Protein AF-0000000077100788 (afdb_homodimer)

Sequence (692 aa):
MKAAVLYGANDLRYETVDTPMCPEKGILLKVIACGICGSDLRTYGGGSSRAQYPSVSGHEIAGEIVESQNLNFPVGAKLSVAPVIACGHCWYCKNGIQNQCDNMKMIGTAEGIPGGFAEYVSFTEDMLENGCFNIIPEGIDPVDTVIAETASSVLNAQINTNIVMEDLVVIIGAGTIGCLHSEIASIRGTKETVIAEMNTEKAELARKQGFQNVYNMGSGDPELKEFIMEKTNGRGADTVICACPAGQAQADAVGLVRKRGKIIFFGGISADSAAVIDTNAIHYKEITVHGASAYSPEVNRKALDLVLSGQLDASKFITHRYELKDLAQGYEDMSHGKMIKGVVVFMKAAVLYGANDLRYETVDTPMCPEKGILLKVIACGICGSDLRTYGGGSSRAQYPSVSGHEIAGEIVESQNLNFPVGAKLSVAPVIACGHCWYCKNGIQNQCDNMKMIGTAEGIPGGFAEYVSFTEDMLENGCFNIIPEGIDPVDTVIAETASSVLNAQINTNIVMEDLVVIIGAGTIGCLHSEIASIRGTKETVIAEMNTEKAELARKQGFQNVYNMGSGDPELKEFIMEKTNGRGADTVICACPAGQAQADAVGLVRKRGKIIFFGGISADSAAVIDTNAIHYKEITVHGASAYSPEVNRKALDLVLSGQLDASKFITHRYELKDLAQGYEDMSHGKMIKGVVVF

Secondary structure (DSSP, 8-state):
-EEEEE-STT-EEEEE-PPPPPPTT-EEEEEEEEEE-HHHHHHHTT--TT--SSB----EEEEEEEEE--TTS-TT-EEEEESEE--SSSHHHHTT-GGG-TT-EETTSSSSS--SSBSEEEE-HHHHHHSEEEEPPTT--GGGGTHHHHHHHHHHHHHHHT--TT-EEEEE--SHHHHHHHHHHHHTT-SEEEEE-S-HHHHHHHHHTT--SEE---TT-HHHHHHHHHHTTTS-EEEEEE-SS-HHHHHHHHHHEEEEEEEEE-S---GGG-----HHHHHHTT-EEEE-----HHHHHHHHHHHHHTSS-GGGTEEEEE-GGGHHHHHHHHHTT--SEEEEE-/-EEEEE-STT-EEEEE-PPPPPPTT-EEEEEEEEEE-HHHHHHHTT--TT--SSB----EEEEEEEEE--TTS-TT-EEEEESEE--SSSHHHHTT-GGG-TT-EETTSSSSS--SSBSEEEE-HHHHHHSEEEEPPTT--GGGGGHHHHHHHHHHHHHHHT--TT-EEEEE--SHHHHHHHHHHHHTT-SEEEEE-S-HHHHHHHHHTT--SEE---TT-HHHHHHHHHHTTTS-EEEEEE-SS-HHHHHHHHHHEEEEEEEEE-S---GGG-----HHHHHHTT-EEEE-----HHHHHHHHHHHHHTSS-GGGTEEEEE-GGGHHHHHHHHHTT--SEEEEE-

Nearest PDB structures (foldseek):
  4ejm-assembly1_A  TM=9.011E-01  e=3.395E-29  Sinorhizobium meliloti 1021
  3qe3-assembly1_A  TM=9.108E-01  e=2.226E-28  Ovis aries
  1pl6-assembly1_A  TM=9.036E-01  e=1.976E-27  Homo sapiens
  3m6i-assembly1_A  TM=8.891E-01  e=1.459E-27  Neurospora crassa
  1e3i-assembly1_B  TM=8.289E-01  e=3.062E-21  Mus musculus

Structure (mmCIF, N/CA/C/O backbone):
data_AF-0000000077100788-model_v1
#
loop_
_entity.id
_entity.type
_entity.pdbx_description
1 polymer 'GroES-like protein'
#
loop_
_atom_site.group_PDB
_atom_site.id
_atom_site.type_symbol
_atom_site.label_atom_id
_atom_site.label_alt_id
_atom_site.label_comp_id
_atom_site.label_asym_id
_atom_site.label_entity_id
_atom_site.label_seq_id
_atom_site.pdbx_PDB_ins_code
_atom_site.Cartn_x
_atom_site.Cartn_y
_atom_site.Cartn_z
_atom_site.occupancy
_atom_site.B_iso_or_equiv
_atom_site.auth_seq_id
_atom_site.auth_comp_id
_atom_site.auth_asym_id
_atom_site.auth_atom_id
_atom_site.pdbx_PDB_model_num
ATOM 1 N N . MET A 1 1 ? 8.945 -38.062 -27.156 1 97.81 1 MET A N 1
ATOM 2 C CA . MET A 1 1 ? 7.855 -37.875 -26.203 1 97.81 1 MET A CA 1
ATOM 3 C C . MET A 1 1 ? 6.789 -36.938 -26.75 1 97.81 1 MET A C 1
ATOM 5 O O . MET A 1 1 ? 7.043 -36.188 -27.703 1 97.81 1 MET A O 1
ATOM 9 N N . LYS A 1 2 ? 5.645 -37.062 -26.203 1 98.5 2 LYS A N 1
ATOM 10 C CA . LYS A 1 2 ? 4.602 -36.125 -26.562 1 98.5 2 LYS A CA 1
ATOM 11 C C . LYS A 1 2 ? 4.734 -34.812 -25.75 1 98.5 2 LYS A C 1
ATOM 13 O O . LYS A 1 2 ? 5.055 -34.875 -24.562 1 98.5 2 LYS A O 1
ATOM 18 N N . ALA A 1 3 ? 4.504 -33.719 -26.391 1 98.69 3 ALA A N 1
ATOM 19 C CA . ALA A 1 3 ? 4.539 -32.375 -25.766 1 98.69 3 ALA A CA 1
ATOM 20 C C . ALA A 1 3 ? 3.578 -31.422 -26.438 1 98.69 3 ALA A C 1
ATOM 22 O O . ALA A 1 3 ? 3.186 -31.641 -27.594 1 98.69 3 ALA A O 1
ATOM 23 N N . ALA A 1 4 ? 3.08 -30.516 -25.719 1 98.56 4 ALA A N 1
ATOM 24 C CA . ALA A 1 4 ? 2.402 -29.359 -26.297 1 98.56 4 ALA A CA 1
ATOM 25 C C . ALA A 1 4 ? 3.383 -28.219 -26.531 1 98.56 4 ALA A C 1
ATOM 27 O O . ALA A 1 4 ? 3.842 -27.578 -25.578 1 98.56 4 ALA A O 1
ATOM 28 N N . VAL A 1 5 ? 3.652 -27.953 -27.75 1 98.25 5 VAL A N 1
ATOM 29 C CA . VAL A 1 5 ? 4.688 -26.984 -28.109 1 98.25 5 VAL A CA 1
ATOM 30 C C . VAL A 1 5 ? 4.043 -25.719 -28.672 1 98.25 5 VAL A C 1
ATOM 32 O O . VAL A 1 5 ? 3.215 -25.781 -29.578 1 98.25 5 VAL A O 1
ATOM 35 N N . LEU A 1 6 ? 4.387 -24.609 -28.047 1 97.5 6 LEU A N 1
ATOM 36 C CA . LEU A 1 6 ? 3.91 -23.312 -28.5 1 97.5 6 LEU A CA 1
ATOM 37 C C . LEU A 1 6 ? 4.879 -22.688 -29.5 1 97.5 6 LEU A C 1
ATOM 39 O O . LEU A 1 6 ? 6.055 -22.484 -29.172 1 97.5 6 LEU A O 1
ATOM 43 N N . TYR A 1 7 ? 4.422 -22.375 -30.688 1 97.25 7 TYR A N 1
ATOM 44 C CA . TYR A 1 7 ? 5.27 -21.828 -31.75 1 97.25 7 TYR A CA 1
ATOM 45 C C . TYR A 1 7 ? 5.027 -20.344 -31.938 1 97.25 7 TYR A C 1
ATOM 47 O O . TYR A 1 7 ? 5.77 -19.672 -32.656 1 97.25 7 TYR A O 1
ATOM 55 N N . GLY A 1 8 ? 4.07 -19.812 -31.281 1 95.31 8 GLY A N 1
ATOM 56 C CA . GLY A 1 8 ? 3.629 -18.422 -31.328 1 95.31 8 GLY A CA 1
ATOM 57 C C . GLY A 1 8 ? 2.252 -18.219 -30.719 1 95.31 8 GLY A C 1
ATOM 58 O O . GLY A 1 8 ? 1.646 -19.156 -30.203 1 95.31 8 GLY A O 1
ATOM 59 N N . ALA A 1 9 ? 1.797 -17.031 -30.844 1 94.56 9 ALA A N 1
ATOM 60 C CA . ALA A 1 9 ? 0.484 -16.734 -30.281 1 94.56 9 ALA A CA 1
ATOM 61 C C . ALA A 1 9 ? -0.589 -17.641 -30.875 1 94.56 9 ALA A C 1
ATOM 63 O O . ALA A 1 9 ? -0.769 -17.688 -32.094 1 94.56 9 ALA A O 1
ATOM 64 N N . ASN A 1 10 ? -1.205 -18.375 -30.031 1 95.62 10 ASN A N 1
ATOM 65 C CA . ASN A 1 10 ? -2.332 -19.234 -30.375 1 95.62 10 ASN A CA 1
ATOM 66 C C . ASN A 1 10 ? -1.909 -20.375 -31.297 1 95.62 10 ASN A C 1
ATOM 68 O O . ASN A 1 10 ? -2.74 -20.953 -32 1 95.62 10 ASN A O 1
ATOM 72 N N . ASP A 1 11 ? -0.64 -20.609 -31.375 1 96.94 11 ASP A N 1
ATOM 73 C CA . ASP A 1 11 ? -0.124 -21.703 -32.188 1 96.94 11 ASP A CA 1
ATOM 74 C C . ASP A 1 11 ? 0.469 -22.812 -31.328 1 96.94 11 ASP A C 1
ATOM 76 O O . ASP A 1 11 ? 1.689 -22.969 -31.266 1 96.94 11 ASP A O 1
ATOM 80 N N . LEU A 1 12 ? -0.41 -23.547 -30.719 1 97.88 12 LEU A N 1
ATOM 81 C CA . LEU A 1 12 ? -0.072 -24.672 -29.859 1 97.88 12 LEU A CA 1
ATOM 82 C C . LEU A 1 12 ? -0.22 -26 -30.625 1 97.88 12 LEU A C 1
ATOM 84 O O . LEU A 1 12 ? -1.282 -26.281 -31.172 1 97.88 12 LEU A O 1
ATOM 88 N N . ARG A 1 13 ? 0.825 -26.797 -30.594 1 98.25 13 ARG A N 1
ATOM 89 C CA . ARG A 1 13 ? 0.796 -28.047 -31.344 1 98.25 13 ARG A CA 1
ATOM 90 C C . ARG A 1 13 ? 1.138 -29.219 -30.422 1 98.25 13 ARG A C 1
ATOM 92 O O . ARG A 1 13 ? 2.102 -29.172 -29.656 1 98.25 13 ARG A O 1
ATOM 99 N N . TYR A 1 14 ? 0.308 -30.203 -30.469 1 98.25 14 TYR A N 1
ATOM 100 C CA . TYR A 1 14 ? 0.592 -31.5 -29.844 1 98.25 14 TYR A CA 1
ATOM 101 C C . TYR A 1 14 ? 1.459 -32.344 -30.75 1 98.25 14 TYR A C 1
ATOM 103 O O . TYR A 1 14 ? 0.997 -32.844 -31.797 1 98.25 14 TYR A O 1
ATOM 111 N N . GLU A 1 15 ? 2.695 -32.531 -30.344 1 98.06 15 GLU A N 1
ATOM 112 C CA . GLU A 1 15 ? 3.598 -33.219 -31.266 1 98.06 15 GLU A CA 1
ATOM 113 C C . GLU A 1 15 ? 4.621 -34.062 -30.516 1 98.06 15 GLU A C 1
ATOM 115 O O . GLU A 1 15 ? 4.68 -34.031 -29.281 1 98.06 15 GLU A O 1
ATOM 120 N N . THR A 1 16 ? 5.277 -34.906 -31.328 1 98.38 16 THR A N 1
ATOM 121 C CA . THR A 1 16 ? 6.367 -35.719 -30.797 1 98.38 16 THR A CA 1
ATOM 122 C C . THR A 1 16 ? 7.691 -34.969 -30.875 1 98.38 16 THR A C 1
ATOM 124 O O . THR A 1 16 ? 8.07 -34.469 -31.938 1 98.38 16 THR A O 1
ATOM 127 N N . VAL A 1 17 ? 8.289 -34.812 -29.766 1 97.88 17 VAL A N 1
ATOM 128 C CA . VAL A 1 17 ? 9.594 -34.156 -29.703 1 97.88 17 VAL A CA 1
ATOM 129 C C . VAL A 1 17 ? 10.602 -35.094 -29.031 1 97.88 17 VAL A C 1
ATOM 131 O O . VAL A 1 17 ? 10.234 -36.156 -28.562 1 97.88 17 VAL A O 1
ATOM 134 N N . ASP A 1 18 ? 11.828 -34.656 -29.031 1 97.31 18 ASP A N 1
ATOM 135 C CA . ASP A 1 18 ? 12.859 -35.469 -28.375 1 97.31 18 ASP A CA 1
ATOM 136 C C . ASP A 1 18 ? 12.664 -35.5 -26.859 1 97.31 18 ASP A C 1
ATOM 138 O O . ASP A 1 18 ? 12.312 -34.469 -26.266 1 97.31 18 ASP A O 1
ATOM 142 N N . THR A 1 19 ? 12.82 -36.656 -26.312 1 97.62 19 THR A N 1
ATOM 143 C CA . THR A 1 19 ? 12.836 -36.75 -24.844 1 97.62 19 THR A CA 1
ATOM 144 C C . THR A 1 19 ? 14.117 -36.156 -24.281 1 97.62 19 THR A C 1
ATOM 146 O O . THR A 1 19 ? 15.211 -36.469 -24.75 1 97.62 19 THR A O 1
ATOM 149 N N . PRO A 1 20 ? 13.984 -35.281 -23.344 1 97.31 20 PRO A N 1
ATOM 150 C CA . PRO A 1 20 ? 15.211 -34.75 -22.75 1 97.31 20 PRO A CA 1
ATOM 151 C C . PRO A 1 20 ? 16.031 -35.844 -22.031 1 97.31 20 PRO A C 1
ATOM 153 O O . PRO A 1 20 ? 15.469 -36.75 -21.453 1 97.31 20 PRO A O 1
ATOM 156 N N . MET A 1 21 ? 17.281 -35.656 -22.094 1 97.44 21 MET A N 1
ATOM 157 C CA . MET A 1 21 ? 18.188 -36.531 -21.359 1 97.44 21 MET A CA 1
ATOM 158 C C . MET A 1 21 ? 18.344 -36.062 -19.922 1 97.44 21 MET A C 1
ATOM 160 O O . MET A 1 21 ? 18.266 -34.875 -19.625 1 97.44 21 MET A O 1
ATOM 164 N N . CYS A 1 22 ? 18.547 -37.031 -19.094 1 98.12 22 CYS A N 1
ATOM 165 C CA . CYS A 1 22 ? 18.859 -36.688 -17.703 1 98.12 22 CYS A CA 1
ATOM 166 C C . CYS A 1 22 ? 20.188 -35.938 -17.609 1 98.12 22 CYS A C 1
ATOM 168 O O . CYS A 1 22 ? 21.234 -36.469 -18.031 1 98.12 22 CYS A O 1
ATOM 170 N N . PRO A 1 23 ? 20.234 -34.75 -17.109 1 97.56 23 PRO A N 1
ATOM 171 C CA . PRO A 1 23 ? 21.5 -34.031 -17 1 97.56 23 PRO A CA 1
ATOM 172 C C . PRO A 1 23 ? 22.422 -34.594 -15.938 1 97.56 23 PRO A C 1
ATOM 174 O O . PRO A 1 23 ? 21.984 -35.344 -15.07 1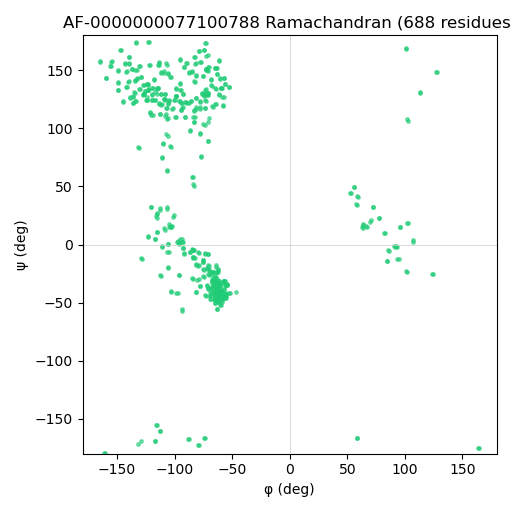 97.56 23 PRO A O 1
ATOM 177 N N . GLU A 1 24 ? 23.703 -34.188 -16.078 1 96.94 24 GLU A N 1
ATOM 178 C CA . GLU A 1 24 ? 24.625 -34.531 -15.016 1 96.94 24 GLU A CA 1
ATOM 179 C C . GLU A 1 24 ? 24.172 -33.969 -13.672 1 96.94 24 GLU A C 1
ATOM 181 O O . GLU A 1 24 ? 23.844 -32.781 -13.578 1 96.94 24 GLU A O 1
ATOM 186 N N . LYS A 1 25 ? 24.094 -34.875 -12.695 1 97.69 25 LYS A N 1
ATOM 187 C CA . LYS A 1 25 ? 23.703 -34.5 -11.336 1 97.69 25 LYS A CA 1
ATOM 188 C C . LYS A 1 25 ? 22.266 -33.969 -11.297 1 97.69 25 LYS A C 1
ATOM 190 O O . LYS A 1 25 ? 21.875 -33.281 -10.352 1 97.69 25 LYS A O 1
ATOM 195 N N . GLY A 1 26 ? 21.562 -34.25 -12.32 1 98.38 26 GLY A N 1
ATOM 196 C CA . GLY A 1 26 ? 20.172 -33.812 -12.414 1 98.38 26 GLY A CA 1
ATOM 197 C C . GLY A 1 26 ? 19.188 -34.969 -12.375 1 98.38 26 GLY A C 1
ATOM 198 O O . GLY A 1 26 ? 19.469 -36.031 -11.797 1 98.38 26 GLY A O 1
ATOM 199 N N . ILE A 1 27 ? 17.938 -34.688 -12.875 1 98.69 27 ILE A N 1
ATOM 200 C CA . ILE A 1 27 ? 16.906 -35.719 -12.867 1 98.69 27 ILE A CA 1
ATOM 201 C C . ILE A 1 27 ? 16.062 -35.594 -14.148 1 98.69 27 ILE A C 1
ATOM 203 O O . ILE A 1 27 ? 16.094 -34.562 -14.82 1 98.69 27 ILE A O 1
ATOM 207 N N . LEU A 1 28 ? 15.477 -36.656 -14.5 1 98.81 28 LEU A N 1
ATOM 208 C CA . LEU A 1 28 ? 14.414 -36.719 -15.492 1 98.81 28 LEU A CA 1
ATOM 209 C C . LEU A 1 28 ? 13.078 -37.094 -14.844 1 98.81 28 LEU A C 1
ATOM 211 O O . LEU A 1 28 ? 12.977 -38.094 -14.141 1 98.81 28 LEU A O 1
ATOM 215 N N . LEU A 1 29 ? 12.172 -36.219 -14.992 1 98.75 29 LEU A N 1
ATOM 216 C CA . LEU A 1 29 ? 10.867 -36.375 -14.359 1 98.75 29 LEU A CA 1
ATOM 217 C C . LEU A 1 29 ? 9.812 -36.781 -15.383 1 98.75 29 LEU A C 1
ATOM 219 O O . LEU A 1 29 ? 9.688 -36.156 -16.438 1 98.75 29 LEU A O 1
ATOM 223 N N . LYS A 1 30 ? 9.156 -37.844 -15.148 1 98.88 30 LYS A N 1
ATOM 224 C CA . LYS A 1 30 ? 7.938 -38.188 -15.891 1 98.88 30 LYS A CA 1
ATOM 225 C C . LYS A 1 30 ? 6.734 -37.438 -15.32 1 98.88 30 LYS A C 1
ATOM 227 O O . LYS A 1 30 ? 6.355 -37.656 -14.172 1 98.88 30 LYS A O 1
ATOM 232 N N . VAL A 1 31 ? 6.152 -36.594 -16.094 1 98.88 31 VAL A N 1
ATOM 233 C CA . VAL A 1 31 ? 5.082 -35.719 -15.617 1 98.88 31 VAL A CA 1
ATOM 234 C C . VAL A 1 31 ? 3.814 -36.562 -15.391 1 98.88 31 VAL A C 1
ATOM 236 O O . VAL A 1 31 ? 3.428 -37.344 -16.25 1 98.88 31 VAL A O 1
ATOM 239 N N . ILE A 1 32 ? 3.258 -36.375 -14.242 1 98.81 32 ILE A N 1
ATOM 240 C CA . ILE A 1 32 ? 1.99 -37.031 -13.898 1 98.81 32 ILE A CA 1
ATOM 241 C C . ILE A 1 32 ? 0.842 -36.031 -14.125 1 98.81 32 ILE A C 1
ATOM 243 O O . ILE A 1 32 ? -0.213 -36.438 -14.641 1 98.81 32 ILE A O 1
ATOM 247 N N . ALA A 1 33 ? 1.062 -34.812 -13.742 1 98.81 33 ALA A N 1
ATOM 248 C CA . ALA A 1 33 ? 0.054 -33.781 -13.906 1 98.81 33 ALA A CA 1
ATOM 249 C C . ALA A 1 33 ? 0.699 -32.406 -13.969 1 98.81 33 ALA A C 1
ATOM 251 O O . ALA A 1 33 ? 1.808 -32.188 -13.461 1 98.81 33 ALA A O 1
ATOM 252 N N . CYS A 1 34 ? 0.065 -31.5 -14.602 1 98.81 34 CYS A N 1
ATOM 253 C CA . CYS A 1 34 ? 0.476 -30.109 -14.68 1 98.81 34 CYS A CA 1
ATOM 254 C C . CYS A 1 34 ? -0.736 -29.188 -14.703 1 98.81 34 CYS A C 1
ATOM 256 O O . CYS A 1 34 ? -1.608 -29.312 -15.562 1 98.81 34 CYS A O 1
ATOM 258 N N . GLY A 1 35 ? -0.756 -28.281 -13.75 1 98.31 35 GLY A N 1
ATOM 259 C CA . GLY A 1 35 ? -1.867 -27.344 -13.695 1 98.31 35 GLY A CA 1
ATOM 260 C C . GLY A 1 35 ? -1.831 -26.312 -14.805 1 98.31 35 GLY A C 1
ATOM 261 O O . GLY A 1 35 ? -0.761 -25.984 -15.328 1 98.31 35 GLY A O 1
ATOM 262 N N . ILE A 1 36 ? -3.004 -25.875 -15.18 1 97.69 36 ILE A N 1
ATOM 263 C CA . ILE A 1 36 ? -3.141 -24.781 -16.125 1 97.69 36 ILE A CA 1
ATOM 264 C C . ILE A 1 36 ? -3.338 -23.469 -15.375 1 97.69 36 ILE A C 1
ATOM 266 O O . ILE A 1 36 ? -4.234 -23.359 -14.539 1 97.69 36 ILE A O 1
ATOM 270 N N . CYS A 1 37 ? -2.531 -22.531 -15.609 1 94.69 37 CYS A N 1
ATOM 271 C CA . CYS A 1 37 ? -2.574 -21.25 -14.906 1 94.69 37 CYS A CA 1
ATOM 272 C C . CYS A 1 37 ? -2.943 -20.109 -15.844 1 94.69 37 CYS A C 1
ATOM 274 O O . CYS A 1 37 ? -2.816 -20.25 -17.062 1 94.69 37 CYS A O 1
ATOM 276 N N . GLY A 1 38 ? -3.48 -19.031 -15.25 1 91.31 38 GLY A N 1
ATOM 277 C CA . GLY A 1 38 ? -3.762 -17.844 -16.047 1 91.31 38 GLY A CA 1
ATOM 278 C C . GLY A 1 38 ? -2.555 -17.344 -16.812 1 91.31 38 GLY A C 1
ATOM 279 O O . GLY A 1 38 ? -2.689 -16.828 -17.922 1 91.31 38 GLY A O 1
ATOM 280 N N . SER A 1 39 ? -1.39 -17.453 -16.266 1 90.12 39 SER A N 1
ATOM 281 C CA . SER A 1 39 ? -0.17 -17.016 -16.938 1 90.12 39 SER A CA 1
ATOM 282 C C . SER A 1 39 ? 0.109 -17.875 -18.172 1 90.12 39 SER A C 1
ATOM 284 O O . SER A 1 39 ? 0.683 -17.391 -19.156 1 90.12 39 SER A O 1
ATOM 286 N N . ASP A 1 40 ? -0.281 -19.109 -18.156 1 94.19 40 ASP A N 1
ATOM 287 C CA . ASP A 1 40 ? -0.177 -19.953 -19.344 1 94.19 40 ASP A CA 1
ATOM 288 C C . ASP A 1 40 ? -1.065 -19.422 -20.469 1 94.19 40 ASP A C 1
ATOM 290 O O . ASP A 1 40 ? -0.643 -19.359 -21.625 1 94.19 40 ASP A O 1
ATOM 294 N N . LEU A 1 41 ? -2.279 -19.109 -20.031 1 93.06 41 LEU A N 1
ATOM 295 C CA . LEU A 1 41 ? -3.234 -18.578 -20.984 1 93.06 41 LEU A CA 1
ATOM 296 C C . LEU A 1 41 ? -2.713 -17.281 -21.609 1 93.06 41 LEU A C 1
ATOM 298 O O . LEU A 1 41 ? -2.826 -17.094 -22.828 1 93.06 41 LEU A O 1
ATOM 302 N N . ARG A 1 42 ? -2.199 -16.438 -20.75 1 89.94 42 ARG A N 1
ATOM 303 C CA . ARG A 1 42 ? -1.623 -15.195 -21.25 1 89.94 42 ARG A CA 1
ATOM 304 C C . ARG A 1 42 ? -0.5 -15.469 -22.25 1 89.94 42 ARG A C 1
ATOM 306 O O . ARG A 1 42 ? -0.43 -14.828 -23.297 1 89.94 42 ARG A O 1
ATOM 313 N N . THR A 1 43 ? 0.367 -16.359 -21.938 1 92.5 43 THR A N 1
ATOM 314 C CA . THR A 1 43 ? 1.474 -16.734 -22.812 1 92.5 43 THR A CA 1
ATOM 315 C C . THR A 1 43 ? 0.954 -17.344 -24.109 1 92.5 43 THR A C 1
ATOM 317 O O . THR A 1 43 ? 1.431 -17 -25.188 1 92.5 43 THR A O 1
ATOM 320 N N . TYR A 1 44 ? -0.046 -18.156 -24 1 94.19 44 TYR A N 1
ATOM 321 C CA . TYR A 1 44 ? -0.668 -18.797 -25.156 1 94.19 44 TYR A CA 1
ATOM 322 C C . TYR A 1 44 ? -1.203 -17.766 -26.125 1 94.19 44 TYR A C 1
ATOM 324 O O . TYR A 1 44 ? -1.018 -17.891 -27.344 1 94.19 44 TYR A O 1
ATOM 332 N N . GLY A 1 45 ? -1.755 -16.766 -25.594 1 92.81 45 GLY A N 1
ATOM 333 C CA . GLY A 1 45 ? -2.371 -15.734 -26.406 1 92.81 45 GLY A CA 1
ATOM 334 C C . GLY A 1 45 ? -1.382 -14.703 -26.922 1 92.81 45 GLY A C 1
ATOM 335 O O . GLY A 1 45 ? -1.75 -13.805 -27.672 1 92.81 45 GLY A O 1
ATOM 336 N N . GLY A 1 46 ? -0.147 -14.812 -26.5 1 89 46 GLY A N 1
ATOM 337 C CA . GLY A 1 46 ? 0.872 -13.883 -26.969 1 89 46 GLY A CA 1
ATOM 338 C C . GLY A 1 46 ? 1.089 -12.719 -26.016 1 89 46 GLY A C 1
ATOM 339 O O . GLY A 1 46 ? 1.678 -11.703 -26.391 1 89 46 GLY A O 1
ATOM 340 N N . GLY A 1 47 ? 0.626 -12.812 -24.859 1 80.31 47 GLY A N 1
ATOM 341 C CA . GLY A 1 47 ? 0.675 -11.688 -23.938 1 80.31 47 GLY A CA 1
ATOM 342 C C . GLY A 1 47 ? 1.975 -11.609 -23.156 1 80.31 47 GLY A C 1
ATOM 343 O O . GLY A 1 47 ? 2.213 -10.648 -22.422 1 80.31 47 GLY A O 1
ATOM 344 N N . SER A 1 48 ? 2.818 -12.562 -23.266 1 82.06 48 SER A N 1
ATOM 345 C CA . SER A 1 48 ? 4.113 -12.547 -22.594 1 82.06 48 SER A CA 1
ATOM 346 C C . SER A 1 48 ? 5.203 -11.992 -23.5 1 82.06 48 SER A C 1
ATOM 348 O O . SER A 1 48 ? 5.562 -12.609 -24.5 1 82.06 48 SER A O 1
ATOM 350 N N . SER A 1 49 ? 5.766 -10.852 -23.109 1 79.19 49 SER A N 1
ATOM 351 C CA . SER A 1 49 ? 6.762 -10.188 -23.938 1 79.19 49 SER A CA 1
ATOM 352 C C . SER A 1 49 ? 8.094 -10.938 -23.906 1 79.19 49 SER A C 1
ATOM 354 O O . SER A 1 49 ? 8.922 -10.773 -24.812 1 79.19 49 SER A O 1
ATOM 356 N N . ARG A 1 50 ? 8.367 -11.922 -23.156 1 81.5 50 ARG A N 1
ATOM 357 C CA . ARG A 1 50 ? 9.656 -12.594 -23 1 81.5 50 ARG A CA 1
ATOM 358 C C . ARG A 1 50 ? 9.609 -14 -23.578 1 81.5 50 ARG A C 1
ATOM 360 O O . ARG A 1 50 ? 10.578 -14.75 -23.484 1 81.5 50 ARG A O 1
ATOM 367 N N . ALA A 1 51 ? 8.453 -14.344 -24.047 1 89.19 51 ALA A N 1
ATOM 368 C CA . ALA A 1 51 ? 8.281 -15.703 -24.547 1 89.19 51 ALA A CA 1
ATOM 369 C C . ALA A 1 51 ? 9.258 -16 -25.688 1 89.19 51 ALA A C 1
ATOM 371 O O . ALA A 1 51 ? 9.492 -15.148 -26.547 1 89.19 51 ALA A O 1
ATOM 372 N N . GLN A 1 52 ? 9.852 -17.156 -25.578 1 93.31 52 GLN A N 1
ATOM 373 C CA . GLN A 1 52 ? 10.727 -17.672 -26.625 1 93.31 52 GLN A CA 1
ATOM 374 C C . GLN A 1 52 ? 10.109 -18.891 -27.312 1 93.31 52 GLN A C 1
ATOM 376 O O . GLN A 1 52 ? 9.641 -19.812 -26.641 1 93.31 52 GLN A O 1
ATOM 381 N N . TYR A 1 53 ? 10.125 -18.766 -28.609 1 93.56 53 TYR A N 1
ATOM 382 C CA . TYR A 1 53 ? 9.492 -19.859 -29.344 1 93.56 53 TYR A CA 1
ATOM 383 C C . TYR A 1 53 ? 10.531 -20.656 -30.125 1 93.56 53 TYR A C 1
ATOM 385 O O . TYR A 1 53 ? 11.531 -20.109 -30.578 1 93.56 53 TYR A O 1
ATOM 393 N N . PRO A 1 54 ? 10.352 -22 -30.344 1 95.88 54 PRO A N 1
ATOM 394 C CA . PRO A 1 54 ? 9.281 -22.781 -29.734 1 95.88 54 PRO A CA 1
ATOM 395 C C . PRO A 1 54 ? 9.477 -22.984 -28.234 1 95.88 54 PRO A C 1
ATOM 397 O O . PRO A 1 54 ? 10.609 -22.922 -27.75 1 95.88 54 PRO A O 1
ATOM 400 N N . SER A 1 55 ? 8.352 -23.172 -27.5 1 95.88 55 SER A N 1
ATOM 401 C CA . SER A 1 55 ? 8.453 -23.344 -26.047 1 95.88 55 SER A CA 1
ATOM 402 C C . SER A 1 55 ? 7.445 -24.375 -25.547 1 95.88 55 SER A C 1
ATOM 404 O O . SER A 1 55 ? 6.406 -24.594 -26.188 1 95.88 55 SER A O 1
ATOM 406 N N . VAL A 1 56 ? 7.785 -25.078 -24.516 1 97.38 56 VAL A N 1
ATOM 407 C CA . VAL A 1 56 ? 6.879 -25.922 -23.75 1 97.38 56 VAL A CA 1
ATOM 408 C C . VAL A 1 56 ? 6.594 -25.281 -22.391 1 97.38 56 VAL A C 1
ATOM 410 O O . VAL A 1 56 ? 7.465 -25.25 -21.516 1 97.38 56 VAL A O 1
ATOM 413 N N . SER A 1 57 ? 5.336 -24.828 -22.172 1 97.12 57 SER A N 1
ATOM 414 C CA . SER A 1 57 ? 4.949 -24.156 -20.938 1 97.12 57 SER A CA 1
ATOM 415 C C . SER A 1 57 ? 4.492 -25.156 -19.875 1 97.12 57 SER A C 1
ATOM 417 O O . SER A 1 57 ? 4.848 -26.328 -19.938 1 97.12 57 SER A O 1
ATOM 419 N N . GLY A 1 58 ? 3.881 -24.625 -18.844 1 97.94 58 GLY A N 1
ATOM 420 C CA . GLY A 1 58 ? 3.43 -25.453 -17.734 1 97.94 58 GLY A CA 1
ATOM 421 C C . GLY A 1 58 ? 4.344 -25.359 -16.516 1 97.94 58 GLY A C 1
ATOM 422 O O . GLY A 1 58 ? 5.434 -25.922 -16.516 1 97.94 58 GLY A O 1
ATOM 423 N N . HIS A 1 59 ? 3.871 -24.672 -15.5 1 97.44 59 HIS A N 1
ATOM 424 C CA . HIS A 1 59 ? 4.797 -24.422 -14.398 1 97.44 59 HIS A CA 1
ATOM 425 C C . HIS A 1 59 ? 4.25 -24.953 -13.086 1 97.44 59 HIS A C 1
ATOM 427 O O . HIS A 1 59 ? 4.84 -24.734 -12.023 1 97.44 59 HIS A O 1
ATOM 433 N N . GLU A 1 60 ? 3.16 -25.656 -13.109 1 98.19 60 GLU A N 1
ATOM 434 C CA . GLU A 1 60 ? 2.582 -26.344 -11.953 1 98.19 60 GLU A CA 1
ATOM 435 C C . GLU A 1 60 ? 2.701 -27.859 -12.094 1 98.19 60 GLU A C 1
ATOM 437 O O . GLU A 1 60 ? 1.741 -28.531 -12.484 1 98.19 60 GLU A O 1
ATOM 442 N N . ILE A 1 61 ? 3.82 -28.422 -11.664 1 98.69 61 ILE A N 1
ATOM 443 C CA . ILE A 1 61 ? 4.18 -29.766 -12.141 1 98.69 61 ILE A CA 1
ATOM 444 C C . ILE A 1 61 ? 4.148 -30.75 -10.977 1 98.69 61 ILE A C 1
ATOM 446 O O . ILE A 1 61 ? 4.617 -30.438 -9.875 1 98.69 61 ILE A O 1
ATOM 450 N N . ALA A 1 62 ? 3.58 -31.859 -11.164 1 98.75 62 ALA A N 1
ATOM 451 C CA . ALA A 1 62 ? 3.752 -33.062 -10.344 1 98.75 62 ALA A CA 1
ATOM 452 C C . ALA A 1 62 ? 4.219 -34.25 -11.195 1 98.75 62 ALA A C 1
ATOM 454 O O . ALA A 1 62 ? 3.697 -34.469 -12.289 1 98.75 62 ALA A O 1
ATOM 455 N N . GLY A 1 63 ? 5.191 -34.938 -10.734 1 98.69 63 GLY A N 1
ATOM 456 C CA . GLY A 1 63 ? 5.715 -36.031 -11.547 1 98.69 63 GLY A CA 1
ATOM 457 C C . GLY A 1 63 ? 6.512 -37.062 -10.734 1 98.69 63 GLY A C 1
ATOM 458 O O . GLY A 1 63 ? 6.621 -36.938 -9.516 1 98.69 63 GLY A O 1
ATOM 459 N N . GLU A 1 64 ? 6.98 -38 -11.461 1 98.75 64 GLU A N 1
ATOM 460 C CA . GLU A 1 64 ? 7.801 -39.062 -10.883 1 98.75 64 GLU A CA 1
ATOM 461 C C . GLU A 1 64 ? 9.195 -39.094 -11.5 1 98.75 64 GLU A C 1
ATOM 463 O O . GLU A 1 64 ? 9.344 -39 -12.719 1 98.75 64 GLU A O 1
ATOM 468 N N . ILE A 1 65 ? 10.195 -39.219 -10.602 1 98.81 65 ILE A N 1
ATOM 469 C CA . ILE A 1 65 ? 11.57 -39.281 -11.086 1 98.81 65 ILE A CA 1
ATOM 470 C C . ILE A 1 65 ? 11.82 -40.656 -11.734 1 98.81 65 ILE A C 1
ATOM 472 O O . ILE A 1 65 ? 11.688 -41.688 -11.086 1 98.81 65 ILE A O 1
ATOM 476 N N . VAL A 1 66 ? 12.25 -40.625 -12.984 1 98.75 66 VAL A N 1
ATOM 477 C CA . VAL A 1 66 ? 12.445 -41.906 -13.688 1 98.75 66 VAL A CA 1
ATOM 478 C C . VAL A 1 66 ? 13.93 -42.125 -13.938 1 98.75 66 VAL A C 1
ATOM 480 O O . VAL A 1 66 ? 14.367 -43.25 -14.164 1 98.75 66 VAL A O 1
ATOM 483 N N . GLU A 1 67 ? 14.688 -41.094 -14.047 1 98.75 67 GLU A N 1
ATOM 484 C CA . GLU A 1 67 ? 16.141 -41.156 -14.039 1 98.75 67 GLU A CA 1
ATOM 485 C C . GLU A 1 67 ? 16.719 -40.094 -13.086 1 98.75 67 GLU A C 1
ATOM 487 O O . GLU A 1 67 ? 16.188 -39 -12.953 1 98.75 67 GLU A O 1
ATOM 492 N N . SER A 1 68 ? 17.844 -40.5 -12.383 1 98.5 68 SER A N 1
ATOM 493 C CA . SER A 1 68 ? 18.453 -39.562 -11.445 1 98.5 68 SER A CA 1
ATOM 494 C C . SER A 1 68 ? 19.969 -39.781 -11.352 1 98.5 68 SER A C 1
ATOM 496 O O . SER A 1 68 ? 20.453 -40.906 -11.359 1 98.5 68 SER A O 1
ATOM 498 N N . GLN A 1 69 ? 20.609 -38.688 -11.43 1 98.19 69 GLN A N 1
ATOM 499 C CA . GLN A 1 69 ? 22.031 -38.625 -11.086 1 98.19 69 GLN A CA 1
ATOM 500 C C . GLN A 1 69 ? 22.266 -37.75 -9.867 1 98.19 69 GLN A C 1
ATOM 502 O O . GLN A 1 69 ? 23.297 -37.094 -9.758 1 98.19 69 GLN A O 1
ATOM 507 N N . ASN A 1 70 ? 21.266 -37.594 -9.086 1 96.81 70 ASN A N 1
ATOM 508 C CA . ASN A 1 70 ? 21.281 -36.781 -7.863 1 96.81 70 ASN A CA 1
ATOM 509 C C . ASN A 1 70 ? 20.859 -37.625 -6.648 1 96.81 70 ASN A C 1
ATOM 511 O O . ASN A 1 70 ? 19.75 -38.156 -6.617 1 96.81 70 ASN A O 1
ATOM 515 N N . LEU A 1 71 ? 21.625 -37.656 -5.594 1 94.81 71 LEU A N 1
ATOM 516 C CA . LEU A 1 71 ? 21.406 -38.531 -4.441 1 94.81 71 LEU A CA 1
ATOM 517 C C . LEU A 1 71 ? 20.203 -38.094 -3.629 1 94.81 71 LEU A C 1
ATOM 519 O O . LEU A 1 71 ? 19.547 -38.906 -2.975 1 94.81 71 LEU A O 1
ATOM 523 N N . ASN A 1 72 ? 19.859 -36.875 -3.686 1 95.5 72 ASN A N 1
ATOM 524 C CA . ASN A 1 72 ? 18.766 -36.312 -2.891 1 95.5 72 ASN A CA 1
ATOM 525 C C . ASN A 1 72 ? 17.422 -36.531 -3.559 1 95.5 72 ASN A C 1
ATOM 527 O O . ASN A 1 72 ? 16.375 -36.375 -2.93 1 95.5 72 ASN A O 1
ATOM 531 N N . PHE A 1 73 ? 17.406 -36.969 -4.805 1 97.75 73 PHE A N 1
ATOM 532 C CA . PHE A 1 73 ? 16.203 -37.188 -5.586 1 97.75 73 PHE A CA 1
ATOM 533 C C . PHE A 1 73 ? 16.25 -38.562 -6.258 1 97.75 73 PHE A C 1
ATOM 535 O O . PHE A 1 73 ? 16.5 -38.656 -7.457 1 97.75 73 PHE A O 1
ATOM 542 N N . PRO A 1 74 ? 15.883 -39.531 -5.551 1 97.38 74 PRO A N 1
ATOM 543 C CA . PRO A 1 74 ? 16.031 -40.906 -6.074 1 97.38 74 PRO A CA 1
ATOM 544 C C . PRO A 1 74 ? 14.961 -41.25 -7.098 1 97.38 74 PRO A C 1
ATOM 546 O O . PRO A 1 74 ? 13.844 -40.75 -7.027 1 97.38 74 PRO A O 1
ATOM 549 N N . VAL A 1 75 ? 15.297 -42.219 -7.906 1 98.5 75 VAL A N 1
ATOM 550 C CA . VAL A 1 75 ? 14.352 -42.781 -8.875 1 98.5 75 VAL A CA 1
ATOM 551 C C . VAL A 1 75 ? 13.141 -43.344 -8.141 1 98.5 75 VAL A C 1
ATOM 553 O O . VAL A 1 75 ? 13.273 -43.969 -7.09 1 98.5 75 VAL A O 1
ATOM 556 N N . GLY A 1 76 ? 11.984 -43.031 -8.648 1 98.25 76 GLY A N 1
ATOM 557 C CA . GLY A 1 76 ? 10.75 -43.531 -8.055 1 98.25 76 GLY A CA 1
ATOM 558 C C . GLY A 1 76 ? 10.055 -42.5 -7.184 1 98.25 76 GLY A C 1
ATOM 559 O O . GLY A 1 76 ? 8.852 -42.594 -6.941 1 98.25 76 GLY A O 1
ATOM 560 N N . ALA A 1 77 ? 10.781 -41.531 -6.703 1 97.88 77 ALA A N 1
ATOM 561 C CA . ALA A 1 77 ? 10.18 -40.5 -5.883 1 97.88 77 ALA A CA 1
ATOM 562 C C . ALA A 1 77 ? 9.242 -39.625 -6.707 1 97.88 77 ALA A C 1
ATOM 564 O O . ALA A 1 77 ? 9.516 -39.344 -7.875 1 97.88 77 ALA A O 1
ATOM 565 N N . LYS A 1 78 ? 8.117 -39.219 -6.094 1 98.5 78 LYS A N 1
ATOM 566 C CA . LYS A 1 78 ? 7.207 -38.25 -6.699 1 98.5 78 LYS A CA 1
ATOM 567 C C . LYS A 1 78 ? 7.504 -36.844 -6.211 1 98.5 78 LYS A C 1
ATOM 569 O O . LYS A 1 78 ? 7.809 -36.625 -5.035 1 98.5 78 LYS A O 1
ATOM 574 N N . LEU A 1 79 ? 7.438 -35.906 -7.16 1 98.44 79 LEU A N 1
ATOM 575 C CA . LEU A 1 79 ? 7.828 -34.531 -6.848 1 98.44 79 LEU A CA 1
ATOM 576 C C . LEU A 1 79 ? 6.691 -33.562 -7.156 1 98.44 79 LEU A C 1
ATOM 578 O O . LEU A 1 79 ? 5.977 -33.719 -8.148 1 98.44 79 LEU A O 1
ATOM 582 N N . SER A 1 80 ? 6.488 -32.625 -6.293 1 98.56 80 SER A N 1
ATOM 583 C CA . SER A 1 80 ? 5.809 -31.359 -6.602 1 98.56 80 SER A CA 1
ATOM 584 C C . SER A 1 80 ? 6.809 -30.266 -6.961 1 98.56 80 SER A C 1
ATOM 586 O O . SER A 1 80 ? 7.715 -29.969 -6.184 1 98.56 80 SER A O 1
ATOM 588 N N . VAL A 1 81 ? 6.688 -29.703 -8.148 1 97.81 81 VAL A N 1
ATOM 589 C CA . VAL A 1 81 ? 7.664 -28.734 -8.656 1 97.81 81 VAL A CA 1
ATOM 590 C C . VAL A 1 81 ? 6.98 -27.391 -8.922 1 97.81 81 VAL A C 1
ATOM 592 O O . VAL A 1 81 ? 5.949 -27.344 -9.594 1 97.81 81 VAL A O 1
ATOM 595 N N . ALA A 1 82 ? 7.48 -26.328 -8.32 1 96.38 82 ALA A N 1
ATOM 596 C CA . ALA A 1 82 ? 7.074 -24.953 -8.625 1 96.38 82 ALA A CA 1
ATOM 597 C C . ALA A 1 82 ? 8.164 -24.219 -9.391 1 96.38 82 ALA A C 1
ATOM 599 O O . ALA A 1 82 ? 9.344 -24.578 -9.312 1 96.38 82 ALA A O 1
ATOM 600 N N . PRO A 1 83 ? 7.863 -23.234 -10.117 1 95.38 83 PRO A N 1
ATOM 601 C CA . PRO A 1 83 ? 8.711 -22.75 -11.219 1 95.38 83 PRO A CA 1
ATOM 602 C C . PRO A 1 83 ? 9.875 -21.891 -10.727 1 95.38 83 PRO A C 1
ATOM 604 O O . PRO A 1 83 ? 10.852 -21.688 -11.461 1 95.38 83 PRO A O 1
ATOM 607 N N . VAL A 1 84 ? 9.844 -21.375 -9.555 1 93 84 VAL A N 1
ATOM 608 C CA . VAL A 1 84 ? 10.75 -20.297 -9.164 1 93 84 VAL A CA 1
ATOM 609 C C . VAL A 1 84 ? 12.133 -20.859 -8.852 1 93 84 VAL A C 1
ATOM 611 O O . VAL A 1 84 ? 12.258 -21.781 -8.039 1 93 84 VAL A O 1
ATOM 614 N N . ILE A 1 85 ? 13.148 -20.359 -9.547 1 93.75 85 ILE A N 1
ATOM 615 C CA . ILE A 1 85 ? 14.547 -20.656 -9.266 1 93.75 85 ILE A CA 1
ATOM 616 C C . ILE A 1 85 ? 15.289 -19.359 -8.914 1 93.75 85 ILE A C 1
ATOM 618 O O . ILE A 1 85 ? 15.484 -18.5 -9.781 1 93.75 85 ILE A O 1
ATOM 622 N N . ALA A 1 86 ? 15.703 -19.219 -7.68 1 92.25 86 ALA A N 1
ATOM 623 C CA . ALA A 1 86 ? 16.438 -18.031 -7.246 1 92.25 86 ALA A CA 1
ATOM 624 C C . ALA A 1 86 ? 17.938 -18.219 -7.434 1 92.25 86 ALA A C 1
ATOM 626 O O . ALA A 1 86 ? 18.438 -19.344 -7.422 1 92.25 86 ALA A O 1
ATOM 627 N N . CYS A 1 87 ? 18.703 -17.125 -7.555 1 91.56 87 CYS A N 1
ATOM 628 C CA . CYS A 1 87 ? 20.125 -17.25 -7.844 1 91.56 87 CYS A CA 1
ATOM 629 C C . CYS A 1 87 ? 20.922 -17.469 -6.57 1 91.56 87 CYS A C 1
ATOM 631 O O . CYS A 1 87 ? 22.047 -18 -6.617 1 91.56 87 CYS A O 1
ATOM 633 N N . GLY A 1 88 ? 20.422 -16.969 -5.516 1 88.94 88 GLY A N 1
ATOM 634 C CA . GLY A 1 88 ? 21.062 -17.172 -4.227 1 88.94 88 GLY A CA 1
ATOM 635 C C . GLY A 1 88 ? 22.156 -16.172 -3.934 1 88.94 88 GLY A C 1
ATOM 636 O O . GLY A 1 88 ? 22.703 -16.141 -2.83 1 88.94 88 GLY A O 1
ATOM 637 N N . HIS A 1 89 ? 22.469 -15.273 -4.969 1 89.94 89 HIS A N 1
ATOM 638 C CA . HIS A 1 89 ? 23.641 -14.445 -4.73 1 89.94 89 HIS A CA 1
ATOM 639 C C . HIS A 1 89 ? 23.328 -12.977 -4.969 1 89.94 89 HIS A C 1
ATOM 641 O O . HIS A 1 89 ? 24.125 -12.102 -4.602 1 89.94 89 HIS A O 1
ATOM 647 N N . CYS A 1 90 ? 22.219 -12.656 -5.547 1 92.56 90 CYS A N 1
ATOM 648 C CA . CYS A 1 90 ? 21.906 -11.25 -5.73 1 92.56 90 CYS A CA 1
ATOM 649 C C . CYS A 1 90 ? 21.5 -10.609 -4.406 1 92.56 90 CYS A C 1
ATOM 651 O O . CYS A 1 90 ? 21.406 -11.289 -3.385 1 92.56 90 CYS A O 1
ATOM 653 N N . TRP A 1 91 ? 21.312 -9.305 -4.41 1 91.62 91 TRP A N 1
ATOM 654 C CA . TRP A 1 91 ? 21 -8.57 -3.189 1 91.62 91 TRP A CA 1
ATOM 655 C C . TRP A 1 91 ? 19.719 -9.086 -2.549 1 91.62 91 TRP A C 1
ATOM 657 O O . TRP A 1 91 ? 19.656 -9.305 -1.336 1 91.62 91 TRP A O 1
ATOM 667 N N . TYR A 1 92 ? 18.734 -9.391 -3.295 1 92.62 92 TYR A N 1
ATOM 668 C CA . TYR A 1 92 ? 17.438 -9.836 -2.791 1 92.62 92 TYR A CA 1
ATOM 669 C C . TYR A 1 92 ? 17.547 -11.227 -2.178 1 92.62 92 TYR A C 1
ATOM 671 O O . TYR A 1 92 ? 16.984 -11.484 -1.112 1 92.62 92 TYR A O 1
ATOM 679 N N . CYS A 1 93 ? 18.234 -12.102 -2.85 1 90.38 93 CYS A N 1
ATOM 680 C CA . CYS A 1 93 ? 18.422 -13.453 -2.322 1 90.38 93 CYS A CA 1
ATOM 681 C C . CYS A 1 93 ? 19.188 -13.422 -1.006 1 90.38 93 CYS A C 1
ATOM 683 O O . CYS A 1 93 ? 18.812 -14.102 -0.048 1 90.38 93 CYS A O 1
ATOM 685 N N . LYS A 1 94 ? 20.172 -12.555 -0.992 1 89.69 94 LYS A N 1
ATOM 686 C CA . LYS A 1 94 ? 21 -12.477 0.205 1 89.69 94 LYS A CA 1
ATOM 687 C C . LYS A 1 94 ? 20.25 -11.844 1.366 1 89.69 94 LYS A C 1
ATOM 689 O O . LYS A 1 94 ? 20.625 -12.008 2.527 1 89.69 94 LYS A O 1
ATOM 694 N N . ASN A 1 95 ? 19.234 -11.133 1.018 1 86.06 95 ASN A N 1
ATOM 695 C CA . ASN A 1 95 ? 18.453 -10.484 2.061 1 86.06 95 ASN A CA 1
ATOM 696 C C . ASN A 1 95 ? 17.141 -11.242 2.322 1 86.06 95 ASN A C 1
ATOM 698 O O . ASN A 1 95 ? 16.203 -10.68 2.893 1 86.06 95 ASN A O 1
ATOM 702 N N . GLY A 1 96 ? 17 -12.469 1.86 1 85 96 GLY A N 1
ATOM 703 C CA . GLY A 1 96 ? 15.906 -13.352 2.207 1 85 96 GLY A CA 1
ATOM 704 C C . GLY A 1 96 ? 14.656 -13.102 1.383 1 85 96 GLY A C 1
ATOM 705 O O . GLY A 1 96 ? 13.57 -13.562 1.734 1 85 96 GLY A O 1
ATOM 706 N N . ILE A 1 97 ? 14.773 -12.281 0.354 1 89.44 97 ILE A N 1
ATOM 707 C CA . ILE A 1 97 ? 13.633 -11.984 -0.505 1 89.44 97 ILE A CA 1
ATOM 708 C C . ILE A 1 97 ? 13.789 -12.695 -1.845 1 89.44 97 ILE A C 1
ATOM 710 O O . ILE A 1 97 ? 13.727 -12.07 -2.904 1 89.44 97 ILE A O 1
ATOM 714 N N . GLN A 1 98 ? 13.805 -13.992 -1.811 1 88.38 98 GLN A N 1
ATOM 715 C CA . GLN A 1 98 ? 14.156 -14.82 -2.959 1 88.38 98 GLN A CA 1
ATOM 716 C C . GLN A 1 98 ? 13.117 -14.688 -4.07 1 88.38 98 GLN A C 1
ATOM 718 O O . GLN A 1 98 ? 13.445 -14.805 -5.25 1 88.38 98 GLN A O 1
ATOM 723 N N . ASN A 1 99 ? 11.922 -14.438 -3.648 1 90.31 99 ASN A N 1
ATOM 724 C CA . ASN A 1 99 ? 10.867 -14.359 -4.652 1 90.31 99 ASN A CA 1
ATOM 725 C C . ASN A 1 99 ? 11 -13.109 -5.512 1 90.31 99 ASN A C 1
ATOM 727 O O . ASN A 1 99 ? 10.305 -12.961 -6.52 1 90.31 99 ASN A O 1
ATOM 731 N N . GLN A 1 100 ? 11.93 -12.211 -5.121 1 92.88 100 GLN A N 1
ATOM 732 C CA . GLN A 1 100 ? 12.195 -11.023 -5.918 1 92.88 100 GLN A CA 1
ATOM 733 C C . GLN A 1 100 ? 13.617 -11.039 -6.477 1 92.88 100 GLN A C 1
ATOM 735 O O . GLN A 1 100 ? 14.195 -9.984 -6.746 1 92.88 100 GLN A O 1
ATOM 740 N N . CYS A 1 101 ? 14.18 -12.18 -6.664 1 93.69 101 CYS A N 1
ATOM 741 C CA . CYS A 1 101 ? 15.523 -12.398 -7.184 1 93.69 101 CYS A CA 1
ATOM 742 C C . CYS A 1 101 ? 15.727 -11.656 -8.5 1 93.69 101 CYS A C 1
ATOM 744 O O . CYS A 1 101 ? 14.883 -11.727 -9.391 1 93.69 101 CYS A O 1
ATOM 746 N N . ASP A 1 102 ? 16.906 -10.977 -8.656 1 94.31 102 ASP A N 1
ATOM 747 C CA . ASP A 1 102 ? 17.234 -10.234 -9.867 1 94.31 102 ASP A CA 1
ATOM 748 C C . ASP A 1 102 ? 17.5 -11.172 -11.039 1 94.31 102 ASP A C 1
ATOM 750 O O . ASP A 1 102 ? 17.375 -10.773 -12.203 1 94.31 102 ASP A O 1
ATOM 754 N N . ASN A 1 103 ? 17.828 -12.375 -10.75 1 93.19 103 ASN A N 1
ATOM 755 C CA . ASN A 1 103 ? 18.203 -13.359 -11.766 1 93.19 103 ASN A CA 1
ATOM 756 C C . ASN A 1 103 ? 17.266 -14.57 -11.742 1 93.19 103 ASN A C 1
ATOM 758 O O . ASN A 1 103 ? 17.703 -15.703 -11.938 1 93.19 103 ASN A O 1
ATOM 762 N N . MET A 1 104 ? 16.078 -14.289 -11.398 1 92.88 104 MET A N 1
ATOM 763 C CA . MET A 1 104 ? 15.094 -15.359 -11.25 1 92.88 104 MET A CA 1
ATOM 764 C C . MET A 1 104 ? 14.875 -16.094 -12.57 1 92.88 104 MET A C 1
ATOM 766 O O . MET A 1 104 ? 14.773 -15.469 -13.625 1 92.88 104 MET A O 1
ATOM 770 N N . LYS A 1 105 ? 14.977 -17.359 -12.508 1 92.06 105 LYS A N 1
ATOM 771 C CA . LYS A 1 105 ? 14.539 -18.203 -13.617 1 92.06 105 LYS A CA 1
ATOM 772 C C . LYS A 1 105 ? 13.227 -18.906 -13.289 1 92.06 105 LYS A C 1
ATOM 774 O O . LYS A 1 105 ? 12.922 -19.156 -12.125 1 92.06 105 LYS A O 1
ATOM 779 N N . MET A 1 106 ? 12.438 -19.109 -14.336 1 93.44 106 MET A N 1
ATOM 780 C CA . MET A 1 106 ? 11.125 -19.719 -14.133 1 93.44 106 MET A CA 1
ATOM 781 C C . MET A 1 106 ? 10.938 -20.922 -15.055 1 93.44 106 MET A C 1
ATOM 783 O O . MET A 1 106 ? 11.133 -20.828 -16.266 1 93.44 106 MET A O 1
ATOM 787 N N . ILE A 1 107 ? 10.57 -21.938 -14.484 1 95.19 107 ILE A N 1
ATOM 788 C CA . ILE A 1 107 ? 10.25 -23.141 -15.234 1 95.19 107 ILE A CA 1
ATOM 789 C C . ILE A 1 107 ? 8.891 -23 -15.906 1 95.19 107 ILE A C 1
ATOM 791 O O . ILE A 1 107 ? 7.93 -22.531 -15.273 1 95.19 107 ILE A O 1
ATOM 795 N N . GLY A 1 108 ? 8.844 -23.297 -17.172 1 95.75 108 GLY A N 1
ATOM 796 C CA . GLY A 1 108 ? 7.559 -23.5 -17.812 1 95.75 108 GLY A CA 1
ATOM 797 C C . GLY A 1 108 ? 6.824 -22.219 -18.125 1 95.75 108 GLY A C 1
ATOM 798 O O . GLY A 1 108 ? 5.594 -22.188 -18.188 1 95.75 108 GLY A O 1
ATOM 799 N N . THR A 1 109 ? 7.504 -21.062 -18.25 1 90.5 109 THR A N 1
ATOM 800 C CA . THR A 1 109 ? 6.863 -19.781 -18.562 1 90.5 109 THR A CA 1
ATOM 801 C C . THR A 1 109 ? 7.191 -19.344 -19.984 1 90.5 109 THR A C 1
ATOM 803 O O . THR A 1 109 ? 7.059 -18.156 -20.312 1 90.5 109 THR A O 1
ATOM 806 N N . ALA A 1 110 ? 7.754 -20.234 -20.828 1 85.5 110 ALA A N 1
ATOM 807 C CA . ALA A 1 110 ? 8.117 -20 -22.219 1 85.5 110 ALA A CA 1
ATOM 808 C C . ALA A 1 110 ? 9.32 -19.062 -22.312 1 85.5 110 ALA A C 1
ATOM 810 O O . ALA A 1 110 ? 9.492 -18.375 -23.328 1 85.5 110 ALA A O 1
ATOM 811 N N . GLU A 1 111 ? 10.109 -18.922 -21.281 1 86.75 111 GLU A N 1
ATOM 812 C CA . GLU A 1 111 ? 11.273 -18.047 -21.266 1 86.75 111 GLU A CA 1
ATOM 813 C C . GLU A 1 111 ? 12.57 -18.828 -21.375 1 86.75 111 GLU A C 1
ATOM 815 O O . GLU A 1 111 ? 13.641 -18.344 -21 1 86.75 111 GLU A O 1
ATOM 820 N N . GLY A 1 112 ? 12.438 -20.047 -21.812 1 86.44 112 GLY 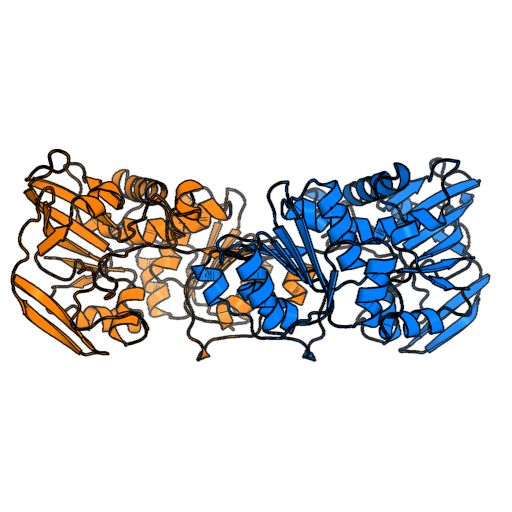A N 1
ATOM 821 C CA . GLY A 1 112 ? 13.664 -20.766 -22.109 1 86.44 112 GLY A CA 1
ATOM 822 C C . GLY A 1 112 ? 13.789 -22.078 -21.359 1 86.44 112 GLY A C 1
ATOM 823 O O . GLY A 1 112 ? 14.555 -22.953 -21.766 1 86.44 112 GLY A O 1
ATOM 824 N N . ILE A 1 113 ? 13.141 -22.203 -20.219 1 92.94 113 ILE A N 1
ATOM 825 C CA . ILE A 1 113 ? 13.164 -23.453 -19.469 1 92.94 113 ILE A CA 1
ATOM 826 C C . ILE A 1 113 ? 11.852 -24.203 -19.688 1 92.94 113 ILE A C 1
ATOM 828 O O . ILE A 1 113 ? 10.789 -23.734 -19.281 1 92.94 113 ILE A O 1
ATOM 832 N N . PRO A 1 114 ? 11.938 -25.344 -20.266 1 95.75 114 PRO A N 1
ATOM 833 C CA . PRO A 1 114 ? 10.711 -26.094 -20.562 1 95.75 114 PRO A CA 1
ATOM 834 C C . PRO A 1 114 ? 9.938 -26.5 -19.312 1 95.75 114 PRO A C 1
ATOM 836 O O . PRO A 1 114 ? 10.547 -26.75 -18.266 1 95.75 114 PRO A O 1
ATOM 839 N N . GLY A 1 115 ? 8.602 -26.625 -19.531 1 97.69 115 GLY A N 1
ATOM 840 C CA . GLY A 1 115 ? 7.742 -26.922 -18.406 1 97.69 115 GLY A CA 1
ATOM 841 C C . GLY A 1 115 ? 7.047 -28.266 -18.516 1 97.69 115 GLY A C 1
ATOM 842 O O . GLY A 1 115 ? 7.586 -29.188 -19.109 1 97.69 115 GLY A O 1
ATOM 843 N N . GLY A 1 116 ? 5.926 -28.344 -17.828 1 98.38 116 GLY A N 1
ATOM 844 C CA . GLY A 1 116 ? 5.289 -29.625 -17.547 1 98.38 116 GLY A CA 1
ATOM 845 C C . GLY A 1 116 ? 4.242 -30 -18.578 1 98.38 116 GLY A C 1
ATOM 846 O O . GLY A 1 116 ? 3.615 -31.062 -18.484 1 98.38 116 GLY A O 1
ATOM 847 N N . PHE A 1 117 ? 4.027 -29.203 -19.625 1 98.69 117 PHE A N 1
ATOM 848 C CA . PHE A 1 117 ? 3.117 -29.609 -20.688 1 98.69 117 PHE A CA 1
ATOM 849 C C . PHE A 1 117 ? 3.834 -30.516 -21.688 1 98.69 117 PHE A C 1
ATOM 851 O O . PHE A 1 117 ? 3.814 -30.25 -22.891 1 98.69 117 PHE A O 1
ATOM 858 N N . ALA A 1 118 ? 4.473 -31.5 -21.203 1 98.69 118 ALA A N 1
ATOM 859 C CA . ALA A 1 118 ? 5.215 -32.562 -21.875 1 98.69 118 ALA A CA 1
ATOM 860 C C . ALA A 1 118 ? 5.277 -33.812 -21.031 1 98.69 118 ALA A C 1
ATOM 862 O O . ALA A 1 118 ? 5.117 -33.75 -19.797 1 98.69 118 ALA A O 1
ATOM 863 N N . GLU A 1 119 ? 5.504 -34.969 -21.656 1 98.81 119 GLU A N 1
ATOM 864 C CA . GLU A 1 119 ? 5.527 -36.219 -20.922 1 98.81 119 GLU A CA 1
ATOM 865 C C . GLU A 1 119 ? 6.691 -36.281 -19.938 1 98.81 119 GLU A C 1
ATOM 867 O O . GLU A 1 119 ? 6.59 -36.906 -18.875 1 98.81 119 GLU A O 1
ATOM 872 N N . TYR A 1 120 ? 7.812 -35.656 -20.344 1 98.75 120 TYR A N 1
ATOM 873 C CA . TYR A 1 120 ? 9.008 -35.656 -19.5 1 98.75 120 TYR A CA 1
ATOM 874 C C . TYR A 1 120 ? 9.609 -34.25 -19.438 1 98.75 120 TYR A C 1
ATOM 876 O O . TYR A 1 120 ? 9.516 -33.469 -20.391 1 98.75 120 TYR A O 1
ATOM 884 N N . VAL A 1 121 ? 10.227 -33.938 -18.375 1 98.19 121 VAL A N 1
ATOM 885 C CA . VAL A 1 121 ? 11.008 -32.719 -18.188 1 98.19 121 VAL A CA 1
ATOM 886 C C . VAL A 1 121 ? 12.281 -33.031 -17.406 1 98.19 121 VAL A C 1
ATOM 888 O O . VAL A 1 121 ? 12.266 -33.844 -16.484 1 98.19 121 VAL A O 1
ATOM 891 N N . SER A 1 122 ? 13.352 -32.438 -17.766 1 98 122 SER A N 1
ATOM 892 C CA . SER A 1 122 ? 14.602 -32.625 -17.031 1 98 122 SER A CA 1
ATOM 893 C C . SER A 1 122 ? 14.992 -31.375 -16.25 1 98 122 SER A C 1
ATOM 895 O O . SER A 1 122 ? 14.641 -30.266 -16.641 1 98 122 SER A O 1
ATOM 897 N N . PHE A 1 123 ? 15.633 -31.531 -15.125 1 97.88 123 PHE A N 1
ATOM 898 C CA . PHE A 1 123 ? 16.094 -30.438 -14.273 1 97.88 123 PHE A CA 1
ATOM 899 C C . PHE A 1 123 ? 17.562 -30.625 -13.898 1 97.88 123 PHE A C 1
ATOM 901 O O . PHE A 1 123 ? 17.969 -31.719 -13.531 1 97.88 123 PHE A O 1
ATOM 908 N N . THR A 1 124 ? 18.312 -29.547 -14.023 1 97 124 THR A N 1
ATOM 909 C CA . THR A 1 124 ? 19.734 -29.562 -13.711 1 97 124 THR A CA 1
ATOM 910 C C . THR A 1 124 ? 19.953 -29.484 -12.203 1 97 124 THR A C 1
ATOM 912 O O . THR A 1 124 ? 19.031 -29.219 -11.445 1 97 124 THR A O 1
ATOM 915 N N . GLU A 1 125 ? 21.172 -29.766 -11.836 1 96.06 125 GLU A N 1
ATOM 916 C CA . GLU A 1 125 ? 21.547 -29.703 -10.43 1 96.06 125 GLU A CA 1
ATOM 917 C C . GLU A 1 125 ? 21.281 -28.328 -9.844 1 96.06 125 GLU A C 1
ATOM 919 O O . GLU A 1 125 ? 20.766 -28.203 -8.734 1 96.06 125 GLU A O 1
ATOM 924 N N . ASP A 1 126 ? 21.609 -27.328 -10.578 1 92.44 126 ASP A N 1
ATOM 925 C CA . ASP A 1 126 ? 21.438 -25.953 -10.117 1 92.44 126 ASP A CA 1
ATOM 926 C C . ASP A 1 126 ? 19.969 -25.641 -9.852 1 92.44 126 ASP A C 1
ATOM 928 O O . ASP A 1 126 ? 19.625 -24.953 -8.883 1 92.44 126 ASP A O 1
ATOM 932 N N . MET A 1 127 ? 19.078 -26.141 -10.672 1 94.62 127 MET A N 1
ATOM 933 C CA . MET A 1 127 ? 17.656 -25.953 -10.484 1 94.62 127 MET A CA 1
ATOM 934 C C . MET A 1 127 ? 17.172 -26.641 -9.211 1 94.62 127 MET A C 1
ATOM 936 O O . MET A 1 127 ? 16.438 -26.062 -8.422 1 94.62 127 MET A O 1
ATOM 940 N N . LEU A 1 128 ? 17.656 -27.859 -9.07 1 94.94 128 LEU A N 1
ATOM 941 C CA . LEU A 1 128 ? 17.25 -28.656 -7.914 1 94.94 128 LEU A CA 1
ATOM 942 C C . LEU A 1 128 ? 17.719 -27.984 -6.617 1 94.94 128 LEU A C 1
ATOM 944 O O . LEU A 1 128 ? 16.984 -28 -5.621 1 94.94 128 LEU A O 1
ATOM 948 N N . GLU A 1 129 ? 18.844 -27.359 -6.641 1 90.12 129 GLU A N 1
ATOM 949 C CA . GLU A 1 129 ? 19.438 -26.766 -5.449 1 90.12 129 GLU A CA 1
ATOM 950 C C . GLU A 1 129 ? 18.797 -25.438 -5.102 1 90.12 129 GLU A C 1
ATOM 952 O O . GLU A 1 129 ? 18.672 -25.078 -3.926 1 90.12 129 GLU A O 1
ATOM 957 N N . ASN A 1 130 ? 18.328 -24.734 -6.055 1 90.19 130 ASN A N 1
ATOM 958 C CA . ASN A 1 130 ? 17.922 -23.344 -5.844 1 90.19 130 ASN A CA 1
ATOM 959 C C . ASN A 1 130 ? 16.422 -23.156 -6.09 1 90.19 130 ASN A C 1
ATOM 961 O O . ASN A 1 130 ? 15.914 -22.031 -6.055 1 90.19 130 ASN A O 1
ATOM 965 N N . GLY A 1 131 ? 15.75 -24.297 -6.348 1 93.38 131 GLY A N 1
ATOM 966 C CA . GLY A 1 131 ? 14.352 -24.188 -6.734 1 93.38 131 GLY A CA 1
ATOM 967 C C . GLY A 1 131 ? 13.406 -24.844 -5.75 1 93.38 131 GLY A C 1
ATOM 968 O O . GLY A 1 131 ? 13.75 -25.047 -4.586 1 93.38 131 GLY A O 1
ATOM 969 N N . CYS A 1 132 ? 12.172 -24.969 -6.18 1 95.31 132 CYS A N 1
ATOM 970 C CA . CYS A 1 132 ? 11.094 -25.531 -5.383 1 95.31 132 CYS A CA 1
ATOM 971 C C . CYS A 1 132 ? 10.773 -26.953 -5.832 1 95.31 132 CYS A C 1
ATOM 973 O O . CYS A 1 132 ? 9.859 -27.172 -6.629 1 95.31 132 CYS A O 1
ATOM 975 N N . PHE A 1 133 ? 11.508 -27.891 -5.305 1 97.19 133 PHE A N 1
ATOM 976 C CA . PHE A 1 133 ? 11.32 -29.312 -5.574 1 97.19 133 PHE A CA 1
ATOM 977 C C . PHE A 1 133 ? 11.055 -30.078 -4.281 1 97.19 133 PHE A C 1
ATOM 979 O O . PHE A 1 133 ? 11.938 -30.203 -3.43 1 97.19 133 PHE A O 1
ATOM 986 N N . ASN A 1 134 ? 9.859 -30.594 -4.188 1 97.5 134 ASN A N 1
ATOM 987 C CA . ASN A 1 134 ? 9.461 -31.234 -2.934 1 97.5 134 ASN A CA 1
ATOM 988 C C . ASN A 1 134 ? 8.969 -32.656 -3.16 1 97.5 134 ASN A C 1
ATOM 990 O O . ASN A 1 134 ? 8.125 -32.906 -4.027 1 97.5 134 ASN A O 1
ATOM 994 N N . ILE A 1 135 ? 9.453 -33.531 -2.389 1 97 135 ILE A N 1
ATOM 995 C CA . ILE A 1 135 ? 9.023 -34.938 -2.471 1 97 135 ILE A CA 1
ATOM 996 C C . ILE A 1 135 ? 7.598 -35.062 -1.939 1 97 135 ILE A C 1
ATOM 998 O O . ILE A 1 135 ? 7.27 -34.531 -0.883 1 97 135 ILE A O 1
ATOM 1002 N N . ILE A 1 136 ? 6.766 -35.688 -2.676 1 97.69 136 ILE A N 1
ATOM 1003 C CA . ILE A 1 136 ? 5.398 -36 -2.271 1 97.69 136 ILE A CA 1
ATOM 1004 C C . ILE A 1 136 ? 5.379 -37.312 -1.468 1 97.69 136 ILE A C 1
ATOM 1006 O O . ILE A 1 136 ? 5.852 -38.344 -1.939 1 97.69 136 ILE A O 1
ATOM 1010 N N . PRO A 1 137 ? 4.871 -37.25 -0.285 1 96.25 137 PRO A N 1
ATOM 1011 C CA . PRO A 1 137 ? 4.809 -38.469 0.515 1 96.25 137 PRO A CA 1
ATOM 1012 C C . PRO A 1 137 ? 3.953 -39.562 -0.138 1 96.25 137 PRO A C 1
ATOM 1014 O O . PRO A 1 137 ? 3.061 -39.25 -0.933 1 96.25 137 PRO A O 1
ATOM 1017 N N . GLU A 1 138 ? 4.234 -40.781 0.3 1 95.56 138 GLU A N 1
ATOM 1018 C CA . GLU A 1 138 ? 3.449 -41.906 -0.186 1 95.56 138 GLU A CA 1
ATOM 1019 C C . GLU A 1 138 ? 1.974 -41.75 0.175 1 95.56 138 GLU A C 1
ATOM 1021 O O . GLU A 1 138 ? 1.642 -41.188 1.229 1 95.56 138 GLU A O 1
ATOM 1026 N N . GLY A 1 139 ? 1.157 -42.125 -0.644 1 95 139 GLY A N 1
ATOM 1027 C CA . GLY A 1 139 ? -0.271 -42.125 -0.366 1 95 139 GLY A CA 1
ATOM 1028 C C . GLY A 1 139 ? -0.964 -40.875 -0.848 1 95 139 GLY A C 1
ATOM 1029 O O . GLY A 1 139 ? -2.193 -40.812 -0.889 1 95 139 GLY A O 1
ATOM 1030 N N . ILE A 1 140 ? -0.212 -39.938 -1.184 1 96.38 140 ILE A N 1
ATOM 1031 C CA . ILE A 1 140 ? -0.785 -38.688 -1.69 1 96.38 140 ILE A CA 1
ATOM 1032 C C . ILE A 1 140 ? -0.877 -38.75 -3.213 1 96.38 140 ILE A C 1
ATOM 1034 O O . ILE A 1 140 ? 0.076 -39.156 -3.885 1 96.38 140 ILE A O 1
ATOM 1038 N N . ASP A 1 141 ? -2.057 -38.438 -3.752 1 97.38 141 ASP A N 1
ATOM 1039 C CA . ASP A 1 141 ? -2.201 -38.281 -5.199 1 97.38 141 ASP A CA 1
ATOM 1040 C C . ASP A 1 141 ? -1.435 -37.094 -5.711 1 97.38 141 ASP A C 1
ATOM 1042 O O . ASP A 1 141 ? -1.739 -35.938 -5.34 1 97.38 141 ASP A O 1
ATOM 1046 N N . PRO A 1 142 ? -0.47 -37.281 -6.566 1 98.12 142 PRO A N 1
ATOM 1047 C CA . PRO A 1 142 ? 0.325 -36.156 -7.059 1 98.12 142 PRO A CA 1
ATOM 1048 C C . PRO A 1 142 ? -0.529 -35.094 -7.707 1 98.12 142 PRO A C 1
ATOM 1050 O O . PRO A 1 142 ? -0.173 -33.906 -7.664 1 98.12 142 PRO A O 1
ATOM 1053 N N . VAL A 1 143 ? -1.623 -35.438 -8.32 1 98.31 143 VAL A N 1
ATOM 1054 C CA . VAL A 1 143 ? -2.5 -34.469 -8.984 1 98.31 143 VAL A CA 1
ATOM 1055 C C . VAL A 1 143 ? -2.961 -33.406 -7.984 1 98.31 143 VAL A C 1
ATOM 1057 O O . VAL A 1 143 ? -3.102 -32.25 -8.336 1 98.31 143 VAL A O 1
ATOM 1060 N N . ASP A 1 144 ? -3.092 -33.781 -6.727 1 97.75 144 ASP A N 1
ATOM 1061 C CA . ASP A 1 144 ? -3.576 -32.875 -5.691 1 97.75 144 ASP A CA 1
ATOM 1062 C C . ASP A 1 144 ? -2.541 -31.812 -5.371 1 97.75 144 ASP A C 1
ATOM 1064 O O . ASP A 1 144 ? -2.877 -30.766 -4.812 1 97.75 144 ASP A O 1
ATOM 1068 N N . THR A 1 145 ? -1.295 -32.031 -5.754 1 98.12 145 THR A N 1
ATOM 1069 C CA . THR A 1 145 ? -0.228 -31.141 -5.316 1 98.12 145 THR A CA 1
ATOM 1070 C C . THR A 1 145 ? -0.015 -30.016 -6.324 1 98.12 145 THR A C 1
ATOM 1072 O O . THR A 1 145 ? 0.66 -29.031 -6.027 1 98.12 145 THR A O 1
ATOM 1075 N N . VAL A 1 146 ? -0.674 -30.078 -7.492 1 97.5 146 VAL A N 1
ATOM 1076 C CA . VAL A 1 146 ? -0.434 -29.109 -8.547 1 97.5 146 VAL A CA 1
ATOM 1077 C C . VAL A 1 146 ? -0.898 -27.734 -8.086 1 97.5 146 VAL A C 1
ATOM 1079 O O . VAL A 1 146 ? -0.334 -26.703 -8.5 1 97.5 146 VAL A O 1
ATOM 1082 N N . ILE A 1 147 ? -1.869 -27.703 -7.195 1 97.56 147 ILE A N 1
ATOM 1083 C CA . ILE A 1 147 ? -2.479 -26.438 -6.77 1 97.56 147 ILE A CA 1
ATOM 1084 C C . ILE A 1 147 ? -1.536 -25.703 -5.82 1 97.56 147 ILE A C 1
ATOM 1086 O O . ILE A 1 147 ? -1.729 -24.516 -5.539 1 97.56 147 ILE A O 1
ATOM 1090 N N . ALA A 1 148 ? -0.509 -26.453 -5.301 1 97.56 148 ALA A N 1
ATOM 1091 C CA . ALA A 1 148 ? 0.392 -25.891 -4.297 1 97.56 148 ALA A CA 1
ATOM 1092 C C . ALA A 1 148 ? 1.153 -24.688 -4.852 1 97.56 148 ALA A C 1
ATOM 1094 O O . ALA A 1 148 ? 1.446 -23.75 -4.121 1 97.56 148 ALA A O 1
ATOM 1095 N N . GLU A 1 149 ? 1.476 -24.781 -6.113 1 96.75 149 GLU A N 1
ATOM 1096 C CA . GLU A 1 149 ? 2.182 -23.656 -6.727 1 96.75 149 GLU A CA 1
ATOM 1097 C C . GLU A 1 149 ? 1.353 -22.375 -6.66 1 96.75 149 GLU A C 1
ATOM 1099 O O . GLU A 1 149 ? 1.839 -21.344 -6.203 1 96.75 149 GLU A O 1
ATOM 1104 N N . THR A 1 150 ? 0.129 -22.375 -7.094 1 96.12 150 THR A N 1
ATOM 1105 C CA . THR A 1 150 ? -0.75 -21.203 -7.062 1 96.12 150 THR A CA 1
ATOM 1106 C C . THR A 1 150 ? -1.053 -20.797 -5.625 1 96.12 150 THR A C 1
ATOM 1108 O O . THR A 1 150 ? -1.104 -19.609 -5.312 1 96.12 150 THR A O 1
ATOM 1111 N N . ALA A 1 151 ? -1.22 -21.797 -4.789 1 97.44 151 ALA A N 1
ATOM 1112 C CA . ALA A 1 151 ? -1.473 -21.531 -3.371 1 97.44 151 ALA A CA 1
ATOM 1113 C C . ALA A 1 151 ? -0.302 -20.797 -2.732 1 97.44 151 ALA A C 1
ATOM 1115 O O . ALA A 1 151 ? -0.493 -20 -1.807 1 97.44 151 ALA A O 1
ATOM 1116 N N . SER A 1 152 ? 0.875 -21.078 -3.266 1 96.75 152 SER A N 1
ATOM 1117 C CA . SER A 1 152 ? 2.07 -20.438 -2.738 1 96.75 152 SER A CA 1
ATOM 1118 C C . SER A 1 152 ? 2.002 -18.922 -2.924 1 96.75 152 SER A C 1
ATOM 1120 O O . SER A 1 152 ? 2.316 -18.156 -2.004 1 96.75 152 SER A O 1
ATOM 1122 N N . SER A 1 153 ? 1.63 -18.484 -4.098 1 95 153 SER A N 1
ATOM 1123 C CA . SER A 1 153 ? 1.519 -17.062 -4.371 1 95 153 SER A CA 1
ATOM 1124 C C . SER A 1 153 ? 0.475 -16.406 -3.473 1 95 153 SER A C 1
ATOM 1126 O O . SER A 1 153 ? 0.696 -15.305 -2.951 1 95 153 SER A O 1
ATOM 1128 N N . VAL A 1 154 ? -0.627 -17.078 -3.299 1 96.19 154 VAL A N 1
ATOM 1129 C CA . VAL A 1 154 ? -1.726 -16.578 -2.477 1 96.19 154 VAL A CA 1
ATOM 1130 C C . VAL A 1 154 ? -1.279 -16.484 -1.019 1 96.19 154 VAL A C 1
ATOM 1132 O O . VAL A 1 154 ? -1.484 -15.461 -0.366 1 96.19 154 VAL A O 1
ATOM 1135 N N . LEU A 1 155 ? -0.663 -17.562 -0.556 1 95.44 155 LEU A N 1
ATOM 1136 C CA . LEU A 1 155 ? -0.188 -17.594 0.823 1 95.44 155 LEU A CA 1
ATOM 1137 C C . LEU A 1 155 ? 0.851 -16.5 1.068 1 95.44 155 LEU A C 1
ATOM 1139 O O . LEU A 1 155 ? 0.828 -15.844 2.107 1 95.44 155 LEU A O 1
ATOM 1143 N N . ASN A 1 156 ? 1.704 -16.375 0.116 1 93.88 156 ASN A N 1
ATOM 1144 C CA . ASN A 1 156 ? 2.723 -15.336 0.224 1 93.88 156 ASN A CA 1
ATOM 1145 C C . ASN A 1 156 ? 2.1 -13.953 0.409 1 93.88 156 ASN A C 1
ATOM 1147 O O . ASN A 1 156 ? 2.543 -13.172 1.258 1 93.88 156 ASN A O 1
ATOM 1151 N N . ALA A 1 157 ? 1.116 -13.648 -0.369 1 94 157 ALA A N 1
ATOM 1152 C CA . ALA A 1 157 ? 0.42 -12.367 -0.285 1 94 157 ALA A CA 1
ATOM 1153 C C . ALA A 1 157 ? -0.174 -12.156 1.104 1 94 157 ALA A C 1
ATOM 1155 O O . ALA A 1 157 ? -0.035 -11.078 1.688 1 94 157 ALA A O 1
ATOM 1156 N N . GLN A 1 158 ? -0.806 -13.148 1.623 1 93.19 158 GLN A N 1
ATOM 1157 C CA . GLN A 1 158 ? -1.508 -13.031 2.896 1 93.19 158 GLN A CA 1
ATOM 1158 C C . GLN A 1 158 ? -0.525 -12.945 4.059 1 93.19 158 GLN A C 1
ATOM 1160 O O . GLN A 1 158 ? -0.783 -12.258 5.047 1 93.19 158 GLN A O 1
ATOM 1165 N N . ILE A 1 159 ? 0.591 -13.664 3.941 1 89.75 159 ILE A N 1
ATOM 1166 C CA . ILE A 1 159 ? 1.632 -13.555 4.961 1 89.75 159 ILE A CA 1
ATOM 1167 C C . ILE A 1 159 ? 2.201 -12.141 4.973 1 89.75 159 ILE A C 1
ATOM 1169 O O . ILE A 1 159 ? 2.293 -11.508 6.031 1 89.75 159 ILE A O 1
ATOM 1173 N N . ASN A 1 160 ? 2.49 -11.641 3.811 1 89.06 160 ASN A N 1
ATOM 1174 C CA . ASN A 1 160 ? 3.143 -10.344 3.689 1 89.06 160 ASN A CA 1
ATOM 1175 C C . ASN A 1 160 ? 2.219 -9.211 4.117 1 89.06 160 ASN A C 1
ATOM 1177 O O . ASN A 1 160 ? 2.684 -8.133 4.504 1 89.06 160 ASN A O 1
ATOM 1181 N N . THR A 1 161 ? 0.912 -9.367 4.059 1 89.25 161 THR A N 1
ATOM 1182 C CA . THR A 1 161 ? -0.028 -8.297 4.379 1 89.25 161 THR A CA 1
ATOM 1183 C C . THR A 1 161 ? -0.675 -8.539 5.738 1 89.25 161 THR A C 1
ATOM 1185 O O . THR A 1 161 ? -1.504 -7.742 6.188 1 89.25 161 THR A O 1
ATOM 1188 N N . ASN A 1 162 ? -0.345 -9.555 6.383 1 84.31 162 ASN A N 1
ATOM 1189 C CA . ASN A 1 162 ? -0.805 -9.891 7.727 1 84.31 162 ASN A CA 1
ATOM 1190 C C . ASN A 1 162 ? -2.328 -9.938 7.805 1 84.31 162 ASN A C 1
ATOM 1192 O O . ASN A 1 162 ? -2.93 -9.289 8.664 1 84.31 162 ASN A O 1
ATOM 1196 N N . ILE A 1 163 ? -2.93 -10.625 6.914 1 81.94 163 ILE A N 1
ATOM 1197 C CA . ILE A 1 163 ? -4.363 -10.883 6.992 1 81.94 163 ILE A CA 1
ATOM 1198 C C . ILE A 1 163 ? -4.656 -11.844 8.148 1 81.94 163 ILE A C 1
ATOM 1200 O O . ILE A 1 163 ? -4.152 -12.969 8.172 1 81.94 163 ILE A O 1
ATOM 1204 N N . VAL A 1 164 ? -5.297 -11.344 9.312 1 73.56 164 VAL A N 1
ATOM 1205 C CA . VAL A 1 164 ? -5.508 -12.219 10.461 1 73.56 164 VAL A CA 1
ATOM 1206 C C . VAL A 1 164 ? -6.973 -12.148 10.898 1 73.56 164 VAL A C 1
ATOM 1208 O O . VAL A 1 164 ? -7.801 -11.539 10.219 1 73.56 164 VAL A O 1
ATOM 1211 N N . MET A 1 165 ? -7.344 -12.719 12.102 1 71.38 165 MET A N 1
ATOM 1212 C CA . MET A 1 165 ? -8.555 -13.305 12.672 1 71.38 165 MET A CA 1
ATOM 1213 C C . MET A 1 165 ? -9.727 -12.336 12.586 1 71.38 165 MET A C 1
ATOM 1215 O O . MET A 1 165 ? -10.836 -12.727 12.219 1 71.38 165 MET A O 1
ATOM 1219 N N . GLU A 1 166 ? -9.555 -11.055 12.719 1 78.94 166 GLU A N 1
ATOM 1220 C CA . GLU A 1 166 ? -10.75 -10.227 12.828 1 78.94 166 GLU A CA 1
ATOM 1221 C C . GLU A 1 166 ? -11.062 -9.531 11.5 1 78.94 166 GLU A C 1
ATOM 1223 O O . GLU A 1 166 ? -12.055 -8.805 11.391 1 78.94 166 GLU A O 1
ATOM 1228 N N . ASP A 1 167 ? -10.594 -10.102 10.414 1 85.31 167 ASP A N 1
ATOM 1229 C CA . ASP A 1 167 ? -10.734 -9.344 9.172 1 85.31 167 ASP A CA 1
ATOM 1230 C C . ASP A 1 167 ? -11.945 -9.82 8.375 1 85.31 167 ASP A C 1
ATOM 1232 O O . ASP A 1 167 ? -12.195 -11.023 8.273 1 85.31 167 ASP A O 1
ATOM 1236 N N . LEU A 1 168 ? -12.711 -8.891 7.902 1 93.69 168 LEU A N 1
ATOM 1237 C CA . LEU A 1 168 ? -13.547 -9.141 6.738 1 93.69 168 LEU A CA 1
ATOM 1238 C C . LEU A 1 168 ? -12.75 -8.969 5.449 1 93.69 168 LEU A C 1
ATOM 1240 O O . LEU A 1 168 ? -12.281 -7.867 5.145 1 93.69 168 LEU A O 1
ATOM 1244 N N . VAL A 1 169 ? -12.594 -10.07 4.727 1 96.31 169 VAL A N 1
ATOM 1245 C CA . VAL A 1 169 ? -11.82 -10.062 3.492 1 96.31 169 VAL A CA 1
ATOM 1246 C C . VAL A 1 169 ? -12.758 -10.156 2.289 1 96.31 169 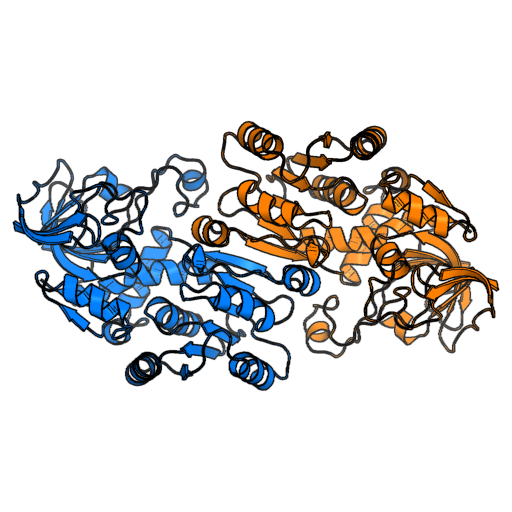VAL A C 1
ATOM 1248 O O . VAL A 1 169 ? -13.5 -11.133 2.15 1 96.31 169 VAL A O 1
ATOM 1251 N N . VAL A 1 170 ? -12.727 -9.117 1.49 1 96.94 170 VAL A N 1
ATOM 1252 C CA . VAL A 1 170 ? -13.5 -9.117 0.254 1 96.94 170 VAL A CA 1
ATOM 1253 C C . VAL A 1 170 ? -12.602 -9.484 -0.922 1 96.94 170 VAL A C 1
ATOM 1255 O O . VAL A 1 170 ? -11.539 -8.883 -1.11 1 96.94 170 VAL A O 1
ATOM 1258 N N . ILE A 1 171 ? -13.008 -10.43 -1.66 1 97.38 171 ILE A N 1
ATOM 1259 C CA . ILE A 1 171 ? -12.25 -10.922 -2.807 1 97.38 171 ILE A CA 1
ATOM 1260 C C . ILE A 1 171 ? -13.047 -10.68 -4.09 1 97.38 171 ILE A C 1
ATOM 1262 O O . ILE A 1 171 ? -14.195 -11.102 -4.207 1 97.38 171 ILE A O 1
ATOM 1266 N N . ILE A 1 172 ? -12.406 -9.984 -5.016 1 97 172 ILE A N 1
ATOM 1267 C CA . ILE A 1 172 ? -13.062 -9.734 -6.293 1 97 172 ILE A CA 1
ATOM 1268 C C . ILE A 1 172 ? -12.555 -10.727 -7.336 1 97 172 ILE A C 1
ATOM 1270 O O . ILE A 1 172 ? -11.422 -10.633 -7.801 1 97 172 ILE A O 1
ATOM 1274 N N . GLY A 1 173 ? -13.43 -11.656 -7.73 1 95.75 173 GLY A N 1
ATOM 1275 C CA . GLY A 1 173 ? -13.094 -12.734 -8.641 1 95.75 173 GLY A CA 1
ATOM 1276 C C . GLY A 1 173 ? -13.133 -14.102 -7.98 1 95.75 173 GLY A C 1
ATOM 1277 O O . GLY A 1 173 ? -12.555 -14.297 -6.914 1 95.75 173 GLY A O 1
ATOM 1278 N N . ALA A 1 174 ? -13.812 -15.016 -8.641 1 95.94 174 ALA A N 1
ATOM 1279 C CA . ALA A 1 174 ? -13.945 -16.359 -8.086 1 95.94 174 ALA A CA 1
ATOM 1280 C C . ALA A 1 174 ? -13.203 -17.375 -8.945 1 95.94 174 ALA A C 1
ATOM 1282 O O . ALA A 1 174 ? -13.672 -18.516 -9.117 1 95.94 174 ALA A O 1
ATOM 1283 N N . GLY A 1 175 ? -12.133 -16.906 -9.586 1 94.75 175 GLY A N 1
ATOM 1284 C CA . GLY A 1 175 ? -11.234 -17.859 -10.219 1 94.75 175 GLY A CA 1
ATOM 1285 C C . GLY A 1 175 ? -10.375 -18.641 -9.227 1 94.75 175 GLY A C 1
ATOM 1286 O O . GLY A 1 175 ? -10.672 -18.656 -8.031 1 94.75 175 GLY A O 1
ATOM 1287 N N . THR A 1 176 ? -9.383 -19.297 -9.758 1 95.94 176 THR A N 1
ATOM 1288 C CA . THR A 1 176 ? -8.5 -20.094 -8.898 1 95.94 176 THR A CA 1
ATOM 1289 C C . THR A 1 176 ? -7.906 -19.234 -7.789 1 95.94 176 THR A C 1
ATOM 1291 O O . THR A 1 176 ? -7.926 -19.625 -6.621 1 95.94 176 THR A O 1
ATOM 1294 N N . ILE A 1 177 ? -7.484 -18.078 -8.156 1 95.94 177 ILE A N 1
ATOM 1295 C CA . ILE A 1 177 ? -6.812 -17.172 -7.234 1 95.94 177 ILE A CA 1
ATOM 1296 C C . ILE A 1 177 ? -7.785 -16.734 -6.145 1 95.94 177 ILE A C 1
ATOM 1298 O O . ILE A 1 177 ? -7.469 -16.812 -4.953 1 95.94 177 ILE A O 1
ATOM 1302 N N . GLY A 1 178 ? -8.93 -16.281 -6.574 1 96.88 178 GLY A N 1
ATOM 1303 C CA . GLY A 1 178 ? -9.898 -15.812 -5.602 1 96.88 178 GLY A CA 1
ATOM 1304 C C . GLY A 1 178 ? -10.359 -16.891 -4.645 1 96.88 178 GLY A C 1
ATOM 1305 O O . GLY A 1 178 ? -10.445 -16.672 -3.438 1 96.88 178 GLY A O 1
ATOM 1306 N N . CYS A 1 179 ? -10.625 -18.047 -5.156 1 97.56 179 CYS A N 1
ATOM 1307 C CA . CYS A 1 179 ? -11.055 -19.172 -4.34 1 97.56 179 CYS A CA 1
ATOM 1308 C C . CYS A 1 179 ? -9.953 -19.578 -3.367 1 97.56 179 CYS A C 1
ATOM 1310 O O . CYS A 1 179 ? -10.227 -19.875 -2.201 1 97.56 179 CYS A O 1
ATOM 1312 N N . LEU A 1 180 ? -8.758 -19.578 -3.863 1 97.31 180 LEU A N 1
ATOM 1313 C CA . LEU A 1 180 ? -7.633 -19.906 -2.992 1 97.31 180 LEU A CA 1
ATOM 1314 C C . LEU A 1 180 ? -7.477 -18.875 -1.887 1 97.31 180 LEU A C 1
ATOM 1316 O O . LEU A 1 180 ? -7.227 -19.219 -0.731 1 97.31 180 LEU A O 1
ATOM 1320 N N . HIS A 1 181 ? -7.582 -17.609 -2.23 1 96.69 181 HIS A N 1
ATOM 1321 C CA . HIS A 1 181 ? -7.508 -16.578 -1.209 1 96.69 181 HIS A CA 1
ATOM 1322 C C . HIS A 1 181 ? -8.57 -16.781 -0.134 1 96.69 181 HIS A C 1
ATOM 1324 O O . HIS A 1 181 ? -8.289 -16.641 1.058 1 96.69 181 HIS A O 1
ATOM 1330 N N . SER A 1 182 ? -9.766 -17.078 -0.562 1 96.25 182 SER A N 1
ATOM 1331 C CA . SER A 1 182 ? -10.852 -17.297 0.381 1 96.25 182 SER A CA 1
ATOM 1332 C C . SER A 1 182 ? -10.539 -18.453 1.327 1 96.25 182 SER A C 1
ATOM 1334 O O . SER A 1 182 ? -10.641 -18.312 2.547 1 96.25 182 SER A O 1
ATOM 1336 N N . GLU A 1 183 ? -10.094 -19.516 0.776 1 95.62 183 GLU A N 1
ATOM 1337 C CA . GLU A 1 183 ? -9.836 -20.719 1.568 1 95.62 183 GLU A CA 1
ATOM 1338 C C . GLU A 1 183 ? -8.648 -20.516 2.506 1 95.62 183 GLU A C 1
ATOM 1340 O O . GLU A 1 183 ? -8.727 -20.844 3.691 1 95.62 183 GLU A O 1
ATOM 1345 N N . ILE A 1 184 ? -7.598 -19.984 1.989 1 95.06 184 ILE A N 1
ATOM 1346 C CA . ILE A 1 184 ? -6.395 -19.812 2.793 1 95.06 184 ILE A CA 1
ATOM 1347 C C . ILE A 1 184 ? -6.641 -18.75 3.875 1 95.06 184 ILE A C 1
ATOM 1349 O O . ILE A 1 184 ? -6.16 -18.891 5.004 1 95.06 184 ILE A O 1
ATOM 1353 N N . ALA A 1 185 ? -7.379 -17.703 3.541 1 94.44 185 ALA A N 1
ATOM 1354 C CA . ALA A 1 185 ? -7.754 -16.734 4.57 1 94.44 185 ALA A CA 1
ATOM 1355 C C . ALA A 1 185 ? -8.531 -17.406 5.699 1 94.44 185 ALA A C 1
ATOM 1357 O O . ALA A 1 185 ? -8.289 -17.141 6.875 1 94.44 185 ALA A O 1
ATOM 1358 N N . SER A 1 186 ? -9.445 -18.281 5.328 1 92.25 186 SER A N 1
ATOM 1359 C CA . SER A 1 186 ? -10.219 -19.031 6.32 1 92.25 186 SER A CA 1
ATOM 1360 C C . SER A 1 186 ? -9.32 -19.922 7.164 1 92.25 186 SER A C 1
ATOM 1362 O O . SER A 1 186 ? -9.453 -19.969 8.391 1 92.25 186 SER A O 1
ATOM 1364 N N . ILE A 1 187 ? -8.406 -20.578 6.516 1 91.44 187 ILE A N 1
ATOM 1365 C CA . ILE A 1 187 ? -7.461 -21.453 7.207 1 91.44 187 ILE A CA 1
ATOM 1366 C C . ILE A 1 187 ? -6.633 -20.625 8.195 1 91.44 187 ILE A C 1
ATOM 1368 O O . ILE A 1 187 ? -6.309 -21.109 9.281 1 91.44 187 ILE A O 1
ATOM 1372 N N . ARG A 1 188 ? -6.371 -19.422 7.809 1 89.88 188 ARG A N 1
ATOM 1373 C CA . ARG A 1 188 ? -5.535 -18.547 8.633 1 89.88 188 ARG A CA 1
ATOM 1374 C C . ARG A 1 188 ? -6.359 -17.859 9.719 1 89.88 188 ARG A C 1
ATOM 1376 O O . ARG A 1 188 ? -5.824 -17.109 10.531 1 89.88 188 ARG A O 1
ATOM 1383 N N . GLY A 1 189 ? -7.68 -18.047 9.727 1 86.94 189 GLY A N 1
ATOM 1384 C CA . GLY A 1 189 ? -8.492 -17.641 10.867 1 86.94 189 GLY A CA 1
ATOM 1385 C C . GLY A 1 189 ? -9.234 -16.344 10.648 1 86.94 189 GLY A C 1
ATOM 1386 O O . GLY A 1 189 ? -9.641 -15.688 11.609 1 86.94 189 GLY A O 1
ATOM 1387 N N . THR A 1 190 ? -9.406 -15.914 9.438 1 89.25 190 THR A N 1
ATOM 1388 C CA . THR A 1 190 ? -10.148 -14.688 9.195 1 89.25 190 THR A CA 1
ATOM 1389 C C . THR A 1 190 ? -11.609 -14.852 9.609 1 89.25 190 THR A C 1
ATOM 1391 O O . THR A 1 190 ? -12.148 -15.961 9.57 1 89.25 190 THR A O 1
ATOM 1394 N N . LYS A 1 191 ? -12.195 -13.734 9.984 1 87.38 191 LYS A N 1
ATOM 1395 C CA . LYS A 1 191 ? -13.578 -13.719 10.453 1 87.38 191 LYS A CA 1
ATOM 1396 C C . LYS A 1 191 ? -14.531 -14.125 9.336 1 87.38 191 LYS A C 1
ATOM 1398 O O . LYS A 1 191 ? -15.406 -14.969 9.539 1 87.38 191 LYS A O 1
ATOM 1403 N N . GLU A 1 192 ? -14.328 -13.531 8.242 1 93.88 192 GLU A N 1
ATOM 1404 C CA . GLU A 1 192 ? -15.25 -13.766 7.129 1 93.88 192 GLU A CA 1
ATOM 1405 C C . GLU A 1 192 ? -14.609 -13.391 5.797 1 93.88 192 GLU A C 1
ATOM 1407 O O . GLU A 1 192 ? -13.836 -12.438 5.719 1 93.88 192 GLU A O 1
ATOM 1412 N N . THR A 1 193 ? -14.938 -14.188 4.816 1 95.62 193 THR A N 1
ATOM 1413 C CA . THR A 1 193 ? -14.578 -13.859 3.443 1 95.62 193 THR A CA 1
ATOM 1414 C C . THR A 1 193 ? -15.82 -13.672 2.582 1 95.62 193 THR A C 1
ATOM 1416 O O . THR A 1 193 ? -16.828 -14.352 2.789 1 95.62 193 THR A O 1
ATOM 1419 N N . VAL A 1 194 ? -15.766 -12.727 1.704 1 96.75 194 VAL A N 1
ATOM 1420 C CA . VAL A 1 194 ? -16.797 -12.477 0.698 1 96.75 194 VAL A CA 1
ATOM 1421 C C . VAL A 1 194 ? -16.172 -12.508 -0.696 1 96.75 194 VAL A C 1
ATOM 1423 O O . VAL A 1 194 ? -15.203 -11.789 -0.968 1 96.75 194 VAL A O 1
ATOM 1426 N N . ILE A 1 195 ? -16.719 -13.359 -1.537 1 97.56 195 ILE A N 1
ATOM 1427 C CA . ILE A 1 195 ? -16.25 -13.414 -2.918 1 97.56 195 ILE A CA 1
ATOM 1428 C C . ILE A 1 195 ? -17.281 -12.75 -3.836 1 97.56 195 ILE A C 1
ATOM 1430 O O . ILE A 1 195 ? -18.453 -13.117 -3.824 1 97.56 195 ILE A O 1
ATOM 1434 N N . ALA A 1 196 ? -16.828 -11.766 -4.523 1 97.31 196 ALA A N 1
ATOM 1435 C CA . ALA A 1 196 ? -17.656 -11.148 -5.566 1 97.31 196 ALA A CA 1
ATOM 1436 C C . ALA A 1 196 ? -17.25 -11.664 -6.945 1 97.31 196 ALA A C 1
ATOM 1438 O O . ALA A 1 196 ? -16.094 -11.578 -7.332 1 97.31 196 ALA A O 1
ATOM 1439 N N . GLU A 1 197 ? -18.203 -12.219 -7.691 1 96.62 197 GLU A N 1
ATOM 1440 C CA . GLU A 1 197 ? -17.984 -12.773 -9.023 1 96.62 197 GLU A CA 1
ATOM 1441 C C . GLU A 1 197 ? -19.078 -12.359 -9.992 1 96.62 197 GLU A C 1
ATOM 1443 O O . GLU A 1 197 ? -20.266 -12.648 -9.766 1 96.62 197 GLU A O 1
ATOM 1448 N N . MET A 1 198 ? -18.641 -11.711 -11.055 1 93.19 198 MET A N 1
ATOM 1449 C CA . MET A 1 198 ? -19.609 -11.133 -11.977 1 93.19 198 MET A CA 1
ATOM 1450 C C . MET A 1 198 ? -20.203 -12.203 -12.883 1 93.19 198 MET A C 1
ATOM 1452 O O . MET A 1 198 ? -21.359 -12.102 -13.297 1 93.19 198 MET A O 1
ATOM 1456 N N . ASN A 1 199 ? -19.422 -13.195 -13.281 1 93.94 199 ASN A N 1
ATOM 1457 C CA . ASN A 1 199 ? -19.906 -14.289 -14.125 1 93.94 199 ASN A CA 1
ATOM 1458 C C . ASN A 1 199 ? -20.781 -15.25 -13.344 1 93.94 199 ASN A C 1
ATOM 1460 O O . ASN A 1 199 ? -20.312 -15.945 -12.438 1 93.94 199 ASN A O 1
ATOM 1464 N N . THR A 1 200 ? -22 -15.352 -13.734 1 94.94 200 THR A N 1
ATOM 1465 C CA . THR A 1 200 ? -22.984 -16.156 -13 1 94.94 200 THR A CA 1
ATOM 1466 C C . THR A 1 200 ? -22.578 -17.625 -12.984 1 94.94 200 THR A C 1
ATOM 1468 O O . THR A 1 200 ? -22.641 -18.281 -11.945 1 94.94 200 THR A O 1
ATOM 1471 N N . GLU A 1 201 ? -22.156 -18.094 -14.086 1 94.88 201 GLU A N 1
ATOM 1472 C CA . GLU A 1 201 ? -21.781 -19.5 -14.18 1 94.88 201 GLU A CA 1
ATOM 1473 C C . GLU A 1 201 ? -20.578 -19.812 -13.289 1 94.88 201 GLU A C 1
ATOM 1475 O O . GLU A 1 201 ? -20.547 -20.844 -12.617 1 94.88 201 GLU A O 1
ATOM 1480 N N . LYS A 1 202 ? -19.672 -18.938 -13.242 1 94.62 202 LYS A N 1
ATOM 1481 C CA . LYS A 1 202 ? -18.5 -19.109 -12.398 1 94.62 202 LYS A CA 1
ATOM 1482 C C . LYS A 1 202 ? -18.859 -19.031 -10.922 1 94.62 202 LYS A C 1
ATOM 1484 O O . LYS A 1 202 ? -18.328 -19.797 -10.109 1 94.62 202 LYS A O 1
ATOM 1489 N N . ALA A 1 203 ? -19.703 -18.094 -10.617 1 96.19 203 ALA A N 1
ATOM 1490 C CA . ALA A 1 203 ? -20.156 -17.969 -9.234 1 96.19 203 ALA A CA 1
ATOM 1491 C C . ALA A 1 203 ? -20.859 -19.25 -8.773 1 96.19 203 ALA A C 1
ATOM 1493 O O . ALA A 1 203 ? -20.609 -19.734 -7.668 1 96.19 203 ALA A O 1
ATOM 1494 N N . GLU A 1 204 ? -21.656 -19.766 -9.641 1 96.56 204 GLU A N 1
ATOM 1495 C CA . GLU A 1 204 ? -22.375 -21 -9.312 1 96.56 204 GLU A CA 1
ATOM 1496 C C . GLU A 1 204 ? -21.422 -22.172 -9.172 1 96.56 204 GLU A C 1
ATOM 1498 O O . GLU A 1 204 ? -21.578 -23 -8.266 1 96.56 204 GLU A O 1
ATOM 1503 N N . LEU A 1 205 ? -20.5 -22.172 -10.055 1 96.31 205 LEU A N 1
ATOM 1504 C CA . LEU A 1 205 ? -19.5 -23.234 -9.969 1 96.31 205 LEU A CA 1
ATOM 1505 C C . LEU A 1 205 ? -18.75 -23.172 -8.641 1 96.31 205 LEU A C 1
ATOM 1507 O O . LEU A 1 205 ? -18.562 -24.188 -7.984 1 96.31 205 LEU A O 1
ATOM 1511 N N . ALA A 1 206 ? -18.375 -22.016 -8.211 1 97 206 ALA A N 1
ATOM 1512 C CA . ALA A 1 206 ? -17.688 -21.844 -6.934 1 97 206 ALA A CA 1
ATOM 1513 C C . ALA A 1 206 ? -18.547 -22.312 -5.77 1 97 206 ALA A C 1
ATOM 1515 O O . ALA A 1 206 ? -18.078 -23.031 -4.883 1 97 206 ALA A O 1
ATOM 1516 N N . ARG A 1 207 ? -19.781 -21.969 -5.809 1 97.12 207 ARG A N 1
ATOM 1517 C CA . ARG A 1 207 ? -20.688 -22.406 -4.762 1 97.12 207 ARG A CA 1
ATOM 1518 C C . ARG A 1 207 ? -20.828 -23.938 -4.746 1 97.12 207 ARG A C 1
ATOM 1520 O O . ARG A 1 207 ? -20.812 -24.547 -3.68 1 97.12 207 ARG A O 1
ATOM 1527 N N . LYS A 1 208 ? -20.938 -24.469 -5.902 1 96.5 208 LYS A N 1
ATOM 1528 C CA . LYS A 1 208 ? -21.078 -25.922 -6.023 1 96.5 208 LYS A CA 1
ATOM 1529 C C . LYS A 1 208 ? -19.844 -26.625 -5.445 1 96.5 208 LYS A C 1
ATOM 1531 O O . LYS A 1 208 ? -19.969 -27.719 -4.875 1 96.5 208 LYS A O 1
ATOM 1536 N N . GLN A 1 209 ? -18.734 -25.984 -5.59 1 96.25 209 GLN A N 1
ATOM 1537 C CA . GLN A 1 209 ? -17.5 -26.562 -5.094 1 96.25 209 GLN A CA 1
ATOM 1538 C C . GLN A 1 209 ? -17.359 -26.375 -3.586 1 96.25 209 GLN A C 1
ATOM 1540 O O . GLN A 1 209 ? -16.406 -26.859 -2.977 1 96.25 209 GLN A O 1
ATOM 1545 N N . GLY A 1 210 ? -18.281 -25.609 -2.998 1 95.5 210 GLY A N 1
ATOM 1546 C CA . GLY A 1 210 ? -18.312 -25.516 -1.548 1 95.5 210 GLY A CA 1
ATOM 1547 C C . GLY A 1 210 ? -17.812 -24.188 -1.017 1 95.5 210 GLY A C 1
ATOM 1548 O O . GLY A 1 210 ? -17.703 -24 0.197 1 95.5 210 GLY A O 1
ATOM 1549 N N . PHE A 1 211 ? -17.469 -23.281 -1.866 1 95.06 211 PHE A N 1
ATOM 1550 C CA . PHE A 1 211 ? -17.062 -21.969 -1.393 1 95.06 211 PHE A CA 1
ATOM 1551 C C . PHE A 1 211 ? -18.266 -21.172 -0.885 1 95.06 211 PHE A C 1
ATOM 1553 O O . PHE A 1 211 ? -19.312 -21.141 -1.531 1 95.06 211 PHE A O 1
ATOM 1560 N N . GLN A 1 212 ? -18.047 -20.594 0.252 1 91.38 212 GLN A N 1
ATOM 1561 C CA . GLN A 1 212 ? -19.125 -19.875 0.906 1 91.38 212 GLN A CA 1
ATOM 1562 C C . GLN A 1 212 ? -19.062 -18.375 0.578 1 91.38 212 GLN A C 1
ATOM 1564 O O . GLN A 1 212 ? -18.031 -17.875 0.147 1 91.38 212 GLN A O 1
ATOM 1569 N N . ASN A 1 213 ? -20.172 -17.703 0.737 1 95.5 213 ASN A N 1
ATOM 1570 C CA . ASN A 1 213 ? -20.266 -16.25 0.632 1 95.5 213 ASN A CA 1
ATOM 1571 C C . ASN A 1 213 ? -19.812 -15.758 -0.737 1 95.5 213 ASN A C 1
ATOM 1573 O O . ASN A 1 213 ? -19 -14.844 -0.829 1 95.5 213 ASN A O 1
ATOM 1577 N N . VAL A 1 214 ? -20.25 -16.531 -1.771 1 97.44 214 VAL A N 1
ATOM 1578 C CA . VAL A 1 214 ? -20.031 -16.125 -3.15 1 97.44 214 VAL A CA 1
ATOM 1579 C C . VAL A 1 214 ? -21.234 -15.344 -3.664 1 97.44 214 VAL A C 1
ATOM 1581 O O . VAL A 1 214 ? -22.344 -15.875 -3.711 1 97.44 214 VAL A O 1
ATOM 1584 N N . TYR A 1 215 ? -21 -14.109 -4.016 1 96.69 215 TYR A N 1
ATOM 1585 C CA . TYR A 1 215 ? -22.078 -13.25 -4.473 1 96.69 215 TYR A CA 1
ATOM 1586 C C . TYR A 1 215 ? -21.891 -12.852 -5.93 1 96.69 215 TYR A C 1
ATOM 1588 O O . TYR A 1 215 ? -20.766 -12.531 -6.348 1 96.69 215 TYR A O 1
ATOM 1596 N N . ASN A 1 216 ? -22.969 -12.961 -6.707 1 95.5 216 ASN A N 1
ATOM 1597 C CA . ASN A 1 216 ? -22.938 -12.602 -8.117 1 95.5 216 ASN A CA 1
ATOM 1598 C C . ASN A 1 216 ? -22.984 -11.086 -8.312 1 95.5 216 ASN A C 1
ATOM 1600 O O . ASN A 1 216 ? -24.016 -10.539 -8.703 1 95.5 216 ASN A O 1
ATOM 1604 N N . MET A 1 217 ? -21.875 -10.516 -8.047 1 92.88 217 MET A N 1
ATOM 1605 C CA . MET A 1 217 ? -21.625 -9.086 -8.227 1 92.88 217 MET A CA 1
ATOM 1606 C C . MET A 1 217 ? -20.25 -8.844 -8.844 1 92.88 217 MET A C 1
ATOM 1608 O O . MET A 1 217 ? -19.359 -9.688 -8.75 1 92.88 217 MET A O 1
ATOM 1612 N N . GLY A 1 218 ? -20.141 -7.797 -9.547 1 87 218 GLY A N 1
ATOM 1613 C CA . GLY A 1 218 ? -18.859 -7.559 -10.188 1 87 218 GLY A CA 1
ATOM 1614 C C . GLY A 1 218 ? -18.359 -6.137 -10.016 1 87 218 GLY A C 1
ATOM 1615 O O . GLY A 1 218 ? -19.016 -5.316 -9.375 1 87 218 GLY A O 1
ATOM 1616 N N . SER A 1 219 ? -17.156 -5.953 -10.484 1 83.25 219 SER A N 1
ATOM 1617 C CA . SER A 1 219 ? -16.578 -4.613 -10.492 1 83.25 219 SER A CA 1
ATOM 1618 C C . SER A 1 219 ? -17.453 -3.635 -11.258 1 83.25 219 SER A C 1
ATOM 1620 O O . SER A 1 219 ? -18.031 -3.988 -12.289 1 83.25 219 SER A O 1
ATOM 1622 N N . GLY A 1 220 ? -17.5 -2.434 -10.75 1 85.12 220 GLY A N 1
ATOM 1623 C CA . GLY A 1 220 ? -18.328 -1.405 -11.367 1 85.12 220 GLY A CA 1
ATOM 1624 C C . GLY A 1 220 ? -19.766 -1.447 -10.922 1 85.12 220 GLY A C 1
ATOM 1625 O O . GLY A 1 220 ? -20.531 -0.52 -11.188 1 85.12 220 GLY A O 1
ATOM 1626 N N . ASP A 1 221 ? -20.125 -2.574 -10.289 1 88.56 221 ASP A N 1
ATOM 1627 C CA . ASP A 1 221 ? -21.484 -2.715 -9.781 1 88.56 221 ASP A CA 1
ATOM 1628 C C . ASP A 1 221 ? -21.672 -1.946 -8.477 1 88.56 221 ASP A C 1
ATOM 1630 O O . ASP A 1 221 ? -21.062 -2.289 -7.457 1 88.56 221 ASP A O 1
ATOM 1634 N N . PRO A 1 222 ? -22.547 -0.954 -8.492 1 90.56 222 PRO A N 1
ATOM 1635 C CA . PRO A 1 222 ? -22.766 -0.195 -7.258 1 90.56 222 PRO A CA 1
ATOM 1636 C C . PRO A 1 222 ? -23.312 -1.061 -6.121 1 90.56 222 PRO A C 1
ATOM 1638 O O . PRO A 1 222 ? -23.125 -0.733 -4.945 1 90.56 222 PRO A O 1
ATOM 1641 N N . GLU A 1 223 ? -23.906 -2.152 -6.496 1 93.31 223 GLU A N 1
ATOM 1642 C CA . GLU A 1 223 ? -24.484 -3.035 -5.488 1 93.31 223 GLU A CA 1
ATOM 1643 C C . GLU A 1 223 ? -23.406 -3.66 -4.613 1 93.31 223 GLU A C 1
ATOM 1645 O O . GLU A 1 223 ? -23.641 -3.955 -3.439 1 93.31 223 GLU A O 1
ATOM 1650 N N . LEU A 1 224 ? -22.281 -3.877 -5.188 1 94.38 224 LEU A N 1
ATOM 1651 C CA . LEU A 1 224 ? -21.203 -4.457 -4.414 1 94.38 224 LEU A CA 1
ATOM 1652 C C . LEU A 1 224 ? -20.812 -3.545 -3.258 1 94.38 224 LEU A C 1
ATOM 1654 O O . LEU A 1 224 ? -20.688 -3.996 -2.115 1 94.38 224 LEU A O 1
ATOM 1658 N N . LYS A 1 225 ? -20.625 -2.316 -3.51 1 95.56 225 LYS A N 1
ATOM 1659 C CA . LYS A 1 225 ? -20.281 -1.347 -2.477 1 95.56 225 LYS A CA 1
ATOM 1660 C C . LYS A 1 225 ? -21.375 -1.25 -1.414 1 95.56 225 LYS A C 1
ATOM 1662 O O . LYS A 1 225 ? -21.078 -1.271 -0.216 1 95.56 225 LYS A O 1
ATOM 1667 N N . GLU A 1 226 ? -22.594 -1.097 -1.893 1 96.44 226 GLU A N 1
ATOM 1668 C CA . GLU A 1 226 ? -23.719 -1.01 -0.97 1 96.44 226 GLU A CA 1
ATOM 1669 C C . GLU A 1 226 ? -23.781 -2.23 -0.055 1 96.44 226 GLU A C 1
ATOM 1671 O O . GLU A 1 226 ? -23.969 -2.098 1.155 1 96.44 226 GLU A O 1
ATOM 1676 N N . PHE A 1 227 ? -23.625 -3.416 -0.62 1 96.12 227 PHE A N 1
ATOM 1677 C CA . PHE A 1 227 ? -23.672 -4.668 0.123 1 96.12 227 PHE A CA 1
ATOM 1678 C C . PHE A 1 227 ? -22.578 -4.699 1.194 1 96.12 227 PHE A C 1
ATOM 1680 O O . PHE A 1 227 ? -22.859 -5.016 2.354 1 96.12 227 PHE A O 1
ATOM 1687 N N . ILE A 1 228 ? -21.312 -4.379 0.868 1 96.5 228 ILE A N 1
ATOM 1688 C CA . ILE A 1 228 ? -20.188 -4.414 1.796 1 96.5 228 ILE A CA 1
ATOM 1689 C C . ILE A 1 228 ? -20.391 -3.371 2.895 1 96.5 228 ILE A C 1
ATOM 1691 O O . ILE A 1 228 ? -20.125 -3.641 4.07 1 96.5 228 ILE A O 1
ATOM 1695 N N . MET A 1 229 ? -20.859 -2.141 2.52 1 96.5 229 MET A N 1
ATOM 1696 C CA . MET A 1 229 ? -21.094 -1.093 3.51 1 96.5 229 MET A CA 1
ATOM 1697 C C . MET A 1 229 ? -22.172 -1.509 4.496 1 96.5 229 MET A C 1
ATOM 1699 O O . MET A 1 229 ? -22.047 -1.273 5.699 1 96.5 229 MET A O 1
ATOM 1703 N N . GLU A 1 230 ? -23.234 -2.107 3.979 1 96.25 230 GLU A N 1
ATOM 1704 C CA . GLU A 1 230 ? -24.281 -2.607 4.855 1 96.25 230 GLU A CA 1
ATOM 1705 C C . GLU A 1 230 ? -23.766 -3.688 5.793 1 96.25 230 GLU A C 1
ATOM 1707 O O . GLU A 1 230 ? -24.031 -3.658 6.996 1 96.25 230 GLU A O 1
ATOM 1712 N N . LYS A 1 231 ? -23 -4.562 5.281 1 94.56 231 LYS A N 1
ATOM 1713 C CA . LYS A 1 231 ? -22.469 -5.684 6.051 1 94.56 231 LYS A CA 1
ATOM 1714 C C . LYS A 1 231 ? -21.516 -5.195 7.148 1 94.56 231 LYS A C 1
ATOM 1716 O O . LYS A 1 231 ? -21.359 -5.863 8.172 1 94.56 231 LYS A O 1
ATOM 1721 N N . THR A 1 232 ? -20.969 -4.062 6.973 1 94.81 232 THR A N 1
ATOM 1722 C CA . THR A 1 232 ? -19.938 -3.574 7.887 1 94.81 232 THR A CA 1
ATOM 1723 C C . THR A 1 232 ? -20.422 -2.336 8.633 1 94.81 232 THR A C 1
ATOM 1725 O O . THR A 1 232 ? -19.625 -1.599 9.211 1 94.81 232 THR A O 1
ATOM 1728 N N . ASN A 1 233 ? -21.688 -2.061 8.523 1 94.69 233 ASN A N 1
ATOM 1729 C CA . ASN A 1 233 ? -22.281 -0.89 9.164 1 94.69 233 ASN A CA 1
ATOM 1730 C C . ASN A 1 233 ? -21.609 0.401 8.703 1 94.69 233 ASN A C 1
ATOM 1732 O O . ASN A 1 233 ? -21.281 1.262 9.523 1 94.69 233 ASN A O 1
ATOM 1736 N N . GLY A 1 234 ? -21.219 0.349 7.441 1 94.94 234 GLY A N 1
ATOM 1737 C CA . GLY A 1 234 ? -20.719 1.559 6.809 1 94.94 234 GLY A CA 1
ATOM 1738 C C . GLY A 1 234 ? -19.219 1.697 6.902 1 94.94 234 GLY A C 1
ATOM 1739 O O . GLY A 1 234 ? -18.641 2.643 6.363 1 94.94 234 GLY A O 1
ATOM 1740 N N . ARG A 1 235 ? -18.484 0.845 7.512 1 94.94 235 ARG A N 1
ATOM 1741 C CA . ARG A 1 235 ? -17.047 0.98 7.773 1 94.94 235 ARG A CA 1
ATOM 1742 C C . ARG A 1 235 ? -16.234 0.586 6.551 1 94.94 235 ARG A C 1
ATOM 1744 O O . ARG A 1 235 ? -15.227 1.227 6.238 1 94.94 235 ARG A O 1
ATOM 1751 N N . GLY A 1 236 ? -16.625 -0.473 5.859 1 96.38 236 GLY A N 1
ATOM 1752 C CA . GLY A 1 236 ? -15.859 -1.056 4.773 1 96.38 236 GLY A CA 1
ATOM 1753 C C . GLY A 1 236 ? -15.086 -2.293 5.188 1 96.38 236 GLY A C 1
ATOM 1754 O O . GLY A 1 236 ? -14.984 -2.602 6.375 1 96.38 236 GLY A O 1
ATOM 1755 N N . ALA A 1 237 ? -14.578 -2.971 4.207 1 96.56 237 ALA A N 1
ATOM 1756 C CA . ALA A 1 237 ? -13.852 -4.215 4.441 1 96.56 237 ALA A CA 1
ATOM 1757 C C . ALA A 1 237 ? -12.477 -3.939 5.055 1 96.56 237 ALA A C 1
ATOM 1759 O O . ALA A 1 237 ? -11.891 -2.881 4.82 1 96.56 237 ALA A O 1
ATOM 1760 N N . ASP A 1 238 ? -11.953 -4.898 5.867 1 95.69 238 ASP A N 1
ATOM 1761 C CA . ASP A 1 238 ? -10.602 -4.797 6.41 1 95.69 238 ASP A CA 1
ATOM 1762 C C . ASP A 1 238 ? -9.555 -4.996 5.316 1 95.69 238 ASP A C 1
ATOM 1764 O O . ASP A 1 238 ? -8.5 -4.355 5.336 1 95.69 238 ASP A O 1
ATOM 1768 N N . THR A 1 239 ? -9.859 -5.891 4.438 1 96.31 239 THR A N 1
ATOM 1769 C CA . THR A 1 239 ? -8.984 -6.195 3.318 1 96.31 239 THR A CA 1
ATOM 1770 C C . THR A 1 239 ? -9.789 -6.457 2.051 1 96.31 239 THR A C 1
ATOM 1772 O O . THR A 1 239 ? -10.82 -7.137 2.092 1 96.31 239 THR A O 1
ATOM 1775 N N . VAL A 1 240 ? -9.344 -5.879 0.965 1 97.12 240 VAL A N 1
ATOM 1776 C CA . VAL A 1 240 ? -9.906 -6.184 -0.346 1 97.12 240 VAL A CA 1
ATOM 1777 C C . VAL A 1 240 ? -8.82 -6.758 -1.255 1 97.12 240 VAL A C 1
ATOM 1779 O O . VAL A 1 240 ? -7.73 -6.195 -1.36 1 97.12 240 VAL A O 1
ATOM 1782 N N . ILE A 1 241 ? -9.109 -7.871 -1.859 1 97 241 ILE A N 1
ATOM 1783 C CA . ILE A 1 241 ? -8.156 -8.531 -2.748 1 97 241 ILE A CA 1
ATOM 1784 C C . ILE A 1 241 ? -8.688 -8.508 -4.18 1 97 241 ILE A C 1
ATOM 1786 O O . ILE A 1 241 ? -9.781 -9.008 -4.453 1 97 241 ILE A O 1
ATOM 1790 N N . CYS A 1 242 ? -7.922 -7.918 -5.031 1 96.62 242 CYS A N 1
ATOM 1791 C CA . CYS A 1 242 ? -8.242 -7.945 -6.457 1 96.62 242 CYS A CA 1
ATOM 1792 C C . CYS A 1 242 ? -7.684 -9.195 -7.117 1 96.62 242 CYS A C 1
ATOM 1794 O O . CYS A 1 242 ? -6.551 -9.195 -7.602 1 96.62 242 CYS A O 1
ATOM 1796 N N . ALA A 1 243 ? -8.492 -10.141 -7.285 1 95.31 243 ALA A N 1
ATOM 1797 C CA . ALA A 1 243 ? -8.078 -11.438 -7.812 1 95.31 243 ALA A CA 1
ATOM 1798 C C . ALA A 1 243 ? -8.562 -11.625 -9.25 1 95.31 243 ALA A C 1
ATOM 1800 O O . ALA A 1 243 ? -8.969 -12.727 -9.633 1 95.31 243 ALA A O 1
ATOM 1801 N N . CYS A 1 244 ? -8.68 -10.594 -10.008 1 90.19 244 CYS A N 1
ATOM 1802 C CA . CYS A 1 244 ? -9.078 -10.602 -11.406 1 90.19 244 CYS A CA 1
ATOM 1803 C C . CYS A 1 244 ? -8.25 -9.602 -12.211 1 90.19 244 CYS A C 1
ATOM 1805 O O . CYS A 1 244 ? -7.676 -8.672 -11.648 1 90.19 244 CYS A O 1
ATOM 1807 N N . PRO A 1 245 ? -8.141 -9.82 -13.453 1 87.38 245 PRO A N 1
ATOM 1808 C CA . PRO A 1 245 ? -7.344 -8.922 -14.297 1 87.38 245 PRO A CA 1
ATOM 1809 C C . PRO A 1 245 ? -8.133 -7.699 -14.758 1 87.38 245 PRO A C 1
ATOM 1811 O O . PRO A 1 245 ? -8.25 -7.457 -15.961 1 87.38 245 PRO A O 1
ATOM 1814 N N . ALA A 1 246 ? -8.648 -6.914 -13.883 1 89 246 ALA A N 1
ATOM 1815 C CA . ALA A 1 246 ? -9.492 -5.773 -14.219 1 89 246 ALA A CA 1
ATOM 1816 C C . ALA A 1 246 ? -9.086 -4.535 -13.43 1 89 246 ALA A C 1
ATOM 1818 O O . ALA A 1 246 ? -9.18 -4.512 -12.203 1 89 246 ALA A O 1
ATOM 1819 N N . GLY A 1 247 ? -8.805 -3.527 -14.211 1 92.06 247 GLY A N 1
ATOM 1820 C CA . GLY A 1 247 ? -8.445 -2.273 -13.562 1 92.06 247 GLY A CA 1
ATOM 1821 C C . GLY A 1 247 ? -9.586 -1.679 -12.758 1 92.06 247 GLY A C 1
ATOM 1822 O O . GLY A 1 247 ? -9.359 -1.042 -11.727 1 92.06 247 GLY A O 1
ATOM 1823 N N . GLN A 1 248 ? -10.758 -1.927 -13.227 1 93.31 248 GLN A N 1
ATOM 1824 C CA . GLN A 1 248 ? -11.914 -1.403 -12.516 1 93.31 248 GLN A CA 1
ATOM 1825 C C . GLN A 1 248 ? -12.023 -2.008 -11.125 1 93.31 248 GLN A C 1
ATOM 1827 O O . GLN A 1 248 ? -12.461 -1.339 -10.18 1 93.31 248 GLN A O 1
ATOM 1832 N N . ALA A 1 249 ? -11.672 -3.25 -10.961 1 94.56 249 ALA A N 1
ATOM 1833 C CA . ALA A 1 249 ? -11.68 -3.891 -9.648 1 94.56 249 ALA A CA 1
ATOM 1834 C C . ALA A 1 249 ? -10.719 -3.188 -8.688 1 94.56 249 ALA A C 1
ATOM 1836 O O . ALA A 1 249 ? -11.031 -3.018 -7.508 1 94.56 249 ALA A O 1
ATOM 1837 N N . GLN A 1 250 ? -9.609 -2.812 -9.242 1 95.25 250 GLN A N 1
ATOM 1838 C CA . GLN A 1 250 ? -8.625 -2.096 -8.438 1 95.25 250 GLN A CA 1
ATOM 1839 C C . GLN A 1 250 ? -9.164 -0.74 -7.988 1 95.25 250 GLN A C 1
ATOM 1841 O O . GLN A 1 250 ? -9.008 -0.356 -6.828 1 95.25 250 GLN A O 1
ATOM 1846 N N . ALA A 1 251 ? -9.766 -0.062 -8.898 1 94.56 251 ALA A N 1
ATOM 1847 C CA . ALA A 1 251 ? -10.367 1.228 -8.57 1 94.56 251 ALA A CA 1
ATOM 1848 C C . ALA A 1 251 ? -11.484 1.067 -7.543 1 94.56 251 ALA A C 1
ATOM 1850 O O . ALA A 1 251 ? -11.555 1.832 -6.578 1 94.56 251 ALA A O 1
ATOM 1851 N N . ASP A 1 252 ? -12.32 0.027 -7.711 1 95.56 252 ASP A N 1
ATOM 1852 C CA . ASP A 1 252 ? -13.438 -0.229 -6.805 1 95.56 252 ASP A CA 1
ATOM 1853 C C . ASP A 1 252 ? -12.938 -0.573 -5.402 1 95.56 252 ASP A C 1
ATOM 1855 O O . ASP A 1 252 ? -13.578 -0.224 -4.406 1 95.56 252 ASP A O 1
ATOM 1859 N N . ALA A 1 253 ? -11.828 -1.262 -5.34 1 97.12 253 ALA A N 1
ATOM 1860 C CA . ALA A 1 253 ? -11.289 -1.717 -4.062 1 97.12 253 ALA A CA 1
ATOM 1861 C C . ALA A 1 253 ? -11.07 -0.545 -3.111 1 97.12 253 ALA A C 1
ATOM 1863 O O . ALA A 1 253 ? -11.273 -0.671 -1.902 1 97.12 253 ALA A O 1
ATOM 1864 N N . VAL A 1 254 ? -10.727 0.587 -3.646 1 96.56 254 VAL A N 1
ATOM 1865 C CA . VAL A 1 254 ? -10.445 1.776 -2.852 1 96.56 254 VAL A CA 1
ATOM 1866 C C . VAL A 1 254 ? -11.719 2.244 -2.15 1 96.56 254 VAL A C 1
ATOM 1868 O O . VAL A 1 254 ? -11.672 2.73 -1.019 1 96.56 254 VAL A O 1
ATOM 1871 N N . GLY A 1 255 ? -12.812 2.088 -2.797 1 96.06 255 GLY A N 1
ATOM 1872 C CA . GLY A 1 255 ? -14.086 2.488 -2.219 1 96.06 255 GLY A CA 1
ATOM 1873 C C . GLY A 1 255 ? -14.688 1.429 -1.318 1 96.06 255 GLY A C 1
ATOM 1874 O O . GLY A 1 255 ? -15.648 1.701 -0.585 1 96.06 255 GLY A O 1
ATOM 1875 N N . LEU A 1 256 ? -14.141 0.203 -1.33 1 97.31 256 LEU A N 1
ATOM 1876 C CA . LEU A 1 256 ? -14.703 -0.921 -0.588 1 97.31 256 LEU A CA 1
ATOM 1877 C C . LEU A 1 256 ? -14 -1.093 0.753 1 97.31 256 LEU A C 1
ATOM 1879 O O . LEU A 1 256 ? -14.547 -1.693 1.678 1 97.31 256 LEU A O 1
ATOM 1883 N N . VAL A 1 257 ? -12.805 -0.665 0.843 1 97.56 257 VAL A N 1
ATOM 1884 C CA . VAL A 1 257 ? -11.977 -0.932 2.014 1 97.56 257 VAL A CA 1
ATOM 1885 C C . VAL A 1 257 ? -12.203 0.15 3.066 1 97.56 257 VAL A C 1
ATOM 1887 O O . VAL A 1 257 ? -12.5 1.299 2.732 1 97.56 257 VAL A O 1
ATOM 1890 N N . ARG A 1 258 ? -12.102 -0.185 4.297 1 96.25 258 ARG A N 1
ATOM 1891 C CA . ARG A 1 258 ? -12.25 0.779 5.383 1 96.25 258 ARG A CA 1
ATOM 1892 C C . ARG A 1 258 ? -11.016 1.667 5.496 1 96.25 258 ARG A C 1
ATOM 1894 O O . ARG A 1 258 ? -9.977 1.383 4.891 1 96.25 258 ARG A O 1
ATOM 1901 N N . LYS A 1 259 ? -11.148 2.775 6.305 1 96.38 259 LYS A N 1
ATOM 1902 C CA . LYS A 1 259 ? -9.953 3.539 6.668 1 96.38 259 LYS A CA 1
ATOM 1903 C C . LYS A 1 259 ? -8.914 2.646 7.332 1 96.38 259 LYS A C 1
ATOM 1905 O O . LYS A 1 259 ? -9.258 1.766 8.125 1 96.38 259 LYS A O 1
ATOM 1910 N N . ARG A 1 260 ? -7.625 2.879 6.91 1 94.12 260 ARG A N 1
ATOM 1911 C CA . ARG A 1 260 ? -6.5 2.098 7.41 1 94.12 260 ARG A CA 1
ATOM 1912 C C . ARG A 1 260 ? -6.633 0.629 7.02 1 94.12 260 ARG A C 1
ATOM 1914 O O . ARG A 1 260 ? -6.027 -0.243 7.645 1 94.12 260 ARG A O 1
ATOM 1921 N N . GLY A 1 261 ? -7.496 0.346 6.125 1 94.94 261 GLY A N 1
ATOM 1922 C CA . GLY A 1 261 ? -7.586 -1.01 5.605 1 94.94 261 GLY A CA 1
ATOM 1923 C C . GLY A 1 261 ? -6.516 -1.327 4.578 1 94.94 261 GLY A C 1
ATOM 1924 O O . GLY A 1 261 ? -5.609 -0.524 4.352 1 94.94 261 GLY A O 1
ATOM 1925 N N . LYS A 1 262 ? -6.66 -2.539 3.947 1 96.31 262 LYS A N 1
ATOM 1926 C CA . LYS A 1 262 ? -5.641 -3.006 3.012 1 96.31 262 LYS A CA 1
ATOM 1927 C C . LYS A 1 262 ? -6.266 -3.434 1.687 1 96.31 262 LYS A C 1
ATOM 1929 O O . LYS A 1 262 ? -7.355 -4.008 1.665 1 96.31 262 LYS A O 1
ATOM 1934 N N . ILE A 1 263 ? -5.527 -3.152 0.671 1 97.31 263 ILE A N 1
ATOM 1935 C CA . ILE A 1 263 ? -5.875 -3.637 -0.66 1 97.31 263 ILE A CA 1
ATOM 1936 C C . ILE A 1 263 ? -4.723 -4.457 -1.229 1 97.31 263 ILE A C 1
ATOM 1938 O O . ILE A 1 263 ? -3.559 -4.062 -1.122 1 97.31 263 ILE A O 1
ATOM 1942 N N . ILE A 1 264 ? -5.02 -5.566 -1.757 1 96.75 264 ILE A N 1
ATOM 1943 C CA . ILE A 1 264 ? -4.004 -6.387 -2.41 1 96.75 264 ILE A CA 1
ATOM 1944 C C . ILE A 1 264 ? -4.281 -6.445 -3.912 1 96.75 264 ILE A C 1
ATOM 1946 O O . ILE A 1 264 ? -5.305 -6.98 -4.34 1 96.75 264 ILE A O 1
ATOM 1950 N N . PHE A 1 265 ? -3.4 -5.848 -4.648 1 95.69 265 PHE A N 1
ATOM 1951 C CA . PHE A 1 265 ? -3.41 -6.031 -6.094 1 95.69 265 PHE A CA 1
ATOM 1952 C C . PHE A 1 265 ? -2.793 -7.371 -6.477 1 95.69 265 PHE A C 1
ATOM 1954 O O . PHE A 1 265 ? -1.571 -7.488 -6.59 1 95.69 265 PHE A O 1
ATOM 1961 N N . PHE A 1 266 ? -3.762 -8.344 -6.633 1 93 266 PHE A N 1
ATOM 1962 C CA . PHE A 1 266 ? -3.303 -9.695 -6.949 1 93 266 PHE A CA 1
ATOM 1963 C C . PHE A 1 266 ? -3.58 -10.031 -8.406 1 93 266 PHE A C 1
ATOM 1965 O O . PHE A 1 266 ? -4.734 -10.195 -8.805 1 93 266 PHE A O 1
ATOM 1972 N N . GLY A 1 267 ? -2.615 -9.812 -9.32 1 83.06 267 GLY A N 1
ATOM 1973 C CA . GLY A 1 267 ? -2.734 -10.172 -10.719 1 83.06 267 GLY A CA 1
ATOM 1974 C C . GLY A 1 267 ? -2.422 -9.023 -11.664 1 83.06 267 GLY A C 1
ATOM 1975 O O . GLY A 1 267 ? -2.779 -7.879 -11.391 1 83.06 267 GLY A O 1
ATOM 1976 N N . GLY A 1 268 ? -1.942 -9.281 -12.703 1 83.69 268 GLY A N 1
ATOM 1977 C CA . GLY A 1 268 ? -1.643 -8.297 -13.734 1 83.69 268 GLY A CA 1
ATOM 1978 C C . GLY A 1 268 ? -2.852 -7.918 -14.57 1 83.69 268 GLY A C 1
ATOM 1979 O O . GLY A 1 268 ? -3.775 -8.719 -14.727 1 83.69 268 GLY A O 1
ATOM 1980 N N . ILE A 1 269 ? -2.873 -6.672 -14.945 1 85 269 ILE A N 1
ATOM 1981 C CA . ILE A 1 269 ? -3.977 -6.203 -15.781 1 85 269 ILE A CA 1
ATOM 1982 C C . ILE A 1 269 ? -3.453 -5.82 -17.156 1 85 269 ILE A C 1
ATOM 1984 O O . ILE A 1 269 ? -2.258 -5.574 -17.328 1 85 269 ILE A O 1
ATOM 1988 N N . SER A 1 270 ? -4.348 -5.902 -18.094 1 82.5 270 SER A N 1
ATOM 1989 C CA . SER A 1 270 ? -3.992 -5.402 -19.422 1 82.5 270 SER A CA 1
ATOM 1990 C C . SER A 1 270 ? -3.947 -3.877 -19.438 1 82.5 270 SER A C 1
ATOM 1992 O O . SER A 1 270 ? -4.617 -3.221 -18.641 1 82.5 270 SER A O 1
ATOM 1994 N N . ALA A 1 271 ? -3.148 -3.363 -20.281 1 78 271 ALA A N 1
ATOM 1995 C CA . ALA A 1 271 ? -2.996 -1.914 -20.391 1 78 271 ALA A CA 1
ATOM 1996 C C . ALA A 1 271 ? -4.34 -1.24 -20.641 1 78 271 ALA A C 1
ATOM 1998 O O . ALA A 1 271 ? -4.605 -0.153 -20.125 1 78 271 ALA A O 1
ATOM 1999 N N . ASP A 1 272 ? -5.145 -1.938 -21.375 1 80.19 272 ASP A N 1
ATOM 2000 C CA . ASP A 1 272 ? -6.426 -1.36 -21.781 1 80.19 272 ASP A CA 1
ATOM 2001 C C . ASP A 1 272 ? -7.41 -1.356 -20.609 1 80.19 272 ASP A C 1
ATOM 2003 O O . ASP A 1 272 ? -8.422 -0.656 -20.656 1 80.19 272 ASP A O 1
ATOM 2007 N N . SER A 1 273 ? -7.047 -2.088 -19.594 1 83.56 273 SER A N 1
ATOM 2008 C CA . SER A 1 273 ? -7.969 -2.205 -18.469 1 83.56 273 SER A CA 1
ATOM 2009 C C . SER A 1 273 ? -7.605 -1.229 -17.344 1 83.56 273 SER A C 1
ATOM 2011 O O . SER A 1 273 ? -8.297 -1.155 -16.328 1 83.56 273 SER A O 1
ATOM 2013 N N . ALA A 1 274 ? -6.59 -0.461 -17.609 1 85.25 274 ALA A N 1
ATOM 2014 C CA . ALA A 1 274 ? -6.113 0.431 -16.562 1 85.25 274 ALA A CA 1
ATOM 2015 C C . ALA A 1 274 ? -7.172 1.471 -16.203 1 85.25 274 ALA A C 1
ATOM 2017 O O . ALA A 1 274 ? -7.852 2.004 -17.078 1 85.25 274 ALA A O 1
ATOM 2018 N N . ALA A 1 275 ? -7.363 1.653 -14.969 1 87.19 275 ALA A N 1
ATOM 2019 C CA . ALA A 1 275 ? -8.305 2.639 -14.445 1 87.19 275 ALA A CA 1
ATOM 2020 C C . ALA A 1 275 ? -7.602 3.648 -13.539 1 87.19 275 ALA A C 1
ATOM 2022 O O . ALA A 1 275 ? -6.527 3.367 -13.008 1 87.19 275 ALA A O 1
ATOM 2023 N N . VAL A 1 276 ? -8.18 4.773 -13.461 1 88.38 276 VAL A N 1
ATOM 2024 C CA . VAL A 1 276 ? -7.648 5.785 -12.555 1 88.38 276 VAL A CA 1
ATOM 2025 C C . VAL A 1 276 ? -7.992 5.414 -11.109 1 88.38 276 VAL A C 1
ATOM 2027 O O . VAL A 1 276 ? -9.148 5.105 -10.805 1 88.38 276 VAL A O 1
ATOM 2030 N N . ILE A 1 277 ? -7.012 5.41 -10.344 1 93.12 277 ILE A N 1
ATOM 2031 C CA . ILE A 1 277 ? -7.172 5.098 -8.93 1 93.12 277 ILE A CA 1
ATOM 2032 C C . ILE A 1 277 ? -7.324 6.391 -8.133 1 93.12 277 ILE A C 1
ATOM 2034 O O . ILE A 1 277 ? -6.609 7.367 -8.375 1 93.12 277 ILE A O 1
ATOM 2038 N N . ASP A 1 278 ? -8.297 6.453 -7.246 1 94 278 ASP A N 1
ATOM 2039 C CA . ASP A 1 278 ? -8.484 7.594 -6.355 1 94 278 ASP A CA 1
ATOM 2040 C C . ASP A 1 278 ? -7.395 7.641 -5.289 1 94 278 ASP A C 1
ATOM 2042 O O . ASP A 1 278 ? -7.594 7.18 -4.164 1 94 278 ASP A O 1
ATOM 2046 N N . THR A 1 279 ? -6.297 8.312 -5.625 1 94.69 279 THR A N 1
ATOM 2047 C CA . THR A 1 279 ? -5.156 8.344 -4.715 1 94.69 279 THR A CA 1
ATOM 2048 C C . THR A 1 279 ? -5.43 9.273 -3.537 1 94.69 279 THR A C 1
ATOM 2050 O O . THR A 1 279 ? -4.773 9.18 -2.498 1 94.69 279 THR A O 1
ATOM 2053 N N . ASN A 1 280 ? -6.34 10.211 -3.67 1 94.06 280 ASN A N 1
ATOM 2054 C CA . ASN A 1 280 ? -6.742 11.023 -2.531 1 94.06 280 ASN A CA 1
ATOM 2055 C C . ASN A 1 280 ? -7.398 10.18 -1.44 1 94.06 280 ASN A C 1
ATOM 2057 O O . ASN A 1 280 ? -7.133 10.383 -0.254 1 94.06 280 ASN A O 1
ATOM 2061 N N . ALA A 1 281 ? -8.219 9.258 -1.911 1 94.88 281 ALA A N 1
ATOM 2062 C CA . ALA A 1 281 ? -8.82 8.359 -0.933 1 94.88 281 ALA A CA 1
ATOM 2063 C C . ALA A 1 281 ? -7.758 7.535 -0.211 1 94.88 281 ALA A C 1
ATOM 2065 O O . ALA A 1 281 ? -7.832 7.344 1.005 1 94.88 281 ALA A O 1
ATOM 2066 N N . ILE A 1 282 ? -6.766 7.062 -0.939 1 95.88 282 ILE A N 1
ATOM 2067 C CA . ILE A 1 282 ? -5.668 6.316 -0.334 1 95.88 282 ILE A CA 1
ATOM 2068 C C . ILE A 1 282 ? -4.965 7.184 0.705 1 95.88 282 ILE A C 1
ATOM 2070 O O . ILE A 1 282 ? -4.73 6.75 1.835 1 95.88 282 ILE A O 1
ATOM 2074 N N . HIS A 1 283 ? -4.703 8.367 0.364 1 94.06 283 HIS A N 1
ATOM 2075 C CA . HIS A 1 283 ? -4.008 9.312 1.235 1 94.06 283 HIS A CA 1
ATOM 2076 C C . HIS A 1 283 ? -4.824 9.609 2.488 1 94.06 283 HIS A C 1
ATOM 2078 O O . HIS A 1 283 ? -4.371 9.344 3.605 1 94.06 283 HIS A O 1
ATOM 2084 N N . TYR A 1 284 ? -6.043 10.055 2.346 1 93.06 284 TYR A N 1
ATOM 2085 C CA . TYR A 1 284 ? -6.828 10.586 3.453 1 93.06 284 TYR A CA 1
ATOM 2086 C C . TYR A 1 284 ? -7.34 9.461 4.348 1 93.06 284 TYR A C 1
ATOM 2088 O O . TYR A 1 284 ? -7.504 9.648 5.555 1 93.06 284 TYR A O 1
ATOM 2096 N N . LYS A 1 285 ? -7.527 8.258 3.785 1 95.12 285 LYS A N 1
ATOM 2097 C CA . LYS A 1 285 ? -8.031 7.133 4.566 1 95.12 285 LYS A CA 1
ATOM 2098 C C . LYS A 1 285 ? -6.891 6.258 5.074 1 95.12 285 LYS A C 1
ATOM 2100 O O . LYS A 1 285 ? -7.125 5.238 5.723 1 95.12 285 LYS A O 1
ATOM 2105 N N . GLU A 1 286 ? -5.695 6.672 4.734 1 96.44 286 GLU A N 1
ATOM 2106 C CA . GLU A 1 286 ? -4.5 5.934 5.137 1 96.44 286 GLU A CA 1
ATOM 2107 C C . GLU A 1 286 ? -4.602 4.465 4.738 1 96.44 286 GLU A C 1
ATOM 2109 O O . GLU A 1 286 ? -4.305 3.578 5.543 1 96.44 286 GLU A O 1
ATOM 2114 N N . ILE A 1 287 ? -5.039 4.27 3.541 1 96.62 287 ILE A N 1
ATOM 2115 C CA . ILE A 1 287 ? -5.148 2.924 2.986 1 96.62 287 ILE A CA 1
ATOM 2116 C C . ILE A 1 287 ? -3.764 2.406 2.609 1 96.62 287 ILE A C 1
ATOM 2118 O O . ILE A 1 287 ? -2.904 3.176 2.176 1 96.62 287 ILE A O 1
ATOM 2122 N N . THR A 1 288 ? -3.562 1.108 2.777 1 96.38 288 THR A N 1
ATOM 2123 C CA . THR A 1 288 ? -2.346 0.456 2.305 1 96.38 288 THR A CA 1
ATOM 2124 C C . THR A 1 288 ? -2.643 -0.437 1.104 1 96.38 288 THR A C 1
ATOM 2126 O O . THR A 1 288 ? -3.535 -1.285 1.161 1 96.38 288 THR A O 1
ATOM 2129 N N . VAL A 1 289 ? -1.919 -0.19 0.058 1 97.31 289 VAL A N 1
ATOM 2130 C CA . VAL A 1 289 ? -2.006 -1.019 -1.14 1 97.31 289 VAL A CA 1
ATOM 2131 C C . VAL A 1 289 ? -0.742 -1.865 -1.275 1 97.31 289 VAL A C 1
ATOM 2133 O O . VAL A 1 289 ? 0.373 -1.351 -1.16 1 97.31 289 VAL A O 1
ATOM 2136 N N . HIS A 1 290 ? -0.938 -3.139 -1.472 1 96.12 290 HIS A N 1
ATOM 2137 C CA . HIS A 1 290 ? 0.19 -4.055 -1.589 1 96.12 290 HIS A CA 1
ATOM 2138 C C . HIS A 1 290 ? 0.098 -4.883 -2.865 1 96.12 290 HIS A C 1
ATOM 2140 O O . HIS A 1 290 ? -0.986 -5.34 -3.238 1 96.12 290 HIS A O 1
ATOM 2146 N N . GLY A 1 291 ? 1.303 -4.969 -3.449 1 94.31 291 GLY A N 1
ATOM 2147 C CA . GLY A 1 291 ? 1.414 -5.953 -4.512 1 94.31 291 GLY A CA 1
ATOM 2148 C C . GLY A 1 291 ? 1.894 -7.309 -4.023 1 94.31 291 GLY A C 1
ATOM 2149 O O . GLY A 1 291 ? 2.662 -7.391 -3.062 1 94.31 291 GLY A O 1
ATOM 2150 N N . ALA A 1 292 ? 1.475 -8.305 -4.77 1 89.25 292 ALA A N 1
ATOM 2151 C CA . ALA A 1 292 ? 1.915 -9.648 -4.41 1 89.25 292 ALA A CA 1
ATOM 2152 C C . ALA A 1 292 ? 2.273 -10.461 -5.656 1 89.25 292 ALA A C 1
ATOM 2154 O O . ALA A 1 292 ? 1.519 -10.477 -6.629 1 89.25 292 ALA A O 1
ATOM 2155 N N . SER A 1 293 ? 3.453 -10.953 -5.566 1 89.19 293 SER A N 1
ATOM 2156 C CA . SER A 1 293 ? 3.92 -11.758 -6.691 1 89.19 293 SER A CA 1
ATOM 2157 C C . SER A 1 293 ? 4.891 -12.844 -6.23 1 89.19 293 SER A C 1
ATOM 2159 O O . SER A 1 293 ? 5.691 -12.617 -5.324 1 89.19 293 SER A O 1
ATOM 2161 N N . ALA A 1 294 ? 4.766 -13.945 -6.781 1 89.38 294 ALA A N 1
ATOM 2162 C CA . ALA A 1 294 ? 5.68 -15.062 -6.57 1 89.38 294 ALA A CA 1
ATOM 2163 C C . ALA A 1 294 ? 5.75 -15.445 -5.094 1 89.38 294 ALA A C 1
ATOM 2165 O O . ALA A 1 294 ? 4.797 -15.234 -4.344 1 89.38 294 ALA A O 1
ATOM 2166 N N . TYR A 1 295 ? 6.754 -16.25 -4.773 1 92.06 295 TYR A N 1
ATOM 2167 C CA . TYR A 1 295 ? 6.91 -16.797 -3.43 1 92.06 295 TYR A CA 1
ATOM 2168 C C . TYR A 1 295 ? 8.305 -17.375 -3.236 1 92.06 295 TYR A C 1
ATOM 2170 O O . TYR A 1 295 ? 9.016 -17.641 -4.211 1 92.06 295 TYR A O 1
ATOM 2178 N N . SER A 1 296 ? 8.672 -17.453 -2.035 1 88.06 296 SER A N 1
ATOM 2179 C CA . SER A 1 296 ? 9.93 -18.109 -1.695 1 88.06 296 SER A CA 1
ATOM 2180 C C . SER A 1 296 ? 9.758 -19.625 -1.615 1 88.06 296 SER A C 1
ATOM 2182 O O . SER A 1 296 ? 8.641 -20.125 -1.512 1 88.06 296 SER A O 1
ATOM 2184 N N . PRO A 1 297 ? 10.875 -20.359 -1.687 1 89.38 297 PRO A N 1
ATOM 2185 C CA . PRO A 1 297 ? 10.789 -21.812 -1.49 1 89.38 297 PRO A CA 1
ATOM 2186 C C . PRO A 1 297 ? 10.148 -22.188 -0.16 1 89.38 297 PRO A C 1
ATOM 2188 O O . PRO A 1 297 ? 9.406 -23.172 -0.087 1 89.38 297 PRO A O 1
ATOM 2191 N N . GLU A 1 298 ? 10.398 -21.375 0.806 1 88.81 298 GLU A N 1
ATOM 2192 C CA . GLU A 1 298 ? 9.797 -21.641 2.109 1 88.81 298 GLU A CA 1
ATOM 2193 C C . GLU A 1 298 ? 8.273 -21.562 2.037 1 88.81 298 GLU A C 1
ATOM 2195 O O . GLU A 1 298 ? 7.574 -22.422 2.574 1 88.81 298 GLU A O 1
ATOM 2200 N N . VAL A 1 299 ? 7.828 -20.547 1.392 1 93.31 299 VAL A N 1
ATOM 2201 C CA . VAL A 1 299 ? 6.387 -20.359 1.297 1 93.31 299 VAL A CA 1
ATOM 2202 C C . VAL A 1 299 ? 5.77 -21.469 0.455 1 93.31 299 VAL A C 1
ATOM 2204 O O . VAL A 1 299 ? 4.664 -21.938 0.743 1 93.31 299 VAL A O 1
ATOM 2207 N N . ASN A 1 300 ? 6.477 -21.875 -0.557 1 95.94 300 ASN A N 1
ATOM 2208 C CA . ASN A 1 300 ? 5.996 -23 -1.355 1 95.94 300 ASN A CA 1
ATOM 2209 C C . ASN A 1 300 ? 5.844 -24.266 -0.513 1 95.94 300 ASN A C 1
ATOM 2211 O O . ASN A 1 300 ? 4.844 -24.984 -0.626 1 95.94 300 ASN A O 1
ATOM 2215 N N . ARG A 1 301 ? 6.793 -24.531 0.304 1 95.12 301 ARG A N 1
ATOM 2216 C CA . ARG A 1 301 ? 6.711 -25.703 1.174 1 95.12 301 ARG A CA 1
ATOM 2217 C C . ARG A 1 301 ? 5.516 -25.609 2.113 1 95.12 301 ARG A C 1
ATOM 2219 O O . ARG A 1 301 ? 4.805 -26.594 2.33 1 95.12 301 ARG A O 1
ATOM 2226 N N . LYS A 1 302 ? 5.281 -24.422 2.615 1 95.12 302 LYS A N 1
ATOM 2227 C CA . LYS A 1 302 ? 4.145 -24.203 3.508 1 95.12 302 LYS A CA 1
ATOM 2228 C C . LYS A 1 302 ? 2.824 -24.438 2.781 1 95.12 302 LYS A C 1
ATOM 2230 O O . LYS A 1 302 ? 1.91 -25.062 3.33 1 95.12 302 LYS A O 1
ATOM 2235 N N . ALA A 1 303 ? 2.785 -23.922 1.58 1 97.31 303 ALA A N 1
ATOM 2236 C CA . ALA A 1 303 ? 1.573 -24.125 0.789 1 97.31 303 ALA A CA 1
ATOM 2237 C C . ALA A 1 303 ? 1.355 -25.609 0.483 1 97.31 303 ALA A C 1
ATOM 2239 O O . ALA A 1 303 ? 0.232 -26.109 0.575 1 97.31 303 ALA A O 1
ATOM 2240 N N . LEU A 1 304 ? 2.432 -26.25 0.141 1 97.69 304 LEU A N 1
ATOM 2241 C CA . LEU A 1 304 ? 2.342 -27.688 -0.119 1 97.69 304 LEU A CA 1
ATOM 2242 C C . LEU A 1 304 ? 1.906 -28.438 1.133 1 97.69 304 LEU A C 1
ATOM 2244 O O . LEU A 1 304 ? 1.09 -29.359 1.056 1 97.69 304 LEU A O 1
ATOM 2248 N N . ASP A 1 305 ? 2.41 -28.031 2.236 1 97.12 305 ASP A N 1
ATOM 2249 C CA . ASP A 1 305 ? 2.055 -28.672 3.5 1 97.12 305 ASP A CA 1
ATOM 2250 C C . ASP A 1 305 ? 0.556 -28.562 3.77 1 97.12 305 ASP A C 1
ATOM 2252 O O . ASP A 1 305 ? -0.049 -29.469 4.34 1 97.12 305 ASP A O 1
ATOM 2256 N N . LEU A 1 306 ? -0.029 -27.453 3.393 1 97 306 LEU A N 1
ATOM 2257 C CA . LEU A 1 306 ? -1.471 -27.297 3.545 1 97 306 LEU A CA 1
ATOM 2258 C C . LEU A 1 306 ? -2.221 -28.344 2.719 1 97 306 LEU A C 1
ATOM 2260 O O . LEU A 1 306 ? -3.262 -28.844 3.148 1 97 306 LEU A O 1
ATOM 2264 N N . VAL A 1 307 ? -1.71 -28.656 1.57 1 97.44 307 VAL A N 1
ATOM 2265 C CA . VAL A 1 307 ? -2.328 -29.656 0.703 1 97.44 307 VAL A CA 1
ATOM 2266 C C . VAL A 1 307 ? -2.104 -31.047 1.279 1 97.44 307 VAL A C 1
ATOM 2268 O O . VAL A 1 307 ? -3.043 -31.844 1.393 1 97.44 307 VAL A O 1
ATOM 2271 N N . LEU A 1 308 ? -0.897 -31.297 1.724 1 97.25 308 LEU A N 1
ATOM 2272 C CA . LEU A 1 308 ? -0.515 -32.625 2.205 1 97.25 308 LEU A CA 1
ATOM 2273 C C . LEU A 1 308 ? -1.26 -32.969 3.488 1 97.25 308 LEU A C 1
ATOM 2275 O O . LEU A 1 308 ? -1.601 -34.125 3.719 1 97.25 308 LEU A O 1
ATOM 2279 N N . SER A 1 309 ? -1.542 -31.953 4.289 1 95.81 309 SER A N 1
ATOM 2280 C CA . SER A 1 309 ? -2.217 -32.156 5.566 1 95.81 309 SER A CA 1
ATOM 2281 C C . SER A 1 309 ? -3.727 -32.281 5.383 1 95.81 309 SER A C 1
ATOM 2283 O O . SER A 1 309 ? -4.438 -32.688 6.297 1 95.81 309 SER A O 1
ATOM 2285 N N . GLY A 1 310 ? -4.176 -31.828 4.23 1 95.56 310 GLY A N 1
ATOM 2286 C CA . GLY A 1 310 ? -5.609 -31.844 3.965 1 95.56 310 GLY A CA 1
ATOM 2287 C C . GLY A 1 310 ? -6.305 -30.562 4.371 1 95.56 310 GLY A C 1
ATOM 2288 O O . GLY A 1 310 ? -7.5 -30.391 4.125 1 95.56 310 GLY A O 1
ATOM 2289 N N . GLN A 1 311 ? -5.574 -29.656 4.93 1 95.5 311 GLN A N 1
ATOM 2290 C CA . GLN A 1 311 ? -6.172 -28.359 5.277 1 95.5 311 GLN A CA 1
ATOM 2291 C C . GLN A 1 311 ? -6.672 -27.641 4.031 1 95.5 311 GLN A C 1
ATOM 2293 O O . GLN A 1 311 ? -7.688 -26.938 4.082 1 95.5 311 GLN A O 1
ATOM 2298 N N . LEU A 1 312 ? -5.898 -27.797 3.018 1 96.75 312 LEU A N 1
ATOM 2299 C CA . LEU A 1 312 ? -6.328 -27.312 1.707 1 96.75 312 LEU A CA 1
ATOM 2300 C C . LEU A 1 312 ? -6.738 -28.484 0.812 1 96.75 312 LEU A C 1
ATOM 2302 O O . LEU A 1 312 ? -5.887 -29.25 0.344 1 96.75 312 LEU A O 1
ATOM 2306 N N . ASP A 1 313 ? -7.98 -28.562 0.605 1 96.81 313 ASP A N 1
ATOM 2307 C CA . ASP A 1 313 ? -8.523 -29.656 -0.198 1 96.81 313 ASP A CA 1
ATOM 2308 C C . ASP A 1 313 ? -8.422 -29.344 -1.689 1 96.81 313 ASP A C 1
ATOM 2310 O O . ASP A 1 313 ? -9.258 -28.609 -2.229 1 96.81 313 ASP A O 1
ATOM 2314 N N . ALA A 1 314 ? -7.516 -29.969 -2.357 1 96 314 ALA A N 1
ATOM 2315 C CA . ALA A 1 314 ? -7.246 -29.688 -3.766 1 96 314 ALA A CA 1
ATOM 2316 C C . ALA A 1 314 ? -8.453 -30.031 -4.633 1 96 314 ALA A C 1
ATOM 2318 O O . ALA A 1 314 ? -8.688 -29.375 -5.656 1 96 314 ALA A O 1
ATOM 2319 N N . SER A 1 315 ? -9.141 -31 -4.254 1 94.12 315 SER A N 1
ATOM 2320 C CA . SER A 1 315 ? -10.266 -31.469 -5.059 1 94.12 315 SER A CA 1
ATOM 2321 C C . SER A 1 315 ? -11.336 -30.391 -5.176 1 94.12 315 SER A C 1
ATOM 2323 O O . SER A 1 315 ? -12.117 -30.375 -6.133 1 94.12 315 SER A O 1
ATOM 2325 N N . LYS A 1 316 ? -11.367 -29.469 -4.215 1 94.94 316 LYS A N 1
ATOM 2326 C CA . LYS A 1 316 ? -12.312 -28.344 -4.234 1 94.94 316 LYS A CA 1
ATOM 2327 C C . LYS A 1 316 ? -12.008 -27.391 -5.387 1 94.94 316 LYS A C 1
ATOM 2329 O O . LYS A 1 316 ? -12.906 -26.719 -5.891 1 94.94 316 LYS A O 1
ATOM 2334 N N . PHE A 1 317 ? -10.805 -27.438 -5.801 1 97 317 PHE A N 1
ATOM 2335 C CA . PHE A 1 317 ? -10.359 -26.453 -6.781 1 97 317 PHE A CA 1
ATOM 2336 C C . PHE A 1 317 ? -10.297 -27.078 -8.172 1 97 317 PHE A C 1
ATOM 2338 O O . PHE A 1 317 ? -10.625 -26.422 -9.164 1 97 317 PHE A O 1
ATOM 2345 N N . ILE A 1 318 ? -9.805 -28.312 -8.227 1 97.38 318 ILE A N 1
ATOM 2346 C CA . ILE A 1 318 ? -9.609 -28.969 -9.508 1 97.38 318 ILE A CA 1
ATOM 2347 C C . ILE A 1 318 ? -10.953 -29.391 -10.094 1 97.38 318 ILE A C 1
ATOM 2349 O O . ILE A 1 318 ? -11.492 -30.438 -9.727 1 97.38 318 ILE A O 1
ATOM 2353 N N . THR A 1 319 ? -11.43 -28.641 -11.055 1 97.25 319 THR A N 1
ATOM 2354 C CA . THR A 1 319 ? -12.766 -28.891 -11.578 1 97.25 319 THR A CA 1
ATOM 2355 C C . THR A 1 319 ? -12.703 -29.547 -12.953 1 97.25 319 THR A C 1
ATOM 2357 O O . THR A 1 319 ? -13.703 -30.094 -13.422 1 97.25 319 THR A O 1
ATOM 2360 N N . HIS A 1 320 ? -11.57 -29.422 -13.617 1 97.31 320 HIS A N 1
ATOM 2361 C CA . HIS A 1 320 ? -11.43 -29.953 -14.969 1 97.31 320 HIS A CA 1
ATOM 2362 C C . HIS A 1 320 ? -10.117 -30.719 -15.133 1 97.31 320 HIS A C 1
ATOM 2364 O O . HIS A 1 320 ? -9.086 -30.297 -14.594 1 97.31 320 HIS A O 1
ATOM 2370 N N . ARG A 1 321 ? -10.156 -31.781 -15.836 1 98.12 321 ARG A N 1
ATOM 2371 C CA . ARG A 1 321 ? -9 -32.562 -16.219 1 98.12 321 ARG A CA 1
ATOM 2372 C C . ARG A 1 321 ? -8.914 -32.719 -17.734 1 98.12 321 ARG A C 1
ATOM 2374 O O . ARG A 1 321 ? -9.938 -32.906 -18.406 1 98.12 321 ARG A O 1
ATOM 2381 N N . TYR A 1 322 ? -7.773 -32.594 -18.234 1 98.56 322 TYR A N 1
ATOM 2382 C CA . TYR A 1 322 ? -7.547 -32.688 -19.672 1 98.56 322 TYR A CA 1
ATOM 2383 C C . TYR A 1 322 ? -6.398 -33.625 -19.984 1 98.56 322 TYR A C 1
ATOM 2385 O O . TYR A 1 322 ? -5.523 -33.844 -19.141 1 98.56 322 TYR A O 1
ATOM 2393 N N . GLU A 1 323 ? -6.465 -34.188 -21.188 1 98.62 323 GLU A N 1
ATOM 2394 C CA . GLU A 1 323 ? -5.262 -34.781 -21.766 1 98.62 323 GLU A CA 1
ATOM 2395 C C . GLU A 1 323 ? -4.371 -33.719 -22.406 1 98.62 323 GLU A C 1
ATOM 2397 O O . GLU A 1 323 ? -4.848 -32.656 -22.797 1 98.62 323 GLU A O 1
ATOM 2402 N N . LEU A 1 324 ? -3.127 -34.062 -22.484 1 98.69 324 LEU A N 1
ATOM 2403 C CA . LEU A 1 324 ? -2.17 -33.125 -23.047 1 98.69 324 LEU A CA 1
ATOM 2404 C C . LEU A 1 324 ? -2.625 -32.625 -24.422 1 98.69 324 LEU A C 1
ATOM 2406 O O . LEU A 1 324 ? -2.504 -31.453 -24.75 1 98.69 324 LEU A O 1
ATOM 2410 N N . LYS A 1 325 ? -3.148 -33.5 -25.25 1 98.25 325 LYS A N 1
ATOM 2411 C CA . LYS A 1 325 ? -3.57 -33.188 -26.609 1 98.25 325 LYS A CA 1
ATOM 2412 C C . LYS A 1 325 ? -4.719 -32.188 -26.594 1 98.25 325 LYS A C 1
ATOM 2414 O O . LYS A 1 325 ? -5.008 -31.547 -27.625 1 98.25 325 LYS A O 1
ATOM 2419 N N . ASP A 1 326 ? -5.402 -32.031 -25.422 1 97.94 326 ASP A N 1
ATOM 2420 C CA . ASP A 1 326 ? -6.57 -31.172 -25.312 1 97.94 326 ASP A CA 1
ATOM 2421 C C . ASP A 1 326 ? -6.227 -29.875 -24.578 1 97.94 326 ASP A C 1
ATOM 2423 O O . ASP A 1 326 ? -7.117 -29.188 -24.078 1 97.94 326 ASP A O 1
ATOM 2427 N N . LEU A 1 327 ? -4.973 -29.594 -24.438 1 98.12 327 LEU A N 1
ATOM 2428 C CA . LEU A 1 327 ? -4.543 -28.422 -23.688 1 98.12 327 LEU A CA 1
ATOM 2429 C C . LEU A 1 327 ? -5.164 -27.141 -24.266 1 98.12 327 LEU A C 1
ATOM 2431 O O . LEU A 1 327 ? -5.562 -26.25 -23.516 1 98.12 327 LEU A O 1
ATOM 2435 N N . ALA A 1 328 ? -5.293 -27.016 -25.578 1 97.44 328 ALA A N 1
ATOM 2436 C CA . ALA A 1 328 ? -5.898 -25.844 -26.203 1 97.44 328 ALA A CA 1
ATOM 2437 C C . ALA A 1 328 ? -7.34 -25.656 -25.75 1 97.44 328 ALA A C 1
ATOM 2439 O O . ALA A 1 328 ? -7.785 -24.531 -25.531 1 97.44 328 ALA A O 1
ATOM 2440 N N . GLN A 1 329 ? -8.016 -26.75 -25.641 1 97.31 329 GLN A N 1
ATOM 2441 C CA . GLN A 1 329 ? -9.367 -26.672 -25.094 1 97.31 329 GLN A CA 1
ATOM 2442 C C . GLN A 1 329 ? -9.359 -26.172 -23.656 1 97.31 329 GLN A C 1
ATOM 2444 O O . GLN A 1 329 ? -10.266 -25.438 -23.25 1 97.31 329 GLN A O 1
ATOM 2449 N N . GLY A 1 330 ? -8.391 -26.625 -22.875 1 97.69 330 GLY A N 1
ATOM 2450 C CA . GLY A 1 330 ? -8.242 -26.125 -21.516 1 97.69 330 GLY A CA 1
ATOM 2451 C C . GLY A 1 330 ? -8.109 -24.609 -21.453 1 97.69 330 GLY A C 1
ATOM 2452 O O . GLY A 1 330 ? -8.734 -23.969 -20.609 1 97.69 330 GLY A O 1
ATOM 2453 N N . TYR A 1 331 ? -7.32 -24.031 -22.359 1 97.12 331 TYR A N 1
ATOM 2454 C CA . TYR A 1 331 ? -7.168 -22.594 -22.438 1 97.12 331 TYR A CA 1
ATOM 2455 C C . TYR A 1 331 ? -8.492 -21.922 -22.781 1 97.12 331 TYR A C 1
ATOM 2457 O O . TYR A 1 331 ? -8.844 -20.891 -22.203 1 97.12 331 TYR A O 1
ATOM 2465 N N . GLU A 1 332 ? -9.211 -22.5 -23.688 1 96.25 332 GLU A N 1
ATOM 2466 C CA . GLU A 1 332 ? -10.508 -21.953 -24.078 1 96.25 332 GLU A CA 1
ATOM 2467 C C . GLU A 1 332 ? -11.484 -21.953 -22.906 1 96.25 332 GLU A C 1
ATOM 2469 O O . GLU A 1 332 ? -12.172 -20.953 -22.672 1 96.25 332 GLU A O 1
ATOM 2474 N N . ASP A 1 333 ? -11.555 -23.094 -22.266 1 96.12 333 ASP A N 1
ATOM 2475 C CA . ASP A 1 333 ? -12.445 -23.203 -21.125 1 96.12 333 ASP A CA 1
ATOM 2476 C C . ASP A 1 333 ? -12.094 -22.188 -20.031 1 96.12 333 ASP A C 1
ATOM 2478 O O . ASP A 1 333 ? -12.977 -21.578 -19.438 1 96.12 333 ASP A O 1
ATOM 2482 N N . MET A 1 334 ? -10.805 -22.047 -19.797 1 94.62 334 MET A N 1
ATOM 2483 C CA . MET A 1 334 ? -10.352 -21.078 -18.797 1 94.62 334 MET A CA 1
ATOM 2484 C C . MET A 1 334 ? -10.742 -19.672 -19.203 1 94.62 334 MET A C 1
ATOM 2486 O O . MET A 1 334 ? -11.219 -18.891 -18.375 1 94.62 334 MET A O 1
ATOM 2490 N N . SER A 1 335 ? -10.57 -19.312 -20.438 1 92.19 335 SER A N 1
ATOM 2491 C CA . SER A 1 335 ? -10.859 -17.969 -20.938 1 92.19 335 SER A CA 1
ATOM 2492 C C . SER A 1 335 ? -12.352 -17.641 -20.828 1 92.19 335 SER A C 1
ATOM 2494 O O . SER A 1 335 ? -12.734 -16.484 -20.672 1 92.19 335 SER A O 1
ATOM 2496 N N . HIS A 1 336 ? -13.148 -18.688 -20.891 1 92.12 336 HIS A N 1
ATOM 2497 C CA . HIS A 1 336 ? -14.594 -18.484 -20.844 1 92.12 336 HIS A CA 1
ATOM 2498 C C . HIS A 1 336 ? -15.125 -18.641 -19.422 1 92.12 336 HIS A C 1
ATOM 2500 O O . HIS A 1 336 ? -16.344 -18.641 -19.203 1 92.12 336 HIS A O 1
ATOM 2506 N N . GLY A 1 337 ? -14.188 -18.828 -18.516 1 90.88 337 GLY A N 1
ATOM 2507 C CA . GLY A 1 337 ? -14.578 -18.859 -17.125 1 90.88 337 GLY A CA 1
ATOM 2508 C C . GLY A 1 337 ? -15.32 -20.125 -16.734 1 90.88 337 GLY A C 1
ATOM 2509 O O . GLY A 1 337 ? -16.156 -20.109 -15.836 1 90.88 337 GLY A O 1
ATOM 2510 N N . LYS A 1 338 ? -15.016 -21.25 -17.344 1 93.19 338 LYS A N 1
ATOM 2511 C CA . LYS A 1 338 ? -15.773 -22.484 -17.156 1 93.19 338 LYS A CA 1
ATOM 2512 C C . LYS A 1 338 ? -15.156 -23.344 -16.047 1 93.19 338 LYS A C 1
ATOM 2514 O O . LYS A 1 338 ? -15.719 -24.359 -15.656 1 93.19 338 LYS A O 1
ATOM 2519 N N . MET A 1 339 ? -14.094 -22.891 -15.539 1 95.06 339 MET A N 1
ATOM 2520 C CA . MET A 1 339 ? -13.391 -23.703 -14.555 1 95.06 339 MET A CA 1
ATOM 2521 C C . MET A 1 339 ? -12.867 -22.844 -13.406 1 95.06 339 MET A C 1
ATOM 2523 O O . MET A 1 339 ? -12.789 -21.625 -13.531 1 95.06 339 MET A O 1
ATOM 2527 N N . ILE A 1 340 ? -12.578 -23.531 -12.328 1 96.31 340 ILE A N 1
ATOM 2528 C CA . ILE A 1 340 ? -11.75 -22.906 -11.297 1 96.31 340 ILE A CA 1
ATOM 2529 C C . ILE A 1 340 ? -10.289 -23.266 -11.523 1 96.31 340 ILE A C 1
ATOM 2531 O O . ILE A 1 340 ? -9.461 -22.391 -11.797 1 96.31 340 ILE A O 1
ATOM 2535 N N . LYS A 1 341 ? -10.016 -24.531 -11.578 1 97.38 341 LYS A N 1
ATOM 2536 C CA . LYS A 1 341 ? -8.672 -25.016 -11.891 1 97.38 341 LYS A CA 1
ATOM 2537 C C . LYS A 1 341 ? -8.719 -26.172 -12.891 1 97.38 341 LYS A C 1
ATOM 2539 O O . LYS A 1 341 ? -9.508 -27.109 -12.734 1 97.38 341 LYS A O 1
ATOM 2544 N N . GLY A 1 342 ? -7.977 -26.031 -13.945 1 97.94 342 GLY A N 1
ATOM 2545 C CA . GLY A 1 342 ? -7.762 -27.109 -14.891 1 97.94 342 GLY A CA 1
ATOM 2546 C C . GLY A 1 342 ? -6.398 -27.766 -14.75 1 97.94 342 GLY A C 1
ATOM 2547 O O . GLY A 1 342 ? -5.402 -27.078 -14.484 1 97.94 342 GLY A O 1
ATOM 2548 N N . VAL A 1 343 ? -6.367 -29.094 -14.961 1 98.56 343 VAL A N 1
ATOM 2549 C CA . VAL A 1 343 ? -5.129 -29.844 -14.828 1 98.56 343 VAL A CA 1
ATOM 2550 C C . VAL A 1 343 ? -4.98 -30.797 -16 1 98.56 343 VAL A C 1
ATOM 2552 O O . VAL A 1 343 ? -5.945 -31.453 -16.406 1 98.56 343 VAL A O 1
ATOM 2555 N N . VAL A 1 344 ? -3.822 -30.766 -16.594 1 98.81 344 VAL A N 1
ATOM 2556 C CA . VAL A 1 344 ? -3.479 -31.812 -17.562 1 98.81 344 VAL A CA 1
ATOM 2557 C C . VAL A 1 344 ? -2.992 -33.062 -16.812 1 98.81 344 VAL A C 1
ATOM 2559 O O . VAL A 1 344 ? -2.082 -32.969 -15.984 1 98.81 344 VAL A O 1
ATOM 2562 N N . VAL A 1 345 ? -3.566 -34.156 -17.078 1 98.62 345 VAL A N 1
ATOM 2563 C CA . VAL A 1 345 ? -3.195 -35.406 -16.422 1 98.62 345 VAL A CA 1
ATOM 2564 C C . VAL A 1 345 ? -2.666 -36.375 -17.453 1 98.62 345 VAL A C 1
ATOM 2566 O O . VAL A 1 345 ? -3.275 -36.562 -18.516 1 98.62 345 VAL A O 1
ATOM 2569 N N . PHE A 1 346 ? -1.535 -36.938 -17.141 1 98.19 346 PHE A N 1
ATOM 2570 C CA . PHE A 1 346 ? -0.872 -37.844 -18.078 1 98.19 346 PHE A CA 1
ATOM 2571 C C . PHE A 1 346 ? -1.168 -39.281 -17.719 1 98.19 346 PHE A C 1
ATOM 2573 O O . PHE A 1 346 ? -1.276 -39.625 -16.531 1 98.19 346 PHE A O 1
ATOM 2580 N N . MET B 1 1 ? -11.781 42.094 18.234 1 97.88 1 MET B N 1
ATOM 2581 C CA . MET B 1 1 ? -10.438 41.625 17.922 1 97.88 1 MET B CA 1
ATOM 2582 C C . MET B 1 1 ? -10.195 41.656 16.406 1 97.88 1 MET B C 1
ATOM 2584 O O . MET B 1 1 ? -11.141 41.719 15.625 1 97.88 1 MET B O 1
ATOM 2588 N N . LYS B 1 2 ? -8.953 41.688 16.094 1 98.5 2 LYS B N 1
ATOM 2589 C CA . LYS B 1 2 ? -8.617 41.562 14.672 1 98.5 2 LYS B CA 1
ATOM 2590 C C . LYS B 1 2 ? -8.594 40.094 14.242 1 98.5 2 LYS B C 1
ATOM 2592 O O . LYS B 1 2 ? -8.141 39.219 14.992 1 98.5 2 LYS B O 1
ATOM 2597 N N . ALA B 1 3 ? -9.094 39.812 13.062 1 98.69 3 ALA B N 1
ATOM 2598 C CA . ALA B 1 3 ? -9.109 38.469 12.492 1 98.69 3 ALA B CA 1
ATOM 2599 C C . ALA B 1 3 ? -9.023 38.5 10.969 1 98.69 3 ALA B C 1
ATOM 2601 O O . ALA B 1 3 ? -9.32 39.531 10.359 1 98.69 3 ALA B O 1
ATOM 2602 N N . ALA B 1 4 ? -8.461 37.531 10.406 1 98.5 4 ALA B N 1
ATOM 2603 C CA . ALA B 1 4 ? -8.578 37.312 8.969 1 98.5 4 ALA B CA 1
ATOM 2604 C C . ALA B 1 4 ? -9.781 36.406 8.656 1 98.5 4 ALA B C 1
ATOM 2606 O O . ALA B 1 4 ? -9.75 35.219 8.922 1 98.5 4 ALA B O 1
ATOM 2607 N N . VAL B 1 5 ? -10.766 37 8.07 1 98.19 5 VAL B N 1
ATOM 2608 C CA . VAL B 1 5 ? -12.023 36.281 7.859 1 98.19 5 VAL B CA 1
ATOM 2609 C C . VAL B 1 5 ? -12.195 35.969 6.375 1 98.19 5 VAL B C 1
ATOM 2611 O O . VAL B 1 5 ? -12.07 36.844 5.523 1 98.19 5 VAL B O 1
ATOM 2614 N N . LEU B 1 6 ? -12.398 34.688 6.117 1 97.44 6 LEU B N 1
ATOM 2615 C CA . LEU B 1 6 ? -12.641 34.219 4.758 1 97.44 6 LEU B CA 1
ATOM 2616 C C . LEU B 1 6 ? -14.133 34.219 4.449 1 97.44 6 LEU B C 1
ATOM 2618 O O . LEU B 1 6 ? -14.906 33.531 5.129 1 97.44 6 LEU B O 1
ATOM 2622 N N . TYR B 1 7 ? -14.57 34.906 3.422 1 97.25 7 TYR B N 1
ATOM 2623 C CA . TYR B 1 7 ? -15.977 35.031 3.074 1 97.25 7 TYR B CA 1
ATOM 2624 C C . TYR B 1 7 ? -16.297 34.188 1.841 1 97.25 7 TYR B C 1
ATOM 2626 O O . TYR B 1 7 ? -17.469 34.031 1.492 1 97.25 7 TYR B O 1
ATOM 2634 N N . GLY B 1 8 ? -15.32 33.625 1.224 1 95.31 8 GLY B N 1
ATOM 2635 C CA . GLY B 1 8 ? -15.383 32.844 0.016 1 95.31 8 GLY B CA 1
ATOM 2636 C C . GLY B 1 8 ? -14.031 32.656 -0.649 1 95.31 8 GLY B C 1
ATOM 2637 O O . GLY B 1 8 ? -13.008 33.125 -0.133 1 95.31 8 GLY B O 1
ATOM 2638 N N . ALA B 1 9 ? -14.07 32.062 -1.765 1 94.5 9 ALA B N 1
ATOM 2639 C CA . ALA B 1 9 ? -12.812 31.828 -2.477 1 94.5 9 ALA B CA 1
ATOM 2640 C C . ALA B 1 9 ? -12.086 33.125 -2.754 1 94.5 9 ALA B C 1
ATOM 2642 O O . ALA B 1 9 ? -12.648 34.031 -3.375 1 94.5 9 ALA B O 1
ATOM 2643 N N . ASN B 1 10 ? -10.93 33.25 -2.232 1 95.62 10 ASN B N 1
ATOM 2644 C CA . ASN B 1 10 ? -10.039 34.375 -2.465 1 95.62 10 ASN B CA 1
ATOM 2645 C C . ASN B 1 10 ? -10.594 35.656 -1.873 1 95.62 10 ASN B C 1
ATOM 2647 O O . ASN B 1 10 ? -10.211 36.75 -2.285 1 95.62 10 ASN B O 1
ATOM 2651 N N . ASP B 1 11 ? -11.562 35.531 -1.02 1 96.94 11 ASP B N 1
ATOM 2652 C CA . ASP B 1 11 ? -12.133 36.688 -0.352 1 96.94 11 ASP B CA 1
ATOM 2653 C C . ASP B 1 11 ? -11.781 36.688 1.135 1 96.94 11 ASP B C 1
ATOM 2655 O O . ASP B 1 11 ? -12.641 36.438 1.982 1 96.94 11 ASP B O 1
ATOM 2659 N N . LEU B 1 12 ? -10.555 37.031 1.399 1 97.88 12 LEU B N 1
ATOM 2660 C CA . LEU B 1 12 ? -10.016 37.156 2.75 1 97.88 12 LEU B CA 1
ATOM 2661 C C . LEU B 1 12 ? -9.992 38.594 3.201 1 97.88 12 LEU B C 1
ATOM 2663 O O . LEU B 1 12 ? -9.422 39.469 2.518 1 97.88 12 LEU B O 1
ATOM 2667 N N . ARG B 1 13 ? -10.555 38.844 4.355 1 98.25 13 ARG B N 1
ATOM 2668 C CA . ARG B 1 13 ? -10.625 40.219 4.848 1 98.25 13 ARG B CA 1
ATOM 2669 C C . ARG B 1 13 ? -10.047 40.344 6.254 1 98.25 13 ARG B C 1
ATOM 2671 O O . ARG B 1 13 ? -10.352 39.531 7.121 1 98.25 13 ARG B O 1
ATOM 2678 N N . TYR B 1 14 ? -9.18 41.281 6.414 1 98.25 14 TYR B N 1
ATOM 2679 C CA . TYR B 1 14 ? -8.688 41.656 7.73 1 98.25 14 TYR B CA 1
ATOM 2680 C C . TYR B 1 14 ? -9.648 42.656 8.406 1 98.25 14 TYR B C 1
ATOM 2682 O O . TYR B 1 14 ? -9.766 43.812 7.984 1 98.25 14 TYR B O 1
ATOM 2690 N N . GLU B 1 15 ? -10.312 42.156 9.43 1 98.06 15 GLU B N 1
ATOM 2691 C CA . GLU B 1 15 ? -11.352 43 9.992 1 98.06 15 GLU B CA 1
ATOM 2692 C C . GLU B 1 15 ? -11.477 42.812 11.5 1 98.06 15 GLU B C 1
ATOM 2694 O O . GLU B 1 15 ? -10.828 41.906 12.062 1 98.06 15 GLU B O 1
ATOM 2699 N N . THR B 1 16 ? -12.227 43.75 12.086 1 98.38 16 THR B N 1
ATOM 2700 C CA . THR B 1 16 ? -12.531 43.656 13.508 1 98.38 16 THR B CA 1
ATOM 2701 C C . THR B 1 16 ? -13.805 42.844 13.727 1 98.38 16 THR B C 1
ATOM 2703 O O . THR B 1 16 ? -14.844 43.125 13.141 1 98.38 16 THR B O 1
ATOM 2706 N N . VAL B 1 17 ? -13.664 41.812 14.469 1 97.88 17 VAL B N 1
ATOM 2707 C CA . VAL B 1 17 ? -14.805 40.969 14.812 1 97.88 17 VAL B CA 1
ATOM 2708 C C . VAL B 1 17 ? -14.945 40.906 16.328 1 97.88 17 VAL B C 1
ATOM 2710 O O . VAL B 1 17 ? -14.109 41.438 17.062 1 97.88 17 VAL B O 1
ATOM 2713 N N . ASP B 1 18 ? -16 40.281 16.766 1 97.31 18 ASP B N 1
ATOM 2714 C CA . ASP B 1 18 ? -16.203 40.094 18.203 1 97.31 18 ASP B CA 1
ATOM 2715 C C . ASP B 1 18 ? -15.164 39.156 18.797 1 97.31 18 ASP B C 1
ATOM 2717 O O . ASP B 1 18 ? -14.812 38.156 18.188 1 97.31 18 ASP B O 1
ATOM 2721 N N . THR B 1 19 ? -14.656 39.531 19.922 1 97.69 19 THR B N 1
ATOM 2722 C CA . THR B 1 19 ? -13.797 38.625 20.656 1 97.69 19 THR B CA 1
ATOM 2723 C C . THR B 1 19 ? -14.609 37.469 21.266 1 97.69 19 THR B C 1
ATOM 2725 O O . THR B 1 19 ? -15.648 37.719 21.891 1 97.69 19 THR B O 1
ATOM 2728 N N . PRO B 1 20 ? -14.195 36.281 21.031 1 97.31 20 PRO B N 1
ATOM 2729 C CA . PRO B 1 20 ? -14.938 35.188 21.672 1 97.31 20 PRO B CA 1
ATOM 2730 C C . PRO B 1 20 ? -14.867 35.219 23.188 1 97.31 20 PRO B C 1
ATOM 2732 O O . PRO B 1 20 ? -13.836 35.625 23.75 1 97.31 20 PRO B O 1
ATOM 2735 N N . MET B 1 21 ? -15.906 34.812 23.766 1 97.5 21 MET B N 1
ATOM 2736 C CA . MET B 1 21 ? -15.938 34.688 25.219 1 97.5 21 MET B CA 1
ATOM 2737 C C . MET B 1 21 ? -15.352 33.344 25.656 1 97.5 21 MET B C 1
ATOM 2739 O O . MET B 1 21 ? -15.438 32.344 24.938 1 97.5 21 MET B O 1
ATOM 2743 N N . CYS B 1 22 ? -14.773 33.375 26.797 1 98.12 22 CYS B N 1
ATOM 2744 C CA . CYS B 1 22 ? -14.305 32.125 27.375 1 98.12 22 CYS B CA 1
ATOM 2745 C C . CYS B 1 22 ? -15.477 31.188 27.703 1 98.12 22 CYS B C 1
ATOM 2747 O O . CYS B 1 22 ? -16.375 31.562 28.469 1 98.12 22 CYS B O 1
ATOM 2749 N N . PRO B 1 23 ? -15.523 30.016 27.156 1 97.5 23 PRO B N 1
ATOM 2750 C CA . PRO B 1 23 ? -16.641 29.109 27.453 1 97.5 23 PRO B CA 1
ATOM 2751 C C . PRO B 1 23 ? -16.562 28.531 28.859 1 97.5 23 PRO B C 1
ATOM 2753 O O . PRO B 1 23 ? -15.516 28.594 29.5 1 97.5 23 PRO B O 1
ATOM 2756 N N . GLU B 1 24 ? -17.75 28.031 29.266 1 96.94 24 GLU B N 1
ATOM 2757 C CA . GLU B 1 24 ? -17.75 27.281 30.516 1 96.94 24 GLU B CA 1
ATOM 2758 C C . GLU B 1 24 ? -16.781 26.109 30.469 1 96.94 24 GLU B C 1
ATOM 2760 O O . GLU B 1 24 ? -16.797 25.328 29.531 1 96.94 24 GLU B O 1
ATOM 2765 N N . LYS B 1 25 ? -15.906 26.094 31.484 1 97.62 25 LYS B N 1
ATOM 2766 C CA . LYS B 1 25 ? -14.914 25.031 31.625 1 97.62 25 LYS B CA 1
ATOM 2767 C C . LYS B 1 25 ? -13.938 25.016 30.453 1 97.62 25 LYS B C 1
ATOM 2769 O O . LYS B 1 25 ? -13.273 24.016 30.203 1 97.62 25 LYS B O 1
ATOM 2774 N N . GLY B 1 26 ? -13.906 26.094 29.766 1 98.31 26 GLY B N 1
ATOM 2775 C CA . GLY B 1 26 ? -13.016 26.234 28.625 1 98.31 26 GLY B CA 1
ATOM 2776 C C . GLY B 1 26 ? -11.914 27.266 28.844 1 98.31 26 GLY B C 1
ATOM 2777 O O . GLY B 1 26 ? -11.516 27.516 29.984 1 98.31 26 GLY B O 1
ATOM 2778 N N . ILE B 1 27 ? -11.336 27.734 27.703 1 98.69 27 ILE B N 1
ATOM 2779 C CA . ILE B 1 27 ? -10.258 28.719 27.797 1 98.69 27 ILE B CA 1
ATOM 2780 C C . ILE B 1 27 ? -10.383 29.719 26.656 1 98.69 27 ILE B C 1
ATOM 2782 O O . ILE B 1 27 ? -11.062 29.469 25.656 1 98.69 27 ILE B O 1
ATOM 2786 N N . LEU B 1 28 ? -9.852 30.859 26.891 1 98.81 28 LEU B N 1
ATOM 2787 C CA . LEU B 1 28 ? -9.594 31.859 25.844 1 98.81 28 LEU B CA 1
ATOM 2788 C C . LEU B 1 28 ? -8.094 32.031 25.609 1 98.81 28 LEU B C 1
ATOM 2790 O O . LEU B 1 28 ? -7.34 32.281 26.562 1 98.81 28 LEU B O 1
ATOM 2794 N N . LEU B 1 29 ? -7.711 31.781 24.438 1 98.75 29 LEU B N 1
ATOM 2795 C CA . LEU B 1 29 ? -6.301 31.797 24.062 1 98.75 29 LEU B CA 1
ATOM 2796 C C . LEU B 1 29 ? -5.977 33.062 23.25 1 98.75 29 LEU B C 1
ATOM 2798 O O . LEU B 1 29 ? -6.664 33.375 22.281 1 98.75 29 LEU B O 1
ATOM 2802 N N . LYS B 1 30 ? -5.035 33.812 23.719 1 98.88 30 LYS B N 1
ATOM 2803 C CA . LYS B 1 30 ? -4.445 34.875 22.891 1 98.88 30 LYS B CA 1
ATOM 2804 C C . LYS B 1 30 ? -3.391 34.281 21.953 1 98.88 30 LYS B C 1
ATOM 2806 O O . LYS B 1 30 ? -2.371 33.781 22.406 1 98.88 30 LYS B O 1
ATOM 2811 N N . VAL B 1 31 ? -3.621 34.406 20.688 1 98.88 31 VAL B N 1
ATOM 2812 C CA . VAL B 1 31 ? -2.748 33.75 19.703 1 98.88 31 VAL B CA 1
ATOM 2813 C C . VAL B 1 31 ? -1.422 34.531 19.625 1 98.88 31 VAL B C 1
ATOM 2815 O O . VAL B 1 31 ? -1.402 35.75 19.547 1 98.88 31 VAL B O 1
ATOM 2818 N N . ILE B 1 32 ? -0.377 33.781 19.719 1 98.81 32 ILE B N 1
ATOM 2819 C CA . ILE B 1 32 ? 0.968 34.312 19.578 1 98.81 32 ILE B CA 1
ATOM 2820 C C . ILE B 1 32 ? 1.453 34.094 18.141 1 98.81 32 ILE B C 1
ATOM 2822 O O . ILE B 1 32 ? 2.07 35 17.547 1 98.81 32 ILE B O 1
ATOM 2826 N N . ALA B 1 33 ? 1.175 32.938 17.609 1 98.81 33 ALA B N 1
ATOM 2827 C CA . ALA B 1 33 ? 1.576 32.625 16.25 1 98.81 33 ALA B CA 1
ATOM 2828 C C . ALA B 1 33 ? 0.674 31.531 15.664 1 98.81 33 ALA B C 1
ATOM 2830 O O . ALA B 1 33 ? 0.062 30.75 16.406 1 98.81 33 ALA B O 1
ATOM 2831 N N . CYS B 1 34 ? 0.556 31.516 14.398 1 98.81 34 CYS B N 1
ATOM 2832 C CA . CYS B 1 34 ? -0.183 30.5 13.656 1 98.81 34 CYS B CA 1
ATOM 2833 C C . CYS B 1 34 ? 0.488 30.203 12.32 1 98.81 34 CYS B C 1
ATOM 2835 O O . CYS B 1 34 ? 0.698 31.109 11.516 1 98.81 34 CYS B O 1
ATOM 2837 N N . GLY B 1 35 ? 0.812 28.953 12.141 1 98.31 35 GLY B N 1
ATOM 2838 C CA . GLY B 1 35 ? 1.447 28.562 10.891 1 98.31 35 GLY B CA 1
ATOM 2839 C C . GLY B 1 35 ? 0.5 28.594 9.703 1 98.31 35 GLY B C 1
ATOM 2840 O O . GLY B 1 35 ? -0.712 28.438 9.867 1 98.31 35 GLY B O 1
ATOM 2841 N N . ILE B 1 36 ? 1.072 28.875 8.562 1 97.69 36 ILE B N 1
ATOM 2842 C CA . ILE B 1 36 ? 0.334 28.797 7.305 1 97.69 36 ILE B CA 1
ATOM 2843 C C . ILE B 1 36 ? 0.571 27.438 6.652 1 97.69 36 ILE B C 1
ATOM 2845 O O . ILE B 1 36 ? 1.718 27.031 6.438 1 97.69 36 ILE B O 1
ATOM 2849 N N . CYS B 1 37 ? -0.44 26.719 6.379 1 94.75 37 CYS B N 1
ATOM 2850 C CA . CYS B 1 37 ? -0.339 25.375 5.82 1 94.75 37 CYS B CA 1
ATOM 2851 C C . CYS B 1 37 ? -0.906 25.328 4.406 1 94.75 37 CYS B C 1
ATOM 2853 O O . CYS B 1 37 ? -1.668 26.219 4.008 1 94.75 37 CYS B O 1
ATOM 2855 N N . GLY B 1 38 ? -0.44 24.328 3.643 1 91.25 38 GLY B N 1
ATOM 2856 C CA . GLY B 1 38 ? -0.998 24.125 2.316 1 91.25 38 GLY B CA 1
ATOM 2857 C C . GLY B 1 38 ? -2.508 23.969 2.32 1 91.25 38 GLY B C 1
ATOM 2858 O O . GLY B 1 38 ? -3.184 24.406 1.386 1 91.25 38 GLY B O 1
ATOM 2859 N N . SER B 1 39 ? -3.061 23.375 3.32 1 90 39 SER B N 1
ATOM 2860 C CA . SER B 1 39 ? -4.504 23.203 3.426 1 90 39 SER B CA 1
ATOM 2861 C C . SER B 1 39 ? -5.203 24.547 3.6 1 90 39 SER B C 1
ATOM 2863 O O . SER B 1 39 ? -6.34 24.719 3.158 1 90 39 SER B O 1
ATOM 2865 N N . ASP B 1 40 ? -4.551 25.484 4.223 1 94.12 40 ASP B N 1
ATOM 2866 C CA . ASP B 1 40 ? -5.094 26.844 4.301 1 94.12 40 ASP B CA 1
ATOM 2867 C C . ASP B 1 40 ? -5.207 27.469 2.916 1 94.12 40 ASP B C 1
ATOM 2869 O O . ASP B 1 40 ? -6.215 28.094 2.592 1 94.12 40 ASP B O 1
ATOM 2873 N N . LEU B 1 41 ? -4.105 27.281 2.209 1 93.06 41 LEU B N 1
ATOM 2874 C CA . LEU B 1 41 ? -4.07 27.828 0.854 1 93.06 41 LEU B CA 1
ATOM 2875 C C . LEU B 1 41 ? -5.176 27.219 -0.001 1 93.06 41 LEU B C 1
ATOM 2877 O O . LEU B 1 41 ? -5.844 27.938 -0.756 1 93.06 41 LEU B O 1
ATOM 2881 N N . ARG B 1 42 ? -5.309 25.922 0.122 1 89.88 42 ARG B N 1
ATOM 2882 C CA . ARG B 1 42 ? -6.367 25.25 -0.613 1 89.88 42 ARG B CA 1
ATOM 2883 C C . ARG B 1 42 ? -7.738 25.797 -0.235 1 89.88 42 ARG B C 1
ATOM 2885 O O . ARG B 1 42 ? -8.578 26.047 -1.105 1 89.88 42 ARG B O 1
ATOM 2892 N N . THR B 1 43 ? -7.98 25.969 1.021 1 92.31 43 THR B N 1
ATOM 2893 C CA . THR B 1 43 ? -9.242 26.516 1.511 1 92.31 43 THR B CA 1
ATOM 2894 C C . THR B 1 43 ? -9.43 27.953 1.025 1 92.31 43 THR B C 1
ATOM 2896 O O . THR B 1 43 ? -10.516 28.328 0.577 1 92.31 43 THR B O 1
ATOM 2899 N N . TYR B 1 44 ? -8.383 28.703 1.041 1 94.12 44 TYR B N 1
ATOM 2900 C CA . TYR B 1 44 ? -8.398 30.094 0.587 1 94.12 44 TYR B CA 1
ATOM 2901 C C . TYR B 1 44 ? -8.836 30.188 -0.871 1 94.12 44 TYR B C 1
ATOM 2903 O O . TYR B 1 44 ? -9.648 31.031 -1.23 1 94.12 44 TYR B O 1
ATOM 2911 N N . GLY B 1 45 ? -8.367 29.266 -1.619 1 92.75 45 GLY B N 1
ATOM 2912 C CA . GLY B 1 45 ? -8.641 29.281 -3.047 1 92.75 45 GLY B CA 1
ATOM 2913 C C . GLY B 1 45 ? -9.977 28.641 -3.4 1 92.75 45 GLY B C 1
ATOM 2914 O O . GLY B 1 45 ? -10.367 28.625 -4.57 1 92.75 45 GLY B O 1
ATOM 2915 N N . GLY B 1 46 ? -10.648 28.109 -2.422 1 88.69 46 GLY B N 1
ATOM 2916 C CA . GLY B 1 46 ? -11.953 27.516 -2.67 1 88.69 46 GLY B CA 1
ATOM 2917 C C . GLY B 1 46 ? -11.883 26.016 -2.895 1 88.69 46 GLY B C 1
ATOM 2918 O O . GLY B 1 46 ? -12.828 25.422 -3.412 1 88.69 46 GLY B O 1
ATOM 2919 N N . GLY B 1 47 ? -10.828 25.422 -2.561 1 80.06 47 GLY B N 1
ATOM 2920 C CA . GLY B 1 47 ? -10.633 24 -2.865 1 80.06 47 GLY B CA 1
ATOM 2921 C C . GLY B 1 47 ? -11.203 23.078 -1.804 1 80.06 47 GLY B C 1
ATOM 2922 O O . GLY B 1 47 ? -11.211 21.859 -1.976 1 80.06 47 GLY B O 1
ATOM 2923 N N . SER B 1 48 ? -11.664 23.594 -0.733 1 81.88 48 SER B N 1
ATOM 2924 C CA . SER B 1 48 ? -12.273 22.781 0.318 1 81.88 48 SER B CA 1
ATOM 2925 C C . SER B 1 48 ? -13.789 22.703 0.165 1 81.88 48 SER B C 1
ATOM 2927 O O . SER B 1 48 ? -14.477 23.719 0.327 1 81.88 48 SER B O 1
ATOM 2929 N N . SER B 1 49 ? -14.297 21.516 -0.088 1 79.12 49 SER B N 1
ATOM 2930 C CA . SER B 1 49 ? -15.727 21.344 -0.332 1 79.12 49 SER B CA 1
ATOM 2931 C C . SER B 1 49 ? -16.531 21.484 0.959 1 79.12 49 SER B C 1
ATOM 2933 O O . SER B 1 49 ? -17.734 21.75 0.923 1 79.12 49 SER B O 1
ATOM 2935 N N . ARG B 1 50 ? -16.031 21.578 2.127 1 81.25 50 ARG B N 1
ATOM 2936 C CA . ARG B 1 50 ? -16.75 21.578 3.402 1 81.25 50 ARG B CA 1
ATOM 2937 C C . ARG B 1 50 ? -16.672 22.953 4.055 1 81.25 50 ARG B C 1
ATOM 2939 O O . ARG B 1 50 ? -17.156 23.141 5.176 1 81.25 50 ARG B O 1
ATOM 2946 N N . ALA B 1 51 ? -15.977 23.828 3.398 1 88.94 51 ALA B N 1
ATOM 2947 C CA . ALA B 1 51 ? -15.773 25.156 3.984 1 88.94 51 ALA B CA 1
ATOM 2948 C C . ALA B 1 51 ? -17.109 25.859 4.238 1 88.94 51 ALA B C 1
ATOM 2950 O O . ALA B 1 51 ? -18.016 25.781 3.406 1 88.94 51 ALA B O 1
ATOM 2951 N N . GLN B 1 52 ? -17.188 26.422 5.398 1 93.12 52 GLN B N 1
ATOM 2952 C CA . GLN B 1 52 ? -18.328 27.25 5.789 1 93.12 52 GLN B CA 1
ATOM 2953 C C . GLN B 1 52 ? -17.922 28.703 5.934 1 93.12 52 GLN B C 1
ATOM 2955 O O . GLN B 1 52 ? -16.922 29.016 6.598 1 93.12 52 GLN B O 1
ATOM 2960 N N . TYR B 1 53 ? -18.703 29.5 5.277 1 93.44 53 TYR B N 1
ATOM 2961 C CA . TYR B 1 53 ? -18.359 30.906 5.301 1 93.44 53 TYR B CA 1
ATOM 2962 C C . TYR B 1 53 ? -19.391 31.703 6.09 1 93.44 53 TYR B C 1
ATOM 2964 O O . TYR B 1 53 ? -20.578 31.375 6.094 1 93.44 53 TYR B O 1
ATOM 2972 N N . PRO B 1 54 ? -19.031 32.812 6.793 1 95.81 54 PRO B N 1
ATOM 2973 C CA . PRO B 1 54 ? -17.641 33.25 6.973 1 95.81 54 PRO B CA 1
ATOM 2974 C C . PRO B 1 54 ? -16.859 32.312 7.91 1 95.81 54 PRO B C 1
ATOM 2976 O O . PRO B 1 54 ? -17.453 31.641 8.75 1 95.81 54 PRO B O 1
ATOM 2979 N N . SER B 1 55 ? -15.516 32.25 7.703 1 95.81 55 SER B N 1
ATOM 2980 C CA . SER B 1 55 ? -14.711 31.375 8.547 1 95.81 55 SER B CA 1
ATOM 2981 C C . SER B 1 55 ? -13.367 32.031 8.883 1 95.81 55 SER B C 1
ATOM 2983 O O . SER B 1 55 ? -12.883 32.875 8.141 1 95.81 55 SER B O 1
ATOM 2985 N N . VAL B 1 56 ? -12.836 31.719 10.039 1 97.31 56 VAL B N 1
ATOM 2986 C CA . VAL B 1 56 ? -11.469 32.031 10.438 1 97.31 56 VAL B CA 1
ATOM 2987 C C . VAL B 1 56 ? -10.633 30.75 10.461 1 97.31 56 VAL B C 1
ATOM 2989 O O . VAL B 1 56 ? -10.805 29.922 11.344 1 97.31 56 VAL B O 1
ATOM 2992 N N . SER B 1 57 ? -9.68 30.625 9.516 1 97 57 SER B N 1
ATOM 2993 C CA . SER B 1 57 ? -8.852 29.438 9.398 1 97 57 SER B CA 1
ATOM 2994 C C . SER B 1 57 ? -7.617 29.531 10.289 1 97 57 SER B C 1
ATOM 2996 O O . SER B 1 57 ? -7.605 30.281 11.266 1 97 57 SER B O 1
ATOM 2998 N N . GLY B 1 58 ? -6.684 28.641 10.055 1 97.88 58 GLY B N 1
ATOM 2999 C CA . GLY B 1 58 ? -5.469 28.562 10.852 1 97.88 58 GLY B CA 1
ATOM 3000 C C . GLY B 1 58 ? -5.496 27.438 11.875 1 97.88 58 GLY B C 1
ATOM 3001 O O . GLY B 1 58 ? -6.184 27.531 12.891 1 97.88 58 GLY B O 1
ATOM 3002 N N . HIS B 1 59 ? -4.719 26.406 11.602 1 97.44 59 HIS B N 1
ATOM 3003 C CA . HIS B 1 59 ? -4.863 25.25 12.469 1 97.44 59 HIS B CA 1
ATOM 3004 C C . HI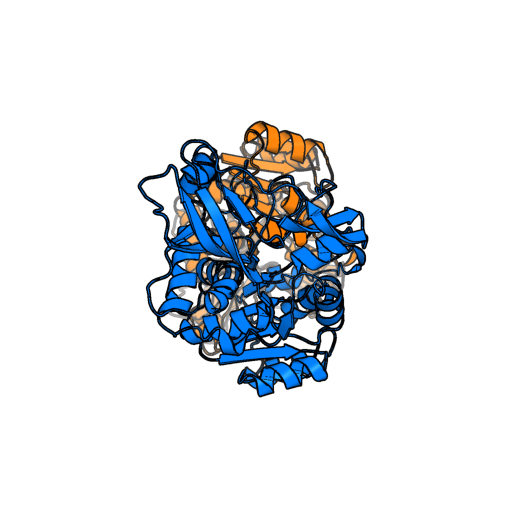S B 1 59 ? -3.537 24.875 13.125 1 97.44 59 HIS B C 1
ATOM 3006 O O . HIS B 1 59 ? -3.439 23.859 13.805 1 97.44 59 HIS B O 1
ATOM 3012 N N . GLU B 1 60 ? -2.516 25.672 12.945 1 98.19 60 GLU B N 1
ATOM 3013 C CA . GLU B 1 60 ? -1.219 25.516 13.594 1 98.19 60 GLU B CA 1
ATOM 3014 C C . GLU B 1 60 ? -0.984 26.625 14.625 1 98.19 60 GLU B C 1
ATOM 3016 O O . GLU B 1 60 ? -0.291 27.594 14.344 1 98.19 60 GLU B O 1
ATOM 3021 N N . ILE B 1 61 ? -1.448 26.422 15.852 1 98.69 61 ILE B N 1
ATOM 3022 C CA . ILE B 1 61 ? -1.642 27.562 16.75 1 98.69 61 ILE B CA 1
ATOM 3023 C C . ILE B 1 61 ? -0.677 27.453 17.922 1 98.69 61 ILE B C 1
ATOM 3025 O O . ILE B 1 61 ? -0.483 26.375 18.484 1 98.69 61 ILE B O 1
ATOM 3029 N N . ALA B 1 62 ? -0.05 28.5 18.25 1 98.75 62 ALA B N 1
ATOM 3030 C CA . ALA B 1 62 ? 0.611 28.734 19.531 1 98.75 62 ALA B CA 1
ATOM 3031 C C . ALA B 1 62 ? 0.072 29.984 20.219 1 98.75 62 ALA B C 1
ATOM 3033 O O . ALA B 1 62 ? -0.105 31.016 19.562 1 98.75 62 ALA B O 1
ATOM 3034 N N . GLY B 1 63 ? -0.214 29.906 21.469 1 98.69 63 GLY B N 1
ATOM 3035 C CA . GLY B 1 63 ? -0.793 31.062 22.141 1 98.69 63 GLY B CA 1
ATOM 3036 C C . GLY B 1 63 ? -0.666 30.984 23.656 1 98.69 63 GLY B C 1
ATOM 3037 O O . GLY B 1 63 ? -0.07 30.062 24.188 1 98.69 63 GLY B O 1
ATOM 3038 N N . GLU B 1 64 ? -1.187 32 24.25 1 98.75 64 GLU B N 1
ATOM 3039 C CA . GLU B 1 64 ? -1.194 32.125 25.703 1 98.75 64 GLU B CA 1
ATOM 3040 C C . GLU B 1 64 ? -2.621 32.188 26.234 1 98.75 64 GLU B C 1
ATOM 3042 O O . GLU B 1 64 ? -3.467 32.906 25.703 1 98.75 64 GLU B O 1
ATOM 3047 N N . ILE B 1 65 ? -2.828 31.406 27.312 1 98.81 65 ILE B N 1
ATOM 3048 C CA . ILE B 1 65 ? -4.145 31.406 27.938 1 98.81 65 ILE B CA 1
ATOM 3049 C C . ILE B 1 65 ? -4.352 32.719 28.703 1 98.81 65 ILE B C 1
ATOM 3051 O O . ILE B 1 65 ? -3.586 33.031 29.625 1 98.81 65 ILE B O 1
ATOM 3055 N N . VAL B 1 66 ? -5.41 33.438 28.375 1 98.75 66 VAL B N 1
ATOM 3056 C CA . VAL B 1 66 ? -5.625 34.719 29.031 1 98.75 66 VAL B CA 1
ATOM 3057 C C . VAL B 1 66 ? -6.859 34.656 29.922 1 98.75 66 VAL B C 1
ATOM 3059 O O . VAL B 1 66 ? -7.016 35.469 30.844 1 98.75 66 VAL B O 1
ATOM 3062 N N . GLU B 1 67 ? -7.781 33.812 29.625 1 98.75 67 GLU B N 1
ATOM 3063 C CA . GLU B 1 67 ? -8.891 33.469 30.5 1 98.75 67 GLU B CA 1
ATOM 3064 C C . GLU B 1 67 ? -9.062 31.938 30.562 1 98.75 67 GLU B C 1
ATOM 3066 O O . GLU B 1 67 ? -8.867 31.234 29.562 1 98.75 67 GLU B O 1
ATOM 3071 N N . SER B 1 68 ? -9.422 31.438 31.797 1 98.5 68 SER B N 1
ATOM 3072 C CA . SER B 1 68 ? -9.594 29.984 31.953 1 98.5 68 SER B CA 1
ATOM 3073 C C . SER B 1 68 ? -10.648 29.656 33 1 98.5 68 SER B C 1
ATOM 3075 O O . SER B 1 68 ? -10.719 30.312 34.031 1 98.5 68 SER B O 1
ATOM 3077 N N . GLN B 1 69 ? -11.477 28.781 32.625 1 98.19 69 GLN B N 1
ATOM 3078 C CA . GLN B 1 69 ? -12.383 28.141 33.562 1 98.19 69 GLN B CA 1
ATOM 3079 C C . GLN B 1 69 ? -12.094 26.641 33.656 1 98.19 69 GLN B C 1
ATOM 3081 O O . GLN B 1 69 ? -13.008 25.844 33.875 1 98.19 69 GLN B O 1
ATOM 3086 N N . ASN B 1 70 ? -10.914 26.281 33.344 1 96.81 70 ASN B N 1
ATOM 3087 C CA . ASN B 1 70 ? -10.43 24.906 33.344 1 96.81 70 ASN B CA 1
ATOM 3088 C C . ASN B 1 70 ? -9.18 24.766 34.219 1 96.81 70 ASN B C 1
ATOM 3090 O O . ASN B 1 70 ? -8.164 25.422 33.969 1 96.81 70 ASN B O 1
ATOM 3094 N N . LEU B 1 71 ? -9.141 23.906 35.188 1 94.81 71 LEU B N 1
ATOM 3095 C CA . LEU B 1 71 ? -8.078 23.781 36.156 1 94.81 71 LEU B CA 1
ATOM 3096 C C . LEU B 1 71 ? -6.801 23.234 35.531 1 94.81 71 LEU B C 1
ATOM 3098 O O . LEU B 1 71 ? -5.695 23.531 36 1 94.81 71 LEU B O 1
ATOM 3102 N N . ASN B 1 72 ? -6.898 22.516 34.5 1 95.44 72 ASN B N 1
ATOM 3103 C CA . ASN B 1 72 ? -5.75 21.891 33.844 1 95.44 72 ASN B CA 1
ATOM 3104 C C . ASN B 1 72 ? -5.031 22.859 32.906 1 95.44 72 ASN B C 1
ATOM 3106 O O . ASN B 1 72 ? -3.91 22.594 32.469 1 95.44 72 ASN B O 1
ATOM 3110 N N . PHE B 1 73 ? -5.641 23.984 32.625 1 97.69 73 PHE B N 1
ATOM 3111 C CA . PHE B 1 73 ? -5.102 25 31.703 1 97.69 73 PHE B CA 1
ATOM 3112 C C . PHE B 1 73 ? -5.152 26.375 32.344 1 97.69 73 PHE B C 1
ATOM 3114 O O . PHE B 1 73 ? -6.023 27.188 32.031 1 97.69 73 PHE B O 1
ATOM 3121 N N . PRO B 1 74 ? -4.191 26.688 33.125 1 97.31 74 PRO B N 1
ATOM 3122 C CA . PRO B 1 74 ? -4.246 27.938 33.906 1 97.31 74 PRO B CA 1
ATOM 3123 C C . PRO B 1 74 ? -3.91 29.156 33.062 1 97.31 74 PRO B C 1
ATOM 3125 O O . PRO B 1 74 ? -3.146 29.062 32.094 1 97.31 74 PRO B O 1
ATOM 3128 N N . VAL B 1 75 ? -4.383 30.281 33.531 1 98.5 75 VAL B N 1
ATOM 3129 C CA . VAL B 1 75 ? -4.062 31.562 32.906 1 98.5 75 VAL B CA 1
ATOM 3130 C C . VAL B 1 75 ? -2.551 31.781 32.938 1 98.5 75 VAL B C 1
ATOM 3132 O O . VAL B 1 75 ? -1.881 31.469 33.906 1 98.5 75 VAL B O 1
ATOM 3135 N N . GLY B 1 76 ? -2.039 32.219 31.797 1 98.25 76 GLY B N 1
ATOM 3136 C CA . GLY B 1 76 ? -0.615 32.469 31.703 1 98.25 76 GLY B CA 1
ATOM 3137 C C . GLY B 1 76 ? 0.151 31.375 31 1 98.25 76 GLY B C 1
ATOM 3138 O O . GLY B 1 76 ? 1.247 31.594 30.484 1 98.25 76 GLY B O 1
ATOM 3139 N N . ALA B 1 77 ? -0.391 30.203 30.984 1 97.88 77 ALA B N 1
ATOM 3140 C CA . ALA B 1 77 ? 0.261 29.078 30.312 1 97.88 77 ALA B CA 1
ATOM 3141 C C . ALA B 1 77 ? 0.272 29.297 28.797 1 97.88 77 ALA B C 1
ATOM 3143 O O . ALA B 1 77 ? -0.694 29.812 28.234 1 97.88 77 ALA B O 1
ATOM 3144 N N . LYS B 1 78 ? 1.385 28.906 28.156 1 98.5 78 LYS B N 1
ATOM 3145 C CA . LYS B 1 78 ? 1.474 28.906 26.703 1 98.5 78 LYS B CA 1
ATOM 3146 C C . LYS B 1 78 ? 1.143 27.516 26.141 1 98.5 78 LYS B C 1
ATOM 3148 O O . LYS B 1 78 ? 1.53 26.5 26.719 1 98.5 78 LYS B O 1
ATOM 3153 N N . LEU B 1 79 ? 0.381 27.531 25.047 1 98.44 79 LEU B N 1
ATOM 3154 C CA . LEU B 1 79 ? -0.107 26.281 24.484 1 98.44 79 LEU B CA 1
ATOM 3155 C C . LEU B 1 79 ? 0.325 26.125 23.031 1 98.44 79 LEU B C 1
ATOM 3157 O O . LEU B 1 79 ? 0.351 27.109 22.281 1 98.44 79 LEU B O 1
ATOM 3161 N N . SER B 1 80 ? 0.728 24.953 22.672 1 98.5 80 SER B N 1
ATOM 3162 C CA . SER B 1 80 ? 0.731 24.469 21.281 1 98.5 80 SER B CA 1
ATOM 3163 C C . SER B 1 80 ? -0.539 23.703 20.969 1 98.5 80 SER B C 1
ATOM 3165 O O . SER B 1 80 ? -0.862 22.719 21.641 1 98.5 80 SER B O 1
ATOM 3167 N N . VAL B 1 81 ? -1.291 24.156 19.969 1 97.81 81 VAL B N 1
ATOM 3168 C CA . VAL B 1 81 ? -2.592 23.562 19.656 1 97.81 81 VAL B CA 1
ATOM 3169 C C . VAL B 1 81 ? -2.582 23.016 18.234 1 97.81 81 VAL B C 1
ATOM 3171 O O . VAL B 1 81 ? -2.199 23.703 17.297 1 97.81 81 VAL B O 1
ATOM 3174 N N . ALA B 1 82 ? -2.898 21.734 18.078 1 96.38 82 ALA B N 1
ATOM 3175 C CA . ALA B 1 82 ? -3.129 21.094 16.781 1 96.38 82 ALA B CA 1
ATOM 3176 C C . ALA B 1 82 ? -4.609 20.812 16.562 1 96.38 82 ALA B C 1
ATOM 3178 O O . ALA B 1 82 ? -5.371 20.688 17.531 1 96.38 82 ALA B O 1
ATOM 3179 N N . PRO B 1 83 ? -5.082 20.719 15.391 1 95.31 83 PRO B N 1
ATOM 3180 C CA . PRO B 1 83 ? -6.5 20.891 15.062 1 95.31 83 PRO B CA 1
ATOM 3181 C C . PRO B 1 83 ? -7.34 19.656 15.375 1 95.31 83 PRO B C 1
ATOM 3183 O O . PRO B 1 83 ? -8.57 19.75 15.469 1 95.31 83 PRO B O 1
ATOM 3186 N N . VAL B 1 84 ? -6.773 18.516 15.555 1 93 84 VAL B N 1
ATOM 3187 C CA . VAL B 1 84 ? -7.523 17.266 15.531 1 93 84 VAL B CA 1
ATOM 3188 C C . VAL B 1 84 ? -8.258 17.078 16.859 1 93 84 VAL B C 1
ATOM 3190 O O . VAL B 1 84 ? -7.637 17.109 17.922 1 93 84 VAL B O 1
ATOM 3193 N N . ILE B 1 85 ? -9.578 16.922 16.781 1 93.69 85 ILE B N 1
ATOM 3194 C CA . ILE B 1 85 ? -10.414 16.562 17.922 1 93.69 85 ILE B CA 1
ATOM 3195 C C . ILE B 1 85 ? -11.141 15.242 17.641 1 93.69 85 ILE B C 1
ATOM 3197 O O . ILE B 1 85 ? -12.023 15.188 16.781 1 93.69 85 ILE B O 1
ATOM 3201 N N . ALA B 1 86 ? -10.797 14.188 18.344 1 92.19 86 ALA B N 1
ATOM 3202 C CA . ALA B 1 86 ? -11.43 12.883 18.156 1 92.19 86 ALA B CA 1
ATOM 3203 C C . ALA B 1 86 ? -12.648 12.734 19.078 1 92.19 86 ALA B C 1
ATOM 3205 O O . ALA B 1 86 ? -12.711 13.367 20.141 1 92.19 86 ALA B O 1
ATOM 3206 N N . CYS B 1 87 ? -13.594 11.859 18.719 1 91.5 87 CYS B N 1
ATOM 3207 C CA . CYS B 1 87 ? -14.828 11.75 19.484 1 91.5 87 CYS B CA 1
ATOM 3208 C C . CYS B 1 87 ? -14.641 10.828 20.688 1 91.5 87 CYS B C 1
ATOM 3210 O O . CYS B 1 87 ? -15.383 10.922 21.672 1 91.5 87 CYS B O 1
ATOM 3212 N N . GLY B 1 88 ? -13.781 9.914 20.531 1 88.94 88 GLY B N 1
ATOM 3213 C CA . GLY B 1 88 ? -13.469 9.016 21.625 1 88.94 88 GLY B CA 1
ATOM 3214 C C . GLY B 1 88 ? -14.406 7.828 21.703 1 88.94 88 GLY B C 1
ATOM 3215 O O . GLY B 1 88 ? -14.188 6.91 22.5 1 88.94 88 GLY B O 1
ATOM 3216 N N . HIS B 1 89 ? -15.477 7.828 20.812 1 89.88 89 HIS B N 1
ATOM 3217 C CA . HIS B 1 89 ? -16.469 6.773 21.031 1 89.88 89 HIS B CA 1
ATOM 3218 C C . HIS B 1 89 ? -16.75 6.004 19.75 1 89.88 89 HIS B C 1
ATOM 3220 O O . HIS B 1 89 ? -17.375 4.945 19.781 1 89.88 89 HIS B O 1
ATOM 3226 N N . CYS B 1 90 ? -16.328 6.48 18.641 1 92.5 90 CYS B N 1
ATOM 3227 C CA . CYS B 1 90 ? -16.547 5.723 17.422 1 92.5 90 CYS B CA 1
ATOM 3228 C C . CYS B 1 90 ? -15.648 4.496 17.359 1 92.5 90 CYS B C 1
ATOM 3230 O O . CYS B 1 90 ? -14.797 4.305 18.234 1 92.5 90 CYS B O 1
ATOM 3232 N N . TRP B 1 91 ? -15.844 3.66 16.375 1 91.69 91 TRP B N 1
ATOM 3233 C CA . TRP B 1 91 ? -15.086 2.416 16.25 1 91.69 91 TRP B CA 1
ATOM 3234 C C . TRP B 1 91 ? -13.594 2.691 16.156 1 91.69 91 TRP B C 1
ATOM 3236 O O . TRP B 1 91 ? -12.789 2.039 16.828 1 91.69 91 TRP B O 1
ATOM 3246 N N . TYR B 1 92 ? -13.203 3.668 15.445 1 92.69 92 TYR B N 1
ATOM 3247 C CA . TYR B 1 92 ? -11.797 3.986 15.227 1 92.69 92 TYR B CA 1
ATOM 3248 C C . TYR B 1 92 ? -11.148 4.5 16.5 1 92.69 92 TYR B C 1
ATOM 3250 O O . TYR B 1 92 ? -10.023 4.117 16.844 1 92.69 92 TYR B O 1
ATOM 3258 N N . CYS B 1 93 ? -11.836 5.371 17.203 1 90.38 93 CYS B N 1
ATOM 3259 C CA . CYS B 1 93 ? -11.312 5.887 18.453 1 90.38 93 CYS B CA 1
ATOM 3260 C C . CYS B 1 93 ? -11.148 4.773 19.484 1 90.38 93 CYS B C 1
ATOM 3262 O O . CYS B 1 93 ? -10.125 4.695 20.172 1 90.38 93 CYS B O 1
ATOM 3264 N N . LYS B 1 94 ? -12.125 3.896 19.469 1 89.75 94 LYS B N 1
ATOM 3265 C CA . LYS B 1 94 ? -12.086 2.811 20.438 1 89.75 94 LYS B CA 1
ATOM 3266 C C . LYS B 1 94 ? -11 1.8 20.094 1 89.75 94 LYS B C 1
ATOM 3268 O O . LYS B 1 94 ? -10.578 1.021 20.953 1 89.75 94 LYS B O 1
ATOM 3273 N N . ASN B 1 95 ? -10.609 1.83 18.875 1 86.12 95 ASN B N 1
ATOM 3274 C CA . ASN B 1 95 ? -9.57 0.9 18.453 1 86.12 95 ASN B CA 1
ATOM 3275 C C . ASN B 1 95 ? -8.211 1.595 18.328 1 86.12 95 ASN B C 1
ATOM 3277 O O . ASN B 1 95 ? -7.312 1.089 17.656 1 86.12 95 ASN B O 1
ATOM 3281 N N . GLY B 1 96 ? -8.039 2.777 18.875 1 84.88 96 GLY B N 1
ATOM 3282 C CA . GLY B 1 96 ? -6.758 3.449 18.984 1 84.88 96 GLY B CA 1
ATOM 3283 C C . GLY B 1 96 ? -6.348 4.176 17.719 1 84.88 96 GLY B C 1
ATOM 3284 O O . GLY B 1 96 ? -5.184 4.555 17.562 1 84.88 96 GLY B O 1
ATOM 3285 N N . ILE B 1 97 ? -7.266 4.281 16.766 1 89.44 97 ILE B N 1
ATOM 3286 C CA . ILE B 1 97 ? -6.969 4.965 15.516 1 89.44 97 ILE B CA 1
ATOM 3287 C C . ILE B 1 97 ? -7.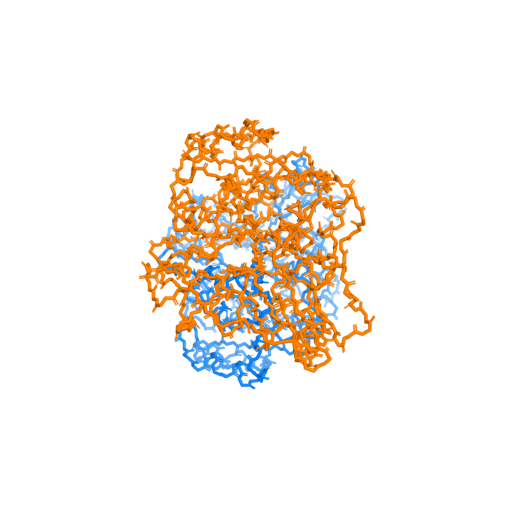684 6.316 15.484 1 89.44 97 ILE B C 1
ATOM 3289 O O . ILE B 1 97 ? -8.422 6.609 14.539 1 89.44 97 ILE B O 1
ATOM 3293 N N . GLN B 1 98 ? -7.316 7.184 16.375 1 88.31 98 GLN B N 1
ATOM 3294 C CA . GLN B 1 98 ? -8.031 8.43 16.609 1 88.31 98 GLN B CA 1
ATOM 3295 C C . GLN B 1 98 ? -7.918 9.375 15.414 1 88.31 98 GLN B C 1
ATOM 3297 O O . GLN B 1 98 ? -8.828 10.164 15.148 1 88.31 98 GLN B O 1
ATOM 3302 N N . ASN B 1 99 ? -6.816 9.234 14.727 1 90.5 99 ASN B N 1
ATOM 3303 C CA . ASN B 1 99 ? -6.613 10.141 13.602 1 90.5 99 ASN B CA 1
ATOM 3304 C C . ASN B 1 99 ? -7.551 9.82 12.445 1 90.5 99 ASN B C 1
ATOM 3306 O O . ASN B 1 99 ? -7.637 10.578 11.484 1 90.5 99 ASN B O 1
ATOM 3310 N N . GLN B 1 100 ? -8.281 8.688 12.562 1 92.94 100 GLN B N 1
ATOM 3311 C CA . GLN B 1 100 ? -9.266 8.328 11.555 1 92.94 100 GLN B CA 1
ATOM 3312 C C . GLN B 1 100 ? -10.68 8.336 12.133 1 92.94 100 GLN B C 1
ATOM 3314 O O . GLN B 1 100 ? -11.562 7.641 11.633 1 92.94 100 GLN B O 1
ATOM 3319 N N . CYS B 1 101 ? -10.914 9.094 13.141 1 93.75 101 CYS B N 1
ATOM 3320 C CA . CYS B 1 101 ? -12.195 9.234 13.836 1 93.75 101 CYS B CA 1
ATOM 3321 C C . CYS B 1 101 ? -13.312 9.562 12.852 1 93.75 101 CYS B C 1
ATOM 3323 O O . CYS B 1 101 ? -13.164 10.438 12 1 93.75 101 CYS B O 1
ATOM 3325 N N . ASP B 1 102 ? -14.492 8.883 13 1 94.31 102 ASP B N 1
ATOM 3326 C CA . ASP B 1 102 ? -15.648 9.094 12.141 1 94.31 102 ASP B CA 1
ATOM 3327 C C . ASP B 1 102 ? -16.281 10.461 12.398 1 94.31 102 ASP B C 1
ATOM 3329 O O . ASP B 1 102 ? -16.969 11.008 11.531 1 94.31 102 ASP B O 1
ATOM 3333 N N . ASN B 1 103 ? -16.031 11 13.539 1 93.12 103 ASN B N 1
ATOM 3334 C CA . ASN B 1 103 ? -16.641 12.258 13.961 1 93.12 103 ASN B CA 1
ATOM 3335 C C . ASN B 1 103 ? -15.594 13.328 14.25 1 93.12 103 ASN B C 1
ATOM 3337 O O . ASN B 1 103 ? -15.734 14.117 15.188 1 93.12 103 ASN B O 1
ATOM 3341 N N . MET B 1 104 ? -14.555 13.234 13.531 1 92.75 104 MET B N 1
ATOM 3342 C CA . MET B 1 104 ? -13.422 14.133 13.758 1 92.75 104 MET B CA 1
ATOM 3343 C C . MET B 1 104 ? -13.828 15.586 13.531 1 92.75 104 MET B C 1
ATOM 3345 O O . MET B 1 104 ? -14.531 15.898 12.57 1 92.75 104 MET B O 1
ATOM 3349 N N . LYS B 1 105 ? -13.523 16.391 14.477 1 92 105 LYS B N 1
ATOM 3350 C CA . LYS B 1 105 ? -13.602 17.844 14.297 1 92 105 LYS B CA 1
ATOM 3351 C C . LYS B 1 105 ? -12.211 18.453 14.156 1 92 105 LYS B C 1
ATOM 3353 O O . LYS B 1 105 ? -11.234 17.922 14.688 1 92 105 LYS B O 1
ATOM 3358 N N . MET B 1 106 ? -12.156 19.516 13.352 1 93.38 106 MET B N 1
ATOM 3359 C CA . MET B 1 106 ? -10.859 20.141 13.102 1 93.38 106 MET B CA 1
ATOM 3360 C C . MET B 1 106 ? -10.914 21.641 13.375 1 93.38 106 MET B C 1
ATOM 3362 O O . MET B 1 106 ? -11.805 22.328 12.867 1 93.38 106 MET B O 1
ATOM 3366 N N . ILE B 1 107 ? -10.039 22.047 14.094 1 95.12 107 ILE B N 1
ATOM 3367 C CA . ILE B 1 107 ? -9.898 23.469 14.383 1 95.12 107 ILE B CA 1
ATOM 3368 C C . ILE B 1 107 ? -9.273 24.188 13.188 1 95.12 107 ILE B C 1
ATOM 3370 O O . ILE B 1 107 ? -8.297 23.703 12.609 1 95.12 107 ILE B O 1
ATOM 3374 N N . GLY B 1 108 ? -9.891 25.25 12.781 1 95.56 108 GLY B N 1
ATOM 3375 C CA . GLY B 1 108 ? -9.211 26.172 11.883 1 95.56 108 GLY B CA 1
ATOM 3376 C C . GLY B 1 108 ? -9.172 25.688 10.445 1 95.56 108 GLY B C 1
ATOM 3377 O O . GLY B 1 108 ? -8.258 26.047 9.695 1 95.56 108 GLY B O 1
ATOM 3378 N N . THR B 1 109 ? -10.078 24.797 10 1 90.06 109 THR B N 1
ATOM 3379 C CA . THR B 1 109 ? -10.102 24.297 8.633 1 90.06 109 THR B CA 1
ATOM 3380 C C . THR B 1 109 ? -11.305 24.859 7.871 1 90.06 109 THR B C 1
ATOM 3382 O O . THR B 1 109 ? -11.695 24.312 6.836 1 90.06 109 THR B O 1
ATOM 3385 N N . ALA B 1 110 ? -11.984 25.906 8.406 1 85.31 110 ALA B N 1
ATOM 3386 C CA . ALA B 1 110 ? -13.141 26.578 7.824 1 85.31 110 ALA B CA 1
ATOM 3387 C C . ALA B 1 110 ? -14.375 25.672 7.852 1 85.31 110 ALA B C 1
ATOM 3389 O O . ALA B 1 110 ? -15.281 25.828 7.027 1 85.31 110 ALA B O 1
ATOM 3390 N N . GLU B 1 111 ? -14.391 24.656 8.688 1 86.19 111 GLU B N 1
ATOM 3391 C CA . GLU B 1 111 ? -15.516 23.734 8.781 1 86.19 111 GLU B CA 1
ATOM 3392 C C . GLU B 1 111 ? -16.375 24.031 10.008 1 86.19 111 GLU B C 1
ATOM 3394 O O . GLU B 1 111 ? -17.109 23.172 10.477 1 86.19 111 GLU B O 1
ATOM 3399 N N . GLY B 1 112 ? -16.188 25.188 10.547 1 85.88 112 GLY B N 1
ATOM 3400 C CA . GLY B 1 112 ? -17.125 25.578 11.594 1 85.88 112 GLY B CA 1
ATOM 3401 C C . GLY B 1 112 ? -16.422 25.938 12.898 1 85.88 112 GLY B C 1
ATOM 3402 O O . GLY B 1 112 ? -17.016 26.609 13.75 1 85.88 112 GLY B O 1
ATOM 3403 N N . ILE B 1 113 ? -15.242 25.422 13.133 1 92.56 113 ILE B N 1
ATOM 3404 C CA . ILE B 1 113 ? -14.492 25.766 14.336 1 92.56 113 ILE B CA 1
ATOM 3405 C C . ILE B 1 113 ? -13.406 26.781 13.992 1 92.56 113 ILE B C 1
ATOM 3407 O O . ILE B 1 113 ? -12.484 26.484 13.234 1 92.56 113 ILE B O 1
ATOM 3411 N N . PRO B 1 114 ? -13.5 27.922 14.562 1 95.56 114 PRO B N 1
ATOM 3412 C CA . PRO B 1 114 ? -12.531 28.969 14.211 1 95.56 114 PRO B CA 1
ATOM 3413 C C . PRO B 1 114 ? -11.102 28.609 14.609 1 95.56 114 PRO B C 1
ATOM 3415 O O . PRO B 1 114 ? -10.891 27.906 15.602 1 95.56 114 PRO B O 1
ATOM 3418 N N . GLY B 1 115 ? -10.172 29.203 13.805 1 97.62 115 GLY B N 1
ATOM 3419 C CA . GLY B 1 115 ? -8.766 28.875 14.023 1 97.62 115 GLY B CA 1
ATOM 3420 C C . GLY B 1 115 ? -7.941 30.062 14.477 1 97.62 115 GLY B C 1
ATOM 3421 O O . GLY B 1 115 ? -8.445 30.969 15.148 1 97.62 115 GLY B O 1
ATOM 3422 N N . GLY B 1 116 ? -6.66 29.953 14.195 1 98.31 116 GLY B N 1
ATOM 3423 C CA . GLY B 1 116 ? -5.668 30.828 14.82 1 98.31 116 GLY B CA 1
ATOM 3424 C C . GLY B 1 116 ? -5.359 32.062 14 1 98.31 116 GLY B C 1
ATOM 3425 O O . GLY B 1 116 ? -4.543 32.906 14.406 1 98.31 116 GLY B O 1
ATOM 3426 N N . PHE B 1 117 ? -6.016 32.281 12.852 1 98.69 117 PHE B N 1
ATOM 3427 C CA . PHE B 1 117 ? -5.816 33.531 12.125 1 98.69 117 PHE B CA 1
ATOM 3428 C C . PHE B 1 117 ? -6.711 34.625 12.688 1 98.69 117 PHE B C 1
ATOM 3430 O O . PHE B 1 117 ? -7.461 35.25 11.945 1 98.69 117 PHE B O 1
ATOM 3437 N N . ALA B 1 118 ? -6.641 34.812 13.953 1 98.69 118 ALA B N 1
ATOM 3438 C CA . ALA B 1 118 ? -7.324 35.781 14.789 1 98.69 118 ALA B CA 1
ATOM 3439 C C . ALA B 1 118 ? -6.543 36.062 16.062 1 98.69 118 ALA B C 1
ATOM 3441 O O . ALA B 1 118 ? -5.73 35.25 16.5 1 98.69 118 ALA B O 1
ATOM 3442 N N . GLU B 1 119 ? -6.781 37.219 16.672 1 98.81 119 GLU B N 1
ATOM 3443 C CA . GLU B 1 119 ? -6.039 37.562 17.875 1 98.81 119 GLU B CA 1
ATOM 3444 C C . GLU B 1 119 ? -6.352 36.625 19.031 1 98.81 119 GLU B C 1
ATOM 3446 O O . GLU B 1 119 ? -5.492 36.375 19.875 1 98.81 119 GLU B O 1
ATOM 3451 N N . TYR B 1 120 ? -7.609 36.188 19.078 1 98.75 120 TYR B N 1
ATOM 3452 C CA . TYR B 1 120 ? -8.047 35.281 20.141 1 98.75 120 TYR B CA 1
ATOM 3453 C C . TYR B 1 120 ? -8.844 34.094 19.578 1 98.75 120 TYR B C 1
ATOM 3455 O O . TYR B 1 120 ? -9.523 34.25 18.562 1 98.75 120 TYR B O 1
ATOM 3463 N N . VAL B 1 121 ? -8.797 33 20.203 1 98.19 121 VAL B N 1
ATOM 3464 C CA . VAL B 1 121 ? -9.617 31.844 19.922 1 98.19 121 VAL B CA 1
ATOM 3465 C C . VAL B 1 121 ? -10.047 31.172 21.219 1 98.19 121 VAL B C 1
ATOM 3467 O O . VAL B 1 121 ? -9.281 31.141 22.188 1 98.19 121 VAL B O 1
ATOM 3470 N N . SER B 1 122 ? -11.242 30.734 21.281 1 98 122 SER B N 1
ATOM 3471 C CA . SER B 1 122 ? -11.719 30.047 22.484 1 98 122 SER B CA 1
ATOM 3472 C C . SER B 1 122 ? -11.906 28.547 22.219 1 98 122 SER B C 1
ATOM 3474 O O . SER B 1 122 ? -12.172 28.141 21.094 1 98 122 SER B O 1
ATOM 3476 N N . PHE B 1 123 ? -11.719 27.719 23.219 1 97.81 123 PHE B N 1
ATOM 3477 C CA . PHE B 1 123 ? -11.867 26.266 23.125 1 97.81 123 PHE B CA 1
ATOM 3478 C C . PHE B 1 123 ? -12.734 25.75 24.266 1 97.81 123 PHE B C 1
ATOM 3480 O O . PHE B 1 123 ? -12.547 26.141 25.422 1 97.81 123 PHE B O 1
ATOM 3487 N N . THR B 1 124 ? -13.672 24.891 23.922 1 96.88 124 THR B N 1
ATOM 3488 C CA . THR B 1 124 ? -14.586 24.297 24.906 1 96.88 124 THR B CA 1
ATOM 3489 C C . THR B 1 124 ? -13.906 23.172 25.672 1 96.88 124 THR B C 1
ATOM 3491 O O . THR B 1 124 ? -12.82 22.734 25.297 1 96.88 124 THR B O 1
ATOM 3494 N N . GLU B 1 125 ? -14.547 22.797 26.719 1 95.94 125 GLU B N 1
ATOM 3495 C CA . GLU B 1 125 ? -14.039 21.703 27.547 1 95.94 125 GLU B CA 1
ATOM 3496 C C . GLU B 1 125 ? -13.867 20.422 26.719 1 95.94 125 GLU B C 1
ATOM 3498 O O . GLU B 1 125 ? -12.859 19.734 26.859 1 95.94 125 GLU B O 1
ATOM 3503 N N . ASP B 1 126 ? -14.805 20.156 25.906 1 92.19 126 ASP B N 1
ATOM 3504 C CA . ASP B 1 126 ? -14.773 18.938 25.078 1 92.19 126 ASP B CA 1
ATOM 3505 C C . ASP B 1 126 ? -13.57 18.953 24.141 1 92.19 126 ASP B C 1
ATOM 3507 O O . ASP B 1 126 ? -12.945 17.906 23.922 1 92.19 126 ASP B O 1
ATOM 3511 N N . MET B 1 127 ? -13.25 20.078 23.609 1 94.5 127 MET B N 1
ATOM 3512 C CA . MET B 1 127 ? -12.086 20.203 22.734 1 94.5 127 MET B CA 1
ATOM 3513 C C . MET B 1 127 ? -10.797 19.938 23.5 1 94.5 127 MET B C 1
ATOM 3515 O O . MET B 1 127 ? -9.93 19.203 23.047 1 94.5 127 MET B O 1
ATOM 3519 N N . LEU B 1 128 ? -10.758 20.547 24.672 1 94.81 128 LEU B N 1
ATOM 3520 C CA . LEU B 1 128 ? -9.562 20.422 25.5 1 94.81 128 LEU B CA 1
ATOM 3521 C C . LEU B 1 128 ? -9.344 18.969 25.922 1 94.81 128 LEU B C 1
ATOM 3523 O O . LEU B 1 128 ? -8.203 18.5 25.953 1 94.81 128 LEU B O 1
ATOM 3527 N N . GLU B 1 129 ? -10.398 18.234 26.125 1 89.94 129 GLU B N 1
ATOM 3528 C CA . GLU B 1 129 ? -10.328 16.875 26.625 1 89.94 129 GLU B CA 1
ATOM 3529 C C . GLU B 1 129 ? -9.977 15.891 25.5 1 89.94 129 GLU B C 1
ATOM 3531 O O . GLU B 1 129 ? -9.305 14.891 25.734 1 89.94 129 GLU B O 1
ATOM 3536 N N . ASN B 1 130 ? -10.359 16.188 24.328 1 89.94 130 ASN B N 1
ATOM 3537 C CA . ASN B 1 130 ? -10.289 15.195 23.25 1 89.94 130 ASN B CA 1
ATOM 3538 C C . ASN B 1 130 ? -9.328 15.641 22.141 1 89.94 130 ASN B C 1
ATOM 3540 O O . ASN B 1 130 ? -9.219 14.977 21.109 1 89.94 130 ASN B O 1
ATOM 3544 N N . GLY B 1 131 ? -8.656 16.781 22.406 1 93.31 131 GLY B N 1
ATOM 3545 C CA . GLY B 1 131 ? -7.836 17.344 21.344 1 93.31 131 GLY B CA 1
ATOM 3546 C C . GLY B 1 131 ? -6.363 17.391 21.703 1 93.31 131 GLY B C 1
ATOM 3547 O O . GLY B 1 131 ? -5.902 16.656 22.578 1 93.31 131 GLY B O 1
ATOM 3548 N N . CYS B 1 132 ? -5.629 18.094 20.875 1 95.31 132 CYS B N 1
ATOM 3549 C CA . CYS B 1 132 ? -4.18 18.234 20.984 1 95.31 132 CYS B CA 1
ATOM 3550 C C . CYS B 1 132 ? -3.812 19.594 21.562 1 95.31 132 CYS B C 1
ATOM 3552 O O . CYS B 1 132 ? -3.492 20.531 20.812 1 95.31 132 CYS B O 1
ATOM 3554 N N . PHE B 1 133 ? -3.826 19.688 22.859 1 97.12 133 PHE B N 1
ATOM 3555 C CA . PHE B 1 133 ? -3.461 20.906 23.594 1 97.12 133 PHE B CA 1
ATOM 3556 C C . PHE B 1 133 ? -2.299 20.625 24.547 1 97.12 133 PHE B C 1
ATOM 3558 O O . PHE B 1 133 ? -2.451 19.906 25.531 1 97.12 133 PHE B O 1
ATOM 3565 N N . ASN B 1 134 ? -1.184 21.234 24.234 1 97.44 134 ASN B N 1
ATOM 3566 C CA . ASN B 1 134 ? 0.02 20.938 25 1 97.44 134 ASN B CA 1
ATOM 3567 C C . ASN B 1 134 ? 0.653 22.203 25.562 1 97.44 134 ASN B C 1
ATOM 3569 O O . ASN B 1 134 ? 0.871 23.172 24.844 1 97.44 134 ASN B O 1
ATOM 3573 N N . ILE B 1 135 ? 0.966 22.156 26.797 1 97 135 ILE B N 1
ATOM 3574 C CA . ILE B 1 135 ? 1.626 23.281 27.453 1 97 135 ILE B CA 1
ATOM 3575 C C . ILE B 1 135 ? 3.066 23.391 26.953 1 97 135 ILE B C 1
ATOM 3577 O O . ILE B 1 135 ? 3.783 22.391 26.875 1 97 135 ILE B O 1
ATOM 3581 N N . ILE B 1 136 ? 3.457 24.547 26.562 1 97.69 136 ILE B N 1
ATOM 3582 C CA . ILE B 1 136 ? 4.828 24.844 26.156 1 97.69 136 ILE B CA 1
ATOM 3583 C C . ILE B 1 136 ? 5.656 25.203 27.391 1 97.69 136 ILE B C 1
ATOM 3585 O O . ILE B 1 136 ? 5.301 26.109 28.156 1 97.69 136 ILE B O 1
ATOM 3589 N N . PRO B 1 137 ? 6.711 24.5 27.594 1 96.19 137 PRO B N 1
ATOM 3590 C CA . PRO B 1 137 ? 7.559 24.812 28.75 1 96.19 137 PRO B CA 1
ATOM 3591 C C . PRO B 1 137 ? 8.133 26.234 28.688 1 96.19 137 PRO B C 1
ATOM 3593 O O . PRO B 1 137 ? 8.266 26.797 27.609 1 96.19 137 PRO B O 1
ATOM 3596 N N . GLU B 1 138 ? 8.492 26.703 29.859 1 95.5 138 GLU B N 1
ATOM 3597 C CA . GLU B 1 138 ? 9.117 28.016 29.953 1 95.5 138 GLU B CA 1
ATOM 3598 C C . GLU B 1 138 ? 10.422 28.062 29.156 1 95.5 138 GLU B C 1
ATOM 3600 O O . GLU B 1 138 ? 11.133 27.062 29.062 1 95.5 138 GLU B O 1
ATOM 3605 N N . GLY B 1 139 ? 10.688 29.094 28.578 1 95 139 GLY B N 1
ATOM 3606 C CA . GLY B 1 139 ? 11.945 29.281 27.859 1 95 139 GLY B CA 1
ATOM 3607 C C . GLY B 1 139 ? 11.859 28.938 26.391 1 95 139 GLY B C 1
ATOM 3608 O O . GLY B 1 139 ? 12.766 29.25 25.625 1 95 139 GLY B O 1
ATOM 3609 N N . ILE B 1 140 ? 10.82 28.312 26.047 1 96.38 140 ILE B N 1
ATOM 3610 C CA . ILE B 1 140 ? 10.633 27.969 24.641 1 96.38 140 ILE B CA 1
ATOM 3611 C C . ILE B 1 140 ? 9.836 29.062 23.938 1 96.38 140 ILE B C 1
ATOM 3613 O O . ILE B 1 140 ? 8.82 29.531 24.453 1 96.38 140 ILE B O 1
ATOM 3617 N N . ASP B 1 141 ? 10.352 29.531 22.797 1 97.38 141 ASP B N 1
ATOM 3618 C CA . ASP B 1 141 ? 9.586 30.453 21.969 1 97.38 141 ASP B CA 1
ATOM 3619 C C . ASP B 1 141 ? 8.375 29.75 21.359 1 97.38 141 ASP B C 1
ATOM 3621 O O . ASP B 1 141 ? 8.516 28.812 20.578 1 97.38 141 ASP B O 1
ATOM 3625 N N . PRO B 1 142 ? 7.195 30.219 21.672 1 98.12 142 PRO B N 1
ATOM 3626 C CA . PRO B 1 142 ? 5.996 29.562 21.141 1 98.12 142 PRO B CA 1
ATOM 3627 C C . PRO B 1 142 ? 5.984 29.484 19.625 1 98.12 142 PRO B C 1
ATOM 3629 O O . PRO B 1 142 ? 5.418 28.547 19.047 1 98.12 142 PRO B O 1
ATOM 3632 N N . VAL B 1 143 ? 6.562 30.422 18.953 1 98.38 143 VAL B N 1
ATOM 3633 C CA . VAL B 1 143 ? 6.594 30.453 17.484 1 98.38 143 VAL B CA 1
ATOM 3634 C C . VAL B 1 143 ? 7.242 29.172 16.969 1 98.38 143 VAL B C 1
ATOM 3636 O O . VAL B 1 143 ? 6.828 28.641 15.938 1 98.38 143 VAL B O 1
ATOM 3639 N N . ASP B 1 144 ? 8.172 28.625 17.719 1 97.75 144 ASP B N 1
ATOM 3640 C CA . ASP B 1 144 ? 8.898 27.422 17.297 1 97.75 144 ASP B CA 1
ATOM 3641 C C . ASP B 1 144 ? 7.996 26.188 17.312 1 97.75 144 ASP B C 1
ATOM 3643 O O . ASP B 1 144 ? 8.289 25.188 16.656 1 97.75 144 ASP B O 1
ATOM 3647 N N . THR B 1 145 ? 6.883 26.266 18.016 1 98.12 145 THR B N 1
ATOM 3648 C CA . THR B 1 145 ? 6.074 25.062 18.234 1 98.12 145 THR B CA 1
ATOM 3649 C C . THR B 1 145 ? 5.023 24.922 17.141 1 98.12 145 THR B C 1
ATOM 3651 O O . THR B 1 145 ? 4.406 23.859 17 1 98.12 145 THR B O 1
ATOM 3654 N N . VAL B 1 146 ? 4.867 25.938 16.266 1 97.56 146 VAL B N 1
ATOM 3655 C CA . VAL B 1 146 ? 3.812 25.922 15.266 1 97.56 146 VAL B CA 1
ATOM 3656 C C . VAL B 1 146 ? 4.062 24.781 14.273 1 97.56 146 VAL B C 1
ATOM 3658 O O . VAL B 1 146 ? 3.119 24.219 13.719 1 97.56 146 VAL B O 1
ATOM 3661 N N . ILE B 1 147 ? 5.316 24.422 14.102 1 97.62 147 ILE B N 1
ATOM 3662 C CA . ILE B 1 147 ? 5.695 23.438 13.094 1 97.62 147 ILE B CA 1
ATOM 3663 C C . ILE B 1 147 ? 5.32 22.031 13.578 1 97.62 147 ILE B C 1
ATOM 3665 O O . ILE B 1 147 ? 5.312 21.078 12.797 1 97.62 147 ILE B O 1
ATOM 3669 N N . ALA B 1 148 ? 5.035 21.922 14.914 1 97.56 148 ALA B N 1
ATOM 3670 C CA . ALA B 1 148 ? 4.77 20.609 15.508 1 97.56 148 ALA B CA 1
ATOM 3671 C C . ALA B 1 148 ? 3.541 19.969 14.883 1 97.56 148 ALA B C 1
ATOM 3673 O O . ALA B 1 148 ? 3.484 18.734 14.742 1 97.56 148 ALA B O 1
ATOM 3674 N N . GLU B 1 149 ? 2.584 20.797 14.562 1 96.75 149 GLU B N 1
ATOM 3675 C CA . GLU B 1 149 ? 1.384 20.25 13.93 1 96.75 149 GLU B CA 1
ATOM 3676 C C . GLU B 1 149 ? 1.716 19.547 12.617 1 96.75 149 GLU B C 1
ATOM 3678 O O . GLU B 1 149 ? 1.326 18.391 12.406 1 96.75 149 GLU B O 1
ATOM 3683 N N . THR B 1 150 ? 2.404 20.172 11.711 1 96.19 150 THR B N 1
ATOM 3684 C CA . THR B 1 150 ? 2.783 19.578 10.43 1 96.19 150 THR B CA 1
ATOM 3685 C C . THR B 1 150 ? 3.738 18.406 10.633 1 96.19 150 THR B C 1
ATOM 3687 O O . THR B 1 150 ? 3.637 17.391 9.938 1 96.19 150 THR B O 1
ATOM 3690 N N . ALA B 1 151 ? 4.621 18.578 11.594 1 97.44 151 ALA B N 1
ATOM 3691 C CA . ALA B 1 151 ? 5.566 17.5 11.914 1 97.44 151 ALA B CA 1
ATOM 3692 C C . ALA B 1 151 ? 4.836 16.25 12.383 1 97.44 151 ALA B C 1
ATOM 3694 O O . ALA B 1 151 ? 5.305 15.133 12.156 1 97.44 151 ALA B O 1
ATOM 3695 N N . SER B 1 152 ? 3.697 16.484 13.023 1 96.75 152 SER B N 1
ATOM 3696 C CA . SER B 1 152 ? 2.908 15.367 13.508 1 96.75 152 SER B CA 1
ATOM 3697 C C . SER B 1 152 ? 2.445 14.469 12.367 1 96.75 152 SER B C 1
ATOM 3699 O O . SER B 1 152 ? 2.529 13.242 12.453 1 96.75 152 SER B O 1
ATOM 3701 N N . SER B 1 153 ? 1.947 15.062 11.32 1 95.12 153 SER B N 1
ATOM 3702 C CA . SER B 1 153 ? 1.491 14.297 10.164 1 95.12 153 SER B CA 1
ATOM 3703 C C . SER B 1 153 ? 2.639 13.523 9.531 1 95.12 153 SER B C 1
ATOM 3705 O O . SER B 1 153 ? 2.475 12.359 9.156 1 95.12 153 SER B O 1
ATOM 3707 N N . VAL B 1 154 ? 3.764 14.164 9.43 1 96.25 154 VAL B N 1
ATOM 3708 C CA . VAL B 1 154 ? 4.953 13.562 8.836 1 96.25 154 VAL B CA 1
ATOM 3709 C C . VAL B 1 154 ? 5.422 12.391 9.695 1 96.25 154 VAL B C 1
ATOM 3711 O O . VAL B 1 154 ? 5.68 11.297 9.188 1 96.25 154 VAL B O 1
ATOM 3714 N N . LEU B 1 155 ? 5.504 12.648 10.984 1 95.44 155 LEU B N 1
ATOM 3715 C CA . LEU B 1 155 ? 5.945 11.617 11.914 1 95.44 155 LEU B CA 1
ATOM 3716 C C . LEU B 1 155 ? 4.992 10.422 11.891 1 95.44 155 LEU B C 1
ATOM 3718 O O . LEU B 1 155 ? 5.43 9.273 11.906 1 95.44 155 LEU B O 1
ATOM 3722 N N . ASN B 1 156 ? 3.744 10.75 11.859 1 94 156 ASN B N 1
ATOM 3723 C CA . ASN B 1 156 ? 2.742 9.695 11.797 1 94 156 ASN B CA 1
ATOM 3724 C C . ASN B 1 156 ? 2.959 8.789 10.586 1 94 156 ASN B C 1
ATOM 3726 O O . ASN B 1 156 ? 2.896 7.562 10.703 1 94 156 ASN B O 1
ATOM 3730 N N . ALA B 1 157 ? 3.186 9.359 9.461 1 94.06 157 ALA B N 1
ATOM 3731 C CA . ALA B 1 157 ? 3.426 8.602 8.234 1 94.06 157 ALA B CA 1
ATOM 3732 C C . ALA B 1 157 ? 4.629 7.68 8.383 1 94.06 157 ALA B C 1
ATOM 3734 O O . ALA B 1 157 ? 4.57 6.508 8.008 1 94.06 157 ALA B O 1
ATOM 3735 N N . GLN B 1 158 ? 5.688 8.195 8.922 1 93.19 158 GLN B N 1
ATOM 3736 C CA . GLN B 1 158 ? 6.938 7.441 9.016 1 93.19 158 GLN B CA 1
ATOM 3737 C C . GLN B 1 158 ? 6.832 6.332 10.062 1 93.19 158 GLN B C 1
ATOM 3739 O O . GLN B 1 158 ? 7.418 5.262 9.898 1 93.19 158 GLN B O 1
ATOM 3744 N N . ILE B 1 159 ? 6.094 6.609 11.141 1 89.81 159 ILE B N 1
ATOM 3745 C CA . ILE B 1 159 ? 5.859 5.57 12.141 1 89.81 159 ILE B CA 1
ATOM 3746 C C . ILE B 1 159 ? 5.051 4.434 11.516 1 89.81 159 ILE B C 1
ATOM 3748 O O . ILE B 1 159 ? 5.426 3.264 11.633 1 89.81 159 ILE B O 1
ATOM 3752 N N . ASN B 1 160 ? 4.023 4.789 10.82 1 89.31 160 ASN B N 1
ATOM 3753 C CA . ASN B 1 160 ? 3.102 3.799 10.273 1 89.31 160 ASN B CA 1
ATOM 3754 C C . ASN B 1 160 ? 3.756 2.979 9.164 1 89.31 160 ASN B C 1
ATOM 3756 O O . ASN B 1 160 ? 3.326 1.859 8.875 1 89.31 160 ASN B O 1
ATOM 3760 N N . THR B 1 161 ? 4.766 3.484 8.484 1 89.25 161 THR B N 1
ATOM 3761 C CA . THR B 1 161 ? 5.387 2.785 7.359 1 89.25 161 THR B CA 1
ATOM 3762 C C . THR B 1 161 ? 6.742 2.209 7.762 1 89.25 161 THR B C 1
ATOM 3764 O O . THR B 1 161 ? 7.426 1.592 6.945 1 89.25 161 THR B O 1
ATOM 3767 N N . ASN B 1 162 ? 7.129 2.385 8.938 1 84.44 162 ASN B N 1
ATOM 3768 C CA . ASN B 1 162 ? 8.352 1.828 9.508 1 84.44 162 ASN B CA 1
ATOM 3769 C C . ASN B 1 162 ? 9.578 2.219 8.68 1 84.44 162 ASN B C 1
ATOM 3771 O O . ASN B 1 162 ? 10.359 1.356 8.281 1 84.44 162 ASN B O 1
ATOM 3775 N N . ILE B 1 163 ? 9.695 3.451 8.391 1 81.75 163 ILE B N 1
ATOM 3776 C CA . ILE B 1 163 ? 10.906 3.963 7.754 1 81.75 163 ILE B CA 1
ATOM 3777 C C . ILE B 1 163 ? 12.062 3.947 8.758 1 81.75 163 ILE B C 1
ATOM 3779 O O . ILE B 1 163 ? 12 4.609 9.797 1 81.75 163 ILE B O 1
ATOM 3783 N N . VAL B 1 164 ? 13.055 2.982 8.633 1 74.12 164 VAL B N 1
ATOM 3784 C CA . VAL B 1 164 ? 14.141 2.949 9.609 1 74.12 164 VAL B CA 1
ATOM 3785 C C . VAL B 1 164 ? 15.484 2.846 8.883 1 74.12 164 VAL B C 1
ATOM 3787 O O . VAL B 1 164 ? 15.539 2.938 7.652 1 74.12 164 VAL B O 1
ATOM 3790 N N . MET B 1 165 ? 16.688 2.619 9.609 1 70.94 165 MET B N 1
ATOM 3791 C CA . MET B 1 165 ? 18.109 2.893 9.586 1 70.94 165 MET B CA 1
ATOM 3792 C C . MET B 1 165 ? 18.688 2.621 8.203 1 70.94 165 MET B C 1
ATOM 3794 O O . MET B 1 165 ? 19.438 3.439 7.664 1 70.94 165 MET B O 1
ATOM 3798 N N . GLU B 1 166 ? 18.328 1.589 7.48 1 78.62 166 GLU B N 1
ATOM 3799 C CA . GLU B 1 166 ? 19.094 1.279 6.277 1 78.62 166 GLU B CA 1
ATOM 3800 C C . GLU B 1 166 ? 18.375 1.774 5.023 1 78.62 166 GLU B C 1
ATOM 3802 O O . GLU B 1 166 ? 18.875 1.601 3.91 1 78.62 166 GLU B O 1
ATOM 3807 N N . ASP B 1 167 ? 17.531 2.791 5.184 1 84.94 167 ASP B N 1
ATOM 3808 C CA . ASP B 1 167 ? 16.719 3.141 4.027 1 84.94 167 ASP B CA 1
ATOM 3809 C C . ASP B 1 167 ? 17.312 4.336 3.279 1 84.94 167 ASP B C 1
ATOM 3811 O O . ASP B 1 167 ? 17.766 5.297 3.898 1 84.94 167 ASP B O 1
ATOM 3815 N N . LEU B 1 168 ? 17.359 4.215 1.997 1 93.56 168 LEU B N 1
ATOM 3816 C CA . LEU B 1 168 ? 17.391 5.402 1.149 1 93.56 168 LEU B CA 1
ATOM 3817 C C . LEU B 1 168 ? 15.984 5.938 0.911 1 93.56 168 LEU B C 1
ATOM 3819 O O . LEU B 1 168 ? 15.156 5.258 0.305 1 93.56 168 LEU B O 1
ATOM 3823 N N . VAL B 1 169 ? 15.742 7.145 1.413 1 96.31 169 VAL B N 1
ATOM 3824 C CA . VAL B 1 169 ? 14.43 7.758 1.296 1 96.31 169 VAL B CA 1
ATOM 3825 C C . VAL B 1 169 ? 14.477 8.891 0.271 1 96.31 169 VAL B C 1
ATOM 3827 O O . VAL B 1 169 ? 15.227 9.852 0.436 1 96.31 169 VAL B O 1
ATOM 3830 N N . VAL B 1 170 ? 13.719 8.719 -0.774 1 96.88 170 VAL B N 1
ATOM 3831 C CA . VAL B 1 170 ? 13.602 9.758 -1.787 1 96.88 170 VAL B CA 1
ATOM 3832 C C . VAL B 1 170 ? 12.32 10.562 -1.556 1 96.88 170 VAL B C 1
ATOM 3834 O O . VAL B 1 170 ? 11.234 9.984 -1.431 1 96.88 170 VAL B O 1
ATOM 3837 N N . ILE B 1 171 ? 12.453 11.812 -1.496 1 97.44 171 ILE B N 1
ATOM 3838 C CA . ILE B 1 171 ? 11.336 12.719 -1.248 1 97.44 171 ILE B CA 1
ATOM 3839 C C . ILE B 1 171 ? 11.133 13.633 -2.457 1 97.44 171 ILE B C 1
ATOM 3841 O O . ILE B 1 171 ? 12.062 14.312 -2.893 1 97.44 171 ILE B O 1
ATOM 3845 N N . ILE B 1 172 ? 9.922 13.609 -2.984 1 97 172 ILE B N 1
ATOM 3846 C CA . ILE B 1 172 ? 9.617 14.477 -4.117 1 97 172 ILE B CA 1
ATOM 3847 C C . ILE B 1 172 ? 8.891 15.727 -3.633 1 97 172 ILE B C 1
ATOM 3849 O O . ILE B 1 172 ? 7.719 15.664 -3.252 1 97 172 ILE B O 1
ATOM 3853 N N . GLY B 1 173 ? 9.578 16.859 -3.686 1 95.81 173 GLY B N 1
ATOM 3854 C CA . GLY B 1 173 ? 9.086 18.125 -3.178 1 95.81 173 GLY B CA 1
ATOM 3855 C C . GLY B 1 173 ? 9.859 18.625 -1.975 1 95.81 173 GLY B C 1
ATOM 3856 O O . GLY B 1 173 ? 10.078 17.891 -1.016 1 95.81 173 GLY B O 1
ATOM 3857 N N . ALA B 1 174 ? 10.258 19.891 -2.062 1 95.94 174 ALA B N 1
ATOM 3858 C CA . ALA B 1 174 ? 11.039 20.469 -0.975 1 95.94 174 ALA B CA 1
ATOM 3859 C C . ALA B 1 174 ? 10.242 21.562 -0.251 1 95.94 174 ALA B C 1
ATOM 3861 O O . ALA B 1 174 ? 10.805 22.578 0.158 1 95.94 174 ALA B O 1
ATOM 3862 N N . GLY B 1 175 ? 8.914 21.375 -0.226 1 94.75 175 GLY B N 1
ATOM 3863 C CA . GLY B 1 175 ? 8.109 22.219 0.644 1 94.75 175 GLY B CA 1
ATOM 3864 C C . GLY B 1 175 ? 8.234 21.859 2.111 1 94.75 175 GLY B C 1
ATOM 3865 O O . GLY B 1 175 ? 9.156 21.141 2.502 1 94.75 175 GLY B O 1
ATOM 3866 N N . THR B 1 176 ? 7.344 22.391 2.9 1 96 176 THR B N 1
ATOM 3867 C CA . THR B 1 176 ? 7.371 22.125 4.332 1 96 176 THR B CA 1
ATOM 3868 C C . THR B 1 176 ? 7.328 20.625 4.605 1 96 176 THR B C 1
ATOM 3870 O O . THR B 1 176 ? 8.125 20.109 5.395 1 96 176 THR B O 1
ATOM 3873 N N . ILE B 1 177 ? 6.48 19.984 3.912 1 95.94 177 ILE B N 1
ATOM 3874 C CA . ILE B 1 177 ? 6.254 18.547 4.109 1 95.94 177 ILE B CA 1
ATOM 3875 C C . ILE B 1 177 ? 7.516 17.766 3.744 1 95.94 177 ILE B C 1
ATOM 3877 O O . ILE B 1 177 ? 7.988 16.938 4.523 1 95.94 177 ILE B O 1
ATOM 3881 N N . GLY B 1 178 ? 8.023 18.062 2.576 1 96.81 178 GLY B N 1
ATOM 3882 C CA . GLY B 1 178 ? 9.211 17.344 2.139 1 96.81 178 GLY B CA 1
ATOM 3883 C C . GLY B 1 178 ?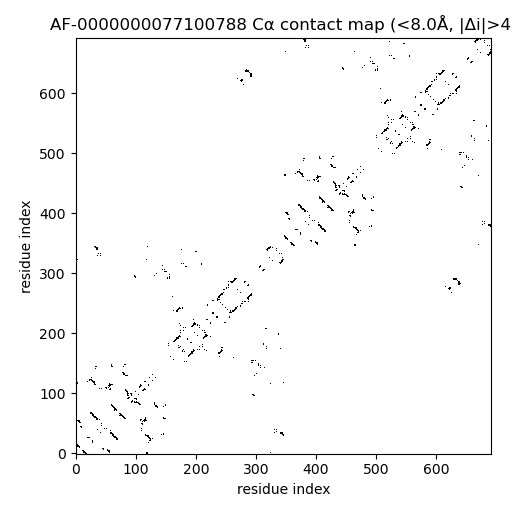 10.406 17.562 3.039 1 96.81 178 GLY B C 1
ATOM 3884 O O . GLY B 1 178 ? 11.117 16.609 3.389 1 96.81 178 GLY B O 1
ATOM 3885 N N . CYS B 1 179 ? 10.633 18.766 3.424 1 97.56 179 CYS B N 1
ATOM 3886 C CA . CYS B 1 179 ? 11.742 19.109 4.312 1 97.56 179 CYS B CA 1
ATOM 3887 C C . CYS B 1 179 ? 11.57 18.438 5.672 1 97.56 179 CYS B C 1
ATOM 3889 O O . CYS B 1 179 ? 12.539 17.922 6.238 1 97.56 179 CYS B O 1
ATOM 3891 N N . LEU B 1 180 ? 10.359 18.438 6.141 1 97.38 180 LEU B N 1
ATOM 3892 C CA . LEU B 1 180 ? 10.086 17.781 7.414 1 97.38 180 LEU B CA 1
ATOM 3893 C C . LEU B 1 180 ? 10.328 16.281 7.309 1 97.38 180 LEU B C 1
ATOM 3895 O O . LEU B 1 180 ? 10.898 15.664 8.219 1 97.38 180 LEU B O 1
ATOM 3899 N N . HIS B 1 181 ? 9.867 15.68 6.242 1 96.69 181 HIS B N 1
ATOM 3900 C CA . HIS B 1 181 ? 10.125 14.258 6.051 1 96.69 181 HIS B CA 1
ATOM 3901 C C . HIS B 1 181 ? 11.617 13.953 6.066 1 96.69 181 HIS B C 1
ATOM 3903 O O . HIS B 1 181 ? 12.055 12.977 6.676 1 96.69 181 HIS B O 1
ATOM 3909 N N . SER B 1 182 ? 12.367 14.758 5.367 1 96.25 182 SER B N 1
ATOM 3910 C CA . SER B 1 182 ? 13.812 14.57 5.316 1 96.25 182 SER B CA 1
ATOM 3911 C C . SER B 1 182 ? 14.422 14.641 6.711 1 96.25 182 SER B C 1
ATOM 3913 O O . SER B 1 182 ? 15.18 13.742 7.109 1 96.25 182 SER B O 1
ATOM 3915 N N . GLU B 1 183 ? 14.055 15.625 7.434 1 95.62 183 GLU B N 1
ATOM 3916 C CA . GLU B 1 183 ? 14.633 15.844 8.758 1 95.62 183 GLU B CA 1
ATOM 3917 C C . GLU B 1 183 ? 14.211 14.758 9.734 1 95.62 183 GLU B C 1
ATOM 3919 O O . GLU B 1 183 ? 15.047 14.203 10.453 1 95.62 183 GLU B O 1
ATOM 3924 N N . ILE B 1 184 ? 12.969 14.461 9.75 1 95.06 184 ILE B N 1
ATOM 3925 C CA . ILE B 1 184 ? 12.461 13.477 10.703 1 95.06 184 ILE B CA 1
ATOM 3926 C C . ILE B 1 184 ? 12.992 12.086 10.344 1 95.06 184 ILE B C 1
ATOM 3928 O O . ILE B 1 184 ? 13.312 11.289 11.227 1 95.06 184 ILE B O 1
ATOM 3932 N N . ALA B 1 185 ? 13.078 11.789 9.047 1 94.44 185 ALA B N 1
ATOM 3933 C CA . ALA B 1 185 ? 13.703 10.531 8.648 1 94.44 185 ALA B CA 1
ATOM 3934 C C . ALA B 1 185 ? 15.133 10.438 9.164 1 94.44 185 ALA B C 1
ATOM 3936 O O . ALA B 1 185 ? 15.555 9.391 9.656 1 94.44 185 ALA B O 1
ATOM 3937 N N . SER B 1 186 ? 15.867 11.523 9.055 1 92.31 186 SER B N 1
ATOM 3938 C CA . SER B 1 186 ? 17.234 11.57 9.562 1 92.31 186 SER B CA 1
ATOM 3939 C C . SER B 1 186 ? 17.266 11.375 11.07 1 92.31 186 SER B C 1
ATOM 3941 O O . SER B 1 186 ? 18.094 10.617 11.586 1 92.31 186 SER B O 1
ATOM 3943 N N . ILE B 1 187 ? 16.359 12.023 11.75 1 91.44 187 ILE B N 1
ATOM 3944 C CA . ILE B 1 187 ? 16.266 11.906 13.203 1 91.44 187 ILE B CA 1
ATOM 3945 C C . ILE B 1 187 ? 15.984 10.453 13.578 1 91.44 187 ILE B C 1
ATOM 3947 O O . ILE B 1 187 ? 16.484 9.953 14.586 1 91.44 187 ILE B O 1
ATOM 3951 N N . ARG B 1 188 ? 15.234 9.805 12.734 1 89.81 188 ARG B N 1
ATOM 3952 C CA . ARG B 1 188 ? 14.836 8.43 13.008 1 89.81 188 ARG B CA 1
ATOM 3953 C C . ARG B 1 188 ? 15.914 7.449 12.562 1 89.81 188 ARG B C 1
ATOM 3955 O O . ARG B 1 188 ? 15.766 6.238 12.727 1 89.81 188 ARG B O 1
ATOM 3962 N N . GLY B 1 189 ? 16.984 7.91 11.922 1 86.69 189 GLY B N 1
ATOM 3963 C CA . GLY B 1 189 ? 18.156 7.086 11.711 1 86.69 189 GLY B CA 1
ATOM 3964 C C . GLY B 1 189 ? 18.266 6.543 10.297 1 86.69 189 GLY B C 1
ATOM 3965 O O . GLY B 1 189 ? 18.969 5.559 10.055 1 86.69 189 GLY B O 1
ATOM 3966 N N . THR B 1 190 ? 17.578 7.105 9.352 1 89.06 190 THR B N 1
ATOM 3967 C CA . THR B 1 190 ? 17.688 6.633 7.98 1 89.06 190 THR B CA 1
ATOM 3968 C C . THR B 1 190 ? 19.094 6.863 7.438 1 89.06 190 THR B C 1
ATOM 3970 O O . THR B 1 190 ? 19.781 7.801 7.855 1 89.06 190 THR B O 1
ATOM 3973 N N . LYS B 1 191 ? 19.469 6.004 6.516 1 87.06 191 LYS B N 1
ATOM 3974 C CA . LYS B 1 191 ? 20.812 6.055 5.918 1 87.06 191 LYS B CA 1
ATOM 3975 C C . LYS B 1 191 ? 21 7.344 5.129 1 87.06 191 LYS B C 1
ATOM 3977 O O . LYS B 1 191 ? 22.016 8.023 5.285 1 87.06 191 LYS B O 1
ATOM 3982 N N . GLU B 1 192 ? 20.047 7.613 4.34 1 93.81 192 GLU B N 1
ATOM 3983 C CA . GLU B 1 192 ? 20.172 8.773 3.459 1 93.81 192 GLU B CA 1
ATOM 3984 C C . GLU B 1 192 ? 18.797 9.25 2.969 1 93.81 192 GLU B C 1
ATOM 3986 O O . GLU B 1 192 ? 17.906 8.438 2.738 1 93.81 192 GLU B O 1
ATOM 3991 N N . THR B 1 193 ? 18.703 10.547 2.873 1 95.62 193 THR B N 1
ATOM 3992 C CA . THR B 1 193 ? 17.531 11.148 2.234 1 95.62 193 THR B CA 1
ATOM 3993 C C . THR B 1 193 ? 17.953 11.938 0.996 1 95.62 193 THR B C 1
ATOM 3995 O O . THR B 1 193 ? 19.031 12.531 0.96 1 95.62 193 THR B O 1
ATOM 3998 N N . VAL B 1 194 ? 17.141 11.867 -0.005 1 96.69 194 VAL B N 1
ATOM 3999 C CA . VAL B 1 194 ? 17.281 12.648 -1.228 1 96.69 194 VAL B CA 1
ATOM 4000 C C . VAL B 1 194 ? 16 13.445 -1.48 1 96.69 194 VAL B C 1
ATOM 4002 O O . VAL B 1 194 ? 14.906 12.875 -1.523 1 96.69 194 VAL B O 1
ATOM 4005 N N . ILE B 1 195 ? 16.156 14.734 -1.611 1 97.56 195 ILE B N 1
ATOM 4006 C CA . ILE B 1 195 ? 15.016 15.586 -1.933 1 97.56 195 ILE B CA 1
ATOM 4007 C C . ILE B 1 195 ? 15.094 16.031 -3.393 1 97.56 195 ILE B C 1
ATOM 4009 O O . ILE B 1 195 ? 16.109 16.578 -3.826 1 97.56 195 ILE B O 1
ATOM 4013 N N . ALA B 1 196 ? 14.086 15.695 -4.117 1 97.31 196 ALA B N 1
ATOM 4014 C CA . ALA B 1 196 ? 13.953 16.203 -5.48 1 97.31 196 ALA B CA 1
ATOM 4015 C C . ALA B 1 196 ? 12.984 17.375 -5.539 1 97.31 196 ALA B C 1
ATOM 4017 O O . ALA B 1 196 ? 11.836 17.266 -5.102 1 97.31 196 ALA B O 1
ATOM 4018 N N . GLU B 1 197 ? 13.43 18.5 -6.051 1 96.62 197 GLU B N 1
ATOM 4019 C CA . GLU B 1 197 ? 12.633 19.719 -6.152 1 96.62 197 GLU B CA 1
ATOM 4020 C C . GLU B 1 197 ? 12.812 20.391 -7.52 1 96.62 197 GLU B C 1
ATOM 4022 O O . GLU B 1 197 ? 13.93 20.75 -7.895 1 96.62 197 GLU B O 1
ATOM 4027 N N . MET B 1 198 ? 11.68 20.547 -8.188 1 93.19 198 MET B N 1
ATOM 4028 C CA . MET B 1 198 ? 11.734 21.031 -9.562 1 93.19 198 MET B CA 1
ATOM 4029 C C . MET B 1 198 ? 11.961 22.531 -9.594 1 93.19 198 MET B C 1
ATOM 4031 O O . MET B 1 198 ? 12.586 23.062 -10.523 1 93.19 198 MET B O 1
ATOM 4035 N N . ASN B 1 199 ? 11.398 23.281 -8.648 1 93.88 199 ASN B N 1
ATOM 4036 C CA . ASN B 1 199 ? 11.57 24.734 -8.57 1 93.88 199 ASN B CA 1
ATOM 4037 C C . ASN B 1 199 ? 12.961 25.094 -8.07 1 93.88 199 ASN B C 1
ATOM 4039 O O . ASN B 1 199 ? 13.305 24.844 -6.918 1 93.88 199 ASN B O 1
ATOM 4043 N N . THR B 1 200 ? 13.695 25.766 -8.891 1 94.81 200 THR B N 1
ATOM 4044 C CA . THR B 1 200 ? 15.086 26.078 -8.586 1 94.81 200 THR B CA 1
ATOM 4045 C C . THR B 1 200 ? 15.18 26.969 -7.352 1 94.81 200 THR B C 1
ATOM 4047 O O . THR B 1 200 ? 16.016 26.734 -6.473 1 94.81 200 THR B O 1
ATOM 4050 N N . GLU B 1 201 ? 14.344 27.922 -7.293 1 94.75 201 GLU B N 1
ATOM 4051 C CA . GLU B 1 201 ? 14.375 28.859 -6.164 1 94.75 201 GLU B CA 1
ATOM 4052 C C . GLU B 1 201 ? 14.055 28.141 -4.855 1 94.75 201 GLU B C 1
ATOM 4054 O O . GLU B 1 201 ? 14.695 28.391 -3.834 1 94.75 201 GLU B O 1
ATOM 4059 N N . LYS B 1 202 ? 13.148 27.266 -4.898 1 94.56 202 LYS B N 1
ATOM 4060 C CA . LYS B 1 202 ? 12.773 26.516 -3.713 1 94.56 202 LYS B CA 1
ATOM 4061 C C . LYS B 1 202 ? 13.883 25.547 -3.301 1 94.56 202 LYS B C 1
ATOM 4063 O O . LYS B 1 202 ? 14.164 25.375 -2.111 1 94.56 202 LYS B O 1
ATOM 4068 N N . ALA B 1 203 ? 14.461 24.922 -4.277 1 96.19 203 ALA B N 1
ATOM 4069 C CA . ALA B 1 203 ? 15.586 24.031 -4.004 1 96.19 203 ALA B CA 1
ATOM 4070 C C . ALA B 1 203 ? 16.734 24.781 -3.338 1 96.19 203 ALA B C 1
ATOM 4072 O O . ALA B 1 203 ? 17.312 24.312 -2.359 1 96.19 203 ALA B O 1
ATOM 4073 N N . GLU B 1 204 ? 16.984 25.938 -3.854 1 96.56 204 GLU B N 1
ATOM 4074 C CA . GLU B 1 204 ? 18.062 26.75 -3.293 1 96.56 204 GLU B CA 1
ATOM 4075 C C . GLU B 1 204 ? 17.719 27.203 -1.875 1 96.56 204 GLU B C 1
ATOM 4077 O O . GLU B 1 204 ? 18.594 27.203 -0.998 1 96.56 204 GLU B O 1
ATOM 4082 N N . LEU B 1 205 ? 16.5 27.562 -1.735 1 96.31 205 LEU B N 1
ATOM 4083 C CA . LEU B 1 205 ? 16.062 27.969 -0.402 1 96.31 205 LEU B CA 1
ATOM 4084 C C . LEU B 1 205 ? 16.25 26.828 0.594 1 96.31 205 LEU B C 1
ATOM 4086 O O . LEU B 1 205 ? 16.75 27.031 1.701 1 96.31 205 LEU B O 1
ATOM 4090 N N . ALA B 1 206 ? 15.906 25.641 0.225 1 97 206 ALA B N 1
ATOM 4091 C CA . ALA B 1 206 ? 16.062 24.469 1.092 1 97 206 ALA B CA 1
ATOM 4092 C C . ALA B 1 206 ? 17.531 24.25 1.439 1 97 206 ALA B C 1
ATOM 4094 O O . ALA B 1 206 ? 17.875 24.016 2.602 1 97 206 ALA B O 1
ATOM 4095 N N . ARG B 1 207 ? 18.359 24.359 0.48 1 97.12 207 ARG B N 1
ATOM 4096 C CA . ARG B 1 207 ? 19.781 24.203 0.72 1 97.12 207 ARG B CA 1
ATOM 4097 C C . ARG B 1 207 ? 20.312 25.266 1.672 1 97.12 207 ARG B C 1
ATOM 4099 O O . ARG B 1 207 ? 21.094 24.969 2.584 1 97.12 207 ARG B O 1
ATOM 4106 N N . LYS B 1 208 ? 19.875 26.453 1.446 1 96.56 208 LYS B N 1
ATOM 4107 C CA . LYS B 1 208 ? 20.297 27.562 2.295 1 96.56 208 LYS B CA 1
ATOM 4108 C C . LYS B 1 208 ? 19.875 27.328 3.746 1 96.56 208 LYS B C 1
ATOM 4110 O O . LYS B 1 208 ? 20.594 27.719 4.668 1 96.56 208 LYS B O 1
ATOM 4115 N N . GLN B 1 209 ? 18.766 26.688 3.889 1 96.31 209 GLN B N 1
ATOM 4116 C CA . GLN B 1 209 ? 18.266 26.422 5.23 1 96.31 209 GLN B CA 1
ATOM 4117 C C . GLN B 1 209 ? 18.969 25.234 5.863 1 96.31 209 GLN B C 1
ATOM 4119 O O . GLN B 1 209 ? 18.734 24.906 7.027 1 96.31 209 GLN B O 1
ATOM 4124 N N . GLY B 1 210 ? 19.812 24.547 5.082 1 95.5 210 GLY B N 1
ATOM 4125 C CA . GLY B 1 210 ? 20.656 23.516 5.656 1 95.5 210 GLY B CA 1
ATOM 4126 C C . GLY B 1 210 ? 20.219 22.109 5.297 1 95.5 210 GLY B C 1
ATOM 4127 O O . GLY B 1 210 ? 20.797 21.125 5.773 1 95.5 210 GLY B O 1
ATOM 4128 N N . PHE B 1 211 ? 19.219 21.969 4.484 1 95.12 211 PHE B N 1
ATOM 4129 C CA . PHE B 1 211 ? 18.828 20.641 4.047 1 95.12 211 PHE B CA 1
ATOM 4130 C C . PHE B 1 211 ? 19.828 20.078 3.043 1 95.12 211 PHE B C 1
ATOM 4132 O O . PHE B 1 211 ? 20.234 20.781 2.115 1 95.12 211 PHE B O 1
ATOM 4139 N N . GLN B 1 212 ? 20.172 18.859 3.305 1 91.38 212 GLN B N 1
ATOM 4140 C CA . GLN B 1 212 ? 21.188 18.219 2.479 1 91.38 212 GLN B CA 1
ATOM 4141 C C . GLN B 1 212 ? 20.547 17.391 1.363 1 91.38 212 GLN B C 1
ATOM 4143 O O . GLN B 1 212 ? 19.359 17.062 1.434 1 91.38 212 GLN B O 1
ATOM 4148 N N . ASN B 1 213 ? 21.312 17.125 0.336 1 95.5 213 ASN B N 1
ATOM 4149 C CA . ASN B 1 213 ? 20.922 16.219 -0.744 1 95.5 213 ASN B CA 1
ATOM 4150 C C . ASN B 1 213 ? 19.641 16.688 -1.435 1 95.5 213 ASN B C 1
ATOM 4152 O O . ASN B 1 213 ? 18.719 15.898 -1.62 1 95.5 213 ASN B O 1
ATOM 4156 N N . VAL B 1 214 ? 19.594 18.031 -1.635 1 97.44 214 VAL B N 1
ATOM 4157 C CA . VAL B 1 214 ? 18.5 18.625 -2.41 1 97.44 214 VAL B CA 1
ATOM 4158 C C . VAL B 1 214 ? 18.922 18.766 -3.871 1 97.44 214 VAL B C 1
ATOM 4160 O O . VAL B 1 214 ? 19.891 19.469 -4.18 1 97.44 214 VAL B O 1
ATOM 4163 N N . TYR B 1 215 ? 18.203 18.078 -4.727 1 96.62 215 TYR B N 1
ATOM 4164 C CA . TYR B 1 215 ? 18.547 18.094 -6.145 1 96.62 215 TYR B CA 1
ATOM 4165 C C . TYR B 1 215 ? 17.438 18.75 -6.969 1 96.62 215 TYR B C 1
ATOM 4167 O O . TYR B 1 215 ? 16.25 18.516 -6.73 1 96.62 215 TYR B O 1
ATOM 4175 N N . ASN B 1 216 ? 17.859 19.641 -7.887 1 95.38 216 ASN B N 1
ATOM 4176 C CA . ASN B 1 216 ? 16.906 20.328 -8.75 1 95.38 216 ASN B CA 1
ATOM 4177 C C . ASN B 1 216 ? 16.422 19.422 -9.883 1 95.38 216 ASN B C 1
ATOM 4179 O O . ASN B 1 216 ? 16.844 19.578 -11.031 1 95.38 216 ASN B O 1
ATOM 4183 N N . MET B 1 217 ? 15.57 18.562 -9.5 1 92.69 217 MET B N 1
ATOM 4184 C CA . MET B 1 217 ? 14.898 17.625 -10.391 1 92.69 217 MET B CA 1
ATOM 4185 C C . MET B 1 217 ? 13.414 17.516 -10.047 1 92.69 217 MET B C 1
ATOM 4187 O O . MET B 1 217 ? 13.016 17.812 -8.922 1 92.69 217 MET B O 1
ATOM 4191 N N . GLY B 1 218 ? 12.656 17.234 -11.008 1 86.44 218 GLY B N 1
ATOM 4192 C CA . GLY B 1 218 ? 11.227 17.172 -10.727 1 86.44 218 GLY B CA 1
ATOM 4193 C C . GLY B 1 218 ? 10.562 15.938 -11.312 1 86.44 218 GLY B C 1
ATOM 4194 O O . GLY B 1 218 ? 11.219 15.117 -11.961 1 86.44 218 GLY B O 1
ATOM 4195 N N . SER B 1 219 ? 9.305 15.812 -10.953 1 82.88 219 SER B N 1
ATOM 4196 C CA . SER B 1 219 ? 8.5 14.742 -11.516 1 82.88 219 SER B CA 1
ATOM 4197 C C . SER B 1 219 ? 8.469 14.82 -13.039 1 82.88 219 SER B C 1
ATOM 4199 O O . SER B 1 219 ? 8.414 15.906 -13.609 1 82.88 219 SER B O 1
ATOM 4201 N N . GLY B 1 220 ? 8.469 13.648 -13.641 1 84.88 220 GLY B N 1
ATOM 4202 C CA . GLY B 1 220 ? 8.469 13.57 -15.094 1 84.88 220 GLY B CA 1
ATOM 4203 C C . GLY B 1 220 ? 9.852 13.68 -15.703 1 84.88 220 GLY B C 1
ATOM 4204 O O . GLY B 1 220 ? 10.039 13.43 -16.891 1 84.88 220 GLY B O 1
ATOM 4205 N N . ASP B 1 221 ? 10.797 14.133 -14.859 1 88.44 221 ASP B N 1
ATOM 4206 C CA . ASP B 1 221 ? 12.172 14.258 -15.328 1 88.44 221 ASP B CA 1
ATOM 4207 C C . ASP B 1 221 ? 12.867 12.898 -15.352 1 88.44 221 ASP B C 1
ATOM 4209 O O . ASP B 1 221 ? 13.086 12.281 -14.305 1 88.44 221 ASP B O 1
ATOM 4213 N N . PRO B 1 222 ? 13.281 12.461 -16.547 1 90.44 222 PRO B N 1
ATOM 4214 C CA . PRO B 1 222 ? 13.961 11.164 -16.625 1 90.44 222 PRO B CA 1
ATOM 4215 C C . PRO B 1 222 ? 15.273 11.141 -15.836 1 90.44 222 PRO B C 1
ATOM 4217 O O . PRO B 1 222 ? 15.727 10.078 -15.406 1 90.44 222 PRO B O 1
ATOM 4220 N N . GLU B 1 223 ? 15.797 12.312 -15.602 1 93.25 223 GLU B N 1
ATOM 4221 C CA . GLU B 1 223 ? 17.062 12.398 -14.891 1 93.25 223 GLU B CA 1
ATOM 4222 C C . GLU B 1 223 ? 16.922 11.945 -13.438 1 93.25 223 GLU B C 1
ATOM 4224 O O . GLU B 1 223 ? 17.859 11.422 -12.844 1 93.25 223 GLU B O 1
ATOM 4229 N N . LEU B 1 224 ? 15.773 12.18 -12.906 1 94.44 224 LEU B N 1
ATOM 4230 C CA . LEU B 1 224 ? 15.547 11.758 -11.523 1 94.44 224 LEU B CA 1
ATOM 4231 C C . LEU B 1 224 ? 15.672 10.25 -11.383 1 94.44 224 LEU B C 1
ATOM 4233 O O . LEU B 1 224 ? 16.375 9.758 -10.492 1 94.44 224 LEU B O 1
ATOM 4237 N N . LYS B 1 225 ? 15.07 9.531 -12.234 1 95.62 225 LYS B N 1
ATOM 4238 C CA . LYS B 1 225 ? 15.133 8.07 -12.211 1 95.62 225 LYS B CA 1
ATOM 4239 C C . LYS B 1 225 ? 16.562 7.582 -12.422 1 95.62 225 LYS B C 1
ATOM 4241 O O . LYS B 1 225 ? 17.047 6.711 -11.695 1 95.62 225 LYS B O 1
ATOM 4246 N N . GLU B 1 226 ? 17.188 8.117 -13.461 1 96.5 226 GLU B N 1
ATOM 4247 C CA . GLU B 1 226 ? 18.562 7.738 -13.75 1 96.5 226 GLU B CA 1
ATOM 4248 C C . GLU B 1 226 ? 19.469 7.977 -12.547 1 96.5 226 GLU B C 1
ATOM 4250 O O . GLU B 1 226 ? 20.281 7.121 -12.203 1 96.5 226 GLU B O 1
ATOM 4255 N N . PHE B 1 227 ? 19.344 9.141 -11.914 1 96.12 227 PHE B N 1
ATOM 4256 C CA . PHE B 1 227 ? 20.141 9.508 -10.758 1 96.12 227 PHE B CA 1
ATOM 4257 C C . PHE B 1 227 ? 19.953 8.516 -9.617 1 96.12 227 PHE B C 1
ATOM 4259 O O . PHE B 1 227 ? 20.922 8.031 -9.031 1 96.12 227 PHE B O 1
ATOM 4266 N N . ILE B 1 228 ? 18.688 8.18 -9.242 1 96.44 228 ILE B N 1
ATOM 4267 C CA . ILE B 1 228 ? 18.375 7.273 -8.141 1 96.44 228 ILE B CA 1
ATOM 4268 C C . ILE B 1 228 ? 18.891 5.871 -8.461 1 96.44 228 ILE B C 1
ATOM 4270 O O . ILE B 1 228 ? 19.438 5.191 -7.594 1 96.44 228 ILE B O 1
ATOM 4274 N N . MET B 1 229 ? 18.703 5.406 -9.742 1 96.5 229 MET B N 1
ATOM 4275 C CA . MET B 1 229 ? 19.172 4.082 -10.125 1 96.5 229 MET B CA 1
ATOM 4276 C C . MET B 1 229 ? 20.703 3.996 -10.023 1 96.5 229 MET B C 1
ATOM 4278 O O . MET B 1 229 ? 21.234 2.99 -9.562 1 96.5 229 MET B O 1
ATOM 4282 N N . GLU B 1 230 ? 21.359 5.035 -10.469 1 96.25 230 GLU B N 1
ATOM 4283 C CA . GLU B 1 230 ? 22.812 5.074 -10.344 1 96.25 230 GLU B CA 1
ATOM 4284 C C . GLU B 1 230 ? 23.25 5.039 -8.883 1 96.25 230 GLU B C 1
ATOM 4286 O O . GLU B 1 230 ? 24.156 4.281 -8.508 1 96.25 230 GLU B O 1
ATOM 4291 N N . LYS B 1 231 ? 22.609 5.789 -8.086 1 94.56 231 LYS B N 1
ATOM 4292 C CA . LYS B 1 231 ? 22.938 5.895 -6.664 1 94.56 231 LYS B CA 1
ATOM 4293 C C . LYS B 1 231 ? 22.719 4.562 -5.949 1 94.56 231 LYS B C 1
ATOM 4295 O O . LYS B 1 231 ? 23.375 4.285 -4.938 1 94.56 231 LYS B O 1
ATOM 4300 N N . THR B 1 232 ? 21.891 3.752 -6.477 1 94.75 232 THR B N 1
ATOM 4301 C CA . THR B 1 232 ? 21.5 2.523 -5.793 1 94.75 232 THR B CA 1
ATOM 4302 C C . THR B 1 232 ? 21.969 1.299 -6.57 1 94.75 232 THR B C 1
ATOM 4304 O O . THR B 1 232 ? 21.484 0.187 -6.34 1 94.75 232 THR B O 1
ATOM 4307 N N . ASN B 1 233 ? 22.797 1.522 -7.539 1 94.69 233 ASN B N 1
ATOM 4308 C CA . ASN B 1 233 ? 23.312 0.449 -8.383 1 94.69 233 ASN B CA 1
ATOM 4309 C C . ASN B 1 233 ? 22.172 -0.313 -9.07 1 94.69 233 ASN B C 1
ATOM 4311 O O . ASN B 1 233 ? 22.172 -1.545 -9.086 1 94.69 233 ASN B O 1
ATOM 4315 N N . GLY B 1 234 ? 21.172 0.463 -9.391 1 94.94 234 GLY B N 1
ATOM 4316 C CA . GLY B 1 234 ? 20.094 -0.081 -10.195 1 94.94 234 GLY B CA 1
ATOM 4317 C C . GLY B 1 234 ? 18.953 -0.644 -9.367 1 94.94 234 GLY B C 1
ATOM 4318 O O . GLY B 1 234 ? 17.938 -1.086 -9.922 1 94.94 234 GLY B O 1
ATOM 4319 N N . ARG B 1 235 ? 18.969 -0.659 -8.094 1 94.94 235 ARG B N 1
ATOM 4320 C CA . ARG B 1 235 ? 17.984 -1.312 -7.23 1 94.94 235 ARG B CA 1
ATOM 4321 C C . ARG B 1 235 ? 16.75 -0.436 -7.047 1 94.94 235 ARG B C 1
ATOM 4323 O O . ARG B 1 235 ? 15.625 -0.937 -7.039 1 94.94 235 ARG B O 1
ATOM 4330 N N . GLY B 1 236 ? 16.953 0.864 -6.879 1 96.38 236 GLY B N 1
ATOM 4331 C CA . GLY B 1 236 ? 15.875 1.789 -6.539 1 96.38 236 GLY B CA 1
ATOM 4332 C C . GLY B 1 236 ? 15.852 2.158 -5.066 1 96.38 236 GLY B C 1
ATOM 4333 O O . GLY B 1 236 ? 16.547 1.543 -4.258 1 96.38 236 GLY B O 1
ATOM 4334 N N . ALA B 1 237 ? 15.078 3.148 -4.758 1 96.5 237 ALA B N 1
ATOM 4335 C CA . ALA B 1 237 ? 14.984 3.65 -3.389 1 96.5 237 ALA B CA 1
ATOM 4336 C C . ALA B 1 237 ? 14.211 2.682 -2.5 1 96.5 237 ALA B C 1
ATOM 4338 O O . ALA B 1 237 ? 13.336 1.955 -2.98 1 96.5 237 ALA B O 1
ATOM 4339 N N . ASP B 1 238 ? 14.531 2.648 -1.185 1 95.75 238 ASP B N 1
ATOM 4340 C CA . ASP B 1 238 ? 13.773 1.845 -0.224 1 95.75 238 ASP B CA 1
ATOM 4341 C C . ASP B 1 238 ? 12.391 2.438 0.022 1 95.75 238 ASP B C 1
ATOM 4343 O O . ASP B 1 238 ? 11.422 1.701 0.212 1 95.75 238 ASP B O 1
ATOM 4347 N N . THR B 1 239 ? 12.359 3.727 0.041 1 96.31 239 THR B N 1
ATOM 4348 C CA . THR B 1 239 ? 11.109 4.457 0.246 1 96.31 239 THR B CA 1
ATOM 4349 C C . THR B 1 239 ? 11.062 5.707 -0.624 1 96.31 239 THR B C 1
ATOM 4351 O O . THR B 1 239 ? 12.062 6.422 -0.744 1 96.31 239 THR B O 1
ATOM 4354 N N . VAL B 1 240 ? 9.938 5.934 -1.248 1 97.06 240 VAL B N 1
ATOM 4355 C CA . VAL B 1 240 ? 9.695 7.18 -1.967 1 97.06 240 VAL B CA 1
ATOM 4356 C C . VAL B 1 240 ? 8.484 7.895 -1.362 1 97.06 240 VAL B C 1
ATOM 4358 O O . VAL B 1 240 ? 7.434 7.289 -1.16 1 97.06 240 VAL B O 1
ATOM 4361 N N . ILE B 1 241 ? 8.656 9.141 -1.047 1 97 241 ILE B N 1
ATOM 4362 C CA . ILE B 1 241 ? 7.586 9.938 -0.456 1 97 241 ILE B CA 1
ATOM 4363 C C . ILE B 1 241 ? 7.156 11.031 -1.434 1 97 241 ILE B C 1
ATOM 4365 O O . ILE B 1 241 ? 7.973 11.852 -1.854 1 97 241 ILE B O 1
ATOM 4369 N N . CYS B 1 242 ? 5.922 11 -1.772 1 96.69 242 CYS B N 1
ATOM 4370 C CA . CYS B 1 242 ? 5.348 12.062 -2.596 1 96.69 242 CYS B CA 1
ATOM 4371 C C . CYS B 1 242 ? 4.867 13.227 -1.735 1 96.69 242 CYS B C 1
ATOM 4373 O O . CYS B 1 242 ? 3.711 13.25 -1.309 1 96.69 242 CYS B O 1
ATOM 4375 N N . ALA B 1 243 ? 5.648 14.195 -1.641 1 95.38 243 ALA B N 1
ATOM 4376 C CA . ALA B 1 243 ? 5.363 15.336 -0.768 1 95.38 243 ALA B CA 1
ATOM 4377 C C . ALA B 1 243 ? 4.961 16.562 -1.58 1 95.38 243 ALA B C 1
ATOM 4379 O O . ALA B 1 243 ? 5.344 17.688 -1.247 1 95.38 243 ALA B O 1
ATOM 4380 N N . CYS B 1 244 ? 4.324 16.391 -2.693 1 90.25 244 CYS B N 1
ATOM 4381 C CA . CYS B 1 244 ? 3.82 17.453 -3.566 1 90.25 244 CYS B CA 1
ATOM 4382 C C . CYS B 1 244 ? 2.449 17.094 -4.121 1 90.25 244 CYS B C 1
ATOM 4384 O O . CYS B 1 244 ? 2.084 15.914 -4.164 1 90.25 244 CYS B O 1
ATOM 4386 N N . PRO B 1 245 ? 1.699 18.047 -4.48 1 87.25 245 PRO B N 1
ATOM 4387 C CA . PRO B 1 245 ? 0.359 17.781 -5.008 1 87.25 245 PRO B CA 1
ATOM 4388 C C . PRO B 1 245 ? 0.365 17.469 -6.504 1 87.25 245 PRO B C 1
ATOM 4390 O O . PRO B 1 245 ? -0.314 18.141 -7.281 1 87.25 245 PRO B O 1
ATOM 4393 N N . ALA B 1 246 ? 1.072 16.484 -6.926 1 89.06 246 ALA B N 1
ATOM 4394 C CA . ALA B 1 246 ? 1.221 16.156 -8.344 1 89.06 246 ALA B CA 1
ATOM 4395 C C . ALA B 1 246 ? 1.03 14.664 -8.578 1 89.06 246 ALA B C 1
ATOM 4397 O O . ALA B 1 246 ? 1.812 13.844 -8.086 1 89.06 246 ALA B O 1
ATOM 4398 N N . GLY B 1 247 ? 0.085 14.414 -9.453 1 92.12 247 GLY B N 1
ATOM 4399 C CA . GLY B 1 247 ? -0.149 13.023 -9.797 1 92.12 247 GLY B CA 1
ATOM 4400 C C . GLY B 1 247 ? 1.035 12.367 -10.492 1 92.12 247 GLY B C 1
ATOM 4401 O O . GLY B 1 247 ? 1.285 11.18 -10.312 1 92.12 247 GLY B O 1
ATOM 4402 N N . GLN B 1 248 ? 1.73 13.164 -11.211 1 93.44 248 GLN B N 1
ATOM 4403 C CA . GLN B 1 248 ? 2.895 12.633 -11.914 1 93.44 248 GLN B CA 1
ATOM 4404 C C . GLN B 1 248 ? 3.951 12.141 -10.93 1 93.44 248 GLN B C 1
ATOM 4406 O O . GLN B 1 248 ? 4.652 11.164 -11.203 1 93.44 248 GLN B O 1
ATOM 4411 N N . ALA B 1 249 ? 4.109 12.797 -9.82 1 94.62 249 ALA B N 1
ATOM 4412 C CA . ALA B 1 249 ? 5.047 12.352 -8.789 1 94.62 249 ALA B CA 1
ATOM 4413 C C . ALA B 1 249 ? 4.68 10.969 -8.273 1 94.62 249 ALA B C 1
ATOM 4415 O O . ALA B 1 249 ? 5.555 10.133 -8.023 1 94.62 249 ALA B O 1
ATOM 4416 N N . GLN B 1 250 ? 3.4 10.781 -8.125 1 95.31 250 GLN B N 1
ATOM 4417 C CA . GLN B 1 250 ? 2.922 9.477 -7.668 1 95.31 250 GLN B CA 1
ATOM 4418 C C . GLN B 1 250 ? 3.232 8.391 -8.688 1 95.31 250 GLN B C 1
ATOM 4420 O O . GLN B 1 250 ? 3.684 7.301 -8.328 1 95.31 250 GLN B O 1
ATOM 4425 N N . ALA B 1 251 ? 2.977 8.703 -9.914 1 94.69 251 ALA B N 1
ATOM 4426 C CA . ALA B 1 251 ? 3.283 7.758 -10.984 1 94.69 251 ALA B CA 1
ATOM 4427 C C . ALA B 1 251 ? 4.781 7.469 -11.055 1 94.69 251 ALA B C 1
ATOM 4429 O O . ALA B 1 251 ? 5.191 6.312 -11.172 1 94.69 251 ALA B O 1
ATOM 4430 N N . ASP B 1 252 ? 5.613 8.516 -10.914 1 95.62 252 ASP B N 1
ATOM 4431 C CA . ASP B 1 252 ? 7.062 8.383 -10.977 1 95.62 252 ASP B CA 1
ATOM 4432 C C . ASP B 1 252 ? 7.586 7.539 -9.812 1 95.62 252 ASP B C 1
ATOM 4434 O O . ASP B 1 252 ? 8.562 6.801 -9.969 1 95.62 252 ASP B O 1
ATOM 4438 N N . ALA B 1 253 ? 6.949 7.676 -8.688 1 97.19 253 ALA B N 1
ATOM 4439 C CA . ALA B 1 253 ? 7.402 6.984 -7.48 1 97.19 253 ALA B CA 1
ATOM 4440 C C . ALA B 1 253 ? 7.473 5.477 -7.707 1 97.19 253 ALA B C 1
ATOM 4442 O O . ALA B 1 253 ? 8.367 4.805 -7.184 1 97.19 253 ALA B O 1
ATOM 4443 N N . VAL B 1 254 ? 6.602 4.969 -8.516 1 96.56 254 VAL B N 1
ATOM 4444 C CA . VAL B 1 254 ? 6.527 3.537 -8.789 1 96.56 254 VAL B CA 1
ATOM 4445 C C . VAL B 1 254 ? 7.789 3.088 -9.523 1 96.56 254 VAL B C 1
ATOM 4447 O O . VAL B 1 254 ? 8.281 1.976 -9.305 1 96.56 254 VAL B O 1
ATOM 4450 N N . GLY B 1 255 ? 8.297 3.924 -10.352 1 96.06 255 GLY B N 1
ATOM 4451 C CA . GLY B 1 255 ? 9.508 3.602 -11.094 1 96.06 255 GLY B CA 1
ATOM 4452 C C . GLY B 1 255 ? 10.773 3.887 -10.32 1 96.06 255 GLY B C 1
ATOM 4453 O O . GLY B 1 255 ? 11.859 3.465 -10.719 1 96.06 255 GLY B O 1
ATOM 4454 N N . LEU B 1 256 ? 10.672 4.59 -9.18 1 97.31 256 LEU B N 1
ATOM 4455 C CA . LEU B 1 256 ? 11.828 5.016 -8.406 1 97.31 256 LEU B CA 1
ATOM 4456 C C . LEU B 1 256 ? 12.117 4.039 -7.266 1 97.31 256 LEU B C 1
ATOM 4458 O O . LEU B 1 256 ? 13.234 3.977 -6.762 1 97.31 256 LEU B O 1
ATOM 4462 N N . VAL B 1 257 ? 11.141 3.365 -6.82 1 97.56 257 VAL B N 1
ATOM 4463 C CA . VAL B 1 257 ? 11.25 2.533 -5.625 1 97.56 257 VAL B CA 1
ATOM 4464 C C . VAL B 1 257 ? 11.742 1.141 -6.012 1 97.56 257 VAL B C 1
ATOM 4466 O O . VAL B 1 257 ? 11.461 0.658 -7.109 1 97.56 257 VAL B O 1
ATOM 4469 N N . ARG B 1 258 ? 12.469 0.514 -5.164 1 96.19 258 ARG B N 1
ATOM 4470 C CA . ARG B 1 258 ? 12.953 -0.841 -5.406 1 96.19 258 ARG B CA 1
ATOM 4471 C C . ARG B 1 258 ? 11.828 -1.861 -5.234 1 96.19 258 ARG B C 1
ATOM 4473 O O . ARG B 1 258 ? 10.758 -1.533 -4.715 1 96.19 258 ARG B O 1
ATOM 4480 N N . LYS B 1 259 ? 12.102 -3.139 -5.691 1 96.38 259 LYS B N 1
ATOM 4481 C CA . LYS B 1 259 ? 11.188 -4.227 -5.352 1 96.38 259 LYS B CA 1
ATOM 4482 C C . LYS B 1 259 ? 11.008 -4.34 -3.838 1 96.38 259 LYS B C 1
ATOM 4484 O O . LYS B 1 259 ? 11.969 -4.172 -3.082 1 96.38 259 LYS B O 1
ATOM 4489 N N . ARG B 1 260 ? 9.727 -4.566 -3.439 1 94.12 260 ARG B N 1
ATOM 4490 C CA . ARG B 1 260 ? 9.359 -4.672 -2.031 1 94.12 260 ARG B CA 1
ATOM 4491 C C . ARG B 1 260 ? 9.633 -3.363 -1.295 1 94.12 260 ARG B C 1
ATOM 4493 O O . ARG B 1 260 ? 9.781 -3.354 -0.071 1 94.12 260 ARG B O 1
ATOM 4500 N N . GLY B 1 261 ? 9.844 -2.322 -2.016 1 94.88 261 GLY B N 1
ATOM 4501 C CA . GLY B 1 261 ? 9.977 -1.016 -1.388 1 94.88 261 GLY B CA 1
ATOM 4502 C C . GLY B 1 261 ? 8.641 -0.392 -1.023 1 94.88 261 GLY B C 1
ATOM 4503 O O . GLY B 1 261 ? 7.598 -1.037 -1.138 1 94.88 261 GLY B O 1
ATOM 4504 N N . LYS B 1 262 ? 8.703 0.903 -0.577 1 96.31 262 LYS B N 1
ATOM 4505 C CA . LYS B 1 262 ? 7.504 1.582 -0.099 1 96.31 262 LYS B CA 1
ATOM 4506 C C . LYS B 1 262 ? 7.332 2.938 -0.78 1 96.31 262 LYS B C 1
ATOM 4508 O O . LYS B 1 262 ? 8.312 3.641 -1.033 1 96.31 262 LYS B O 1
ATOM 4513 N N . ILE B 1 263 ? 6.098 3.234 -1.005 1 97.25 263 ILE B N 1
ATOM 4514 C CA . ILE B 1 263 ? 5.727 4.559 -1.489 1 97.25 263 ILE B CA 1
ATOM 4515 C C . ILE B 1 263 ? 4.727 5.199 -0.528 1 97.25 263 ILE B C 1
ATOM 4517 O O . ILE B 1 263 ? 3.791 4.539 -0.068 1 97.25 263 ILE B O 1
ATOM 4521 N N . ILE B 1 264 ? 4.941 6.391 -0.191 1 96.81 264 ILE B N 1
ATOM 4522 C CA . ILE B 1 264 ? 4.004 7.121 0.649 1 96.81 264 ILE B CA 1
ATOM 4523 C C . ILE B 1 264 ? 3.361 8.25 -0.156 1 96.81 264 ILE B C 1
ATOM 4525 O O . ILE B 1 264 ? 4.043 9.18 -0.585 1 96.81 264 ILE B O 1
ATOM 4529 N N . PHE B 1 265 ? 2.094 8.094 -0.391 1 95.75 265 PHE B N 1
ATOM 4530 C CA . PHE B 1 265 ? 1.314 9.203 -0.934 1 95.75 265 PHE B CA 1
ATOM 4531 C C . PHE B 1 265 ? 0.981 10.211 0.156 1 95.75 265 PHE B C 1
ATOM 4533 O O . PHE B 1 265 ? 0.013 10.039 0.898 1 95.75 265 PHE B O 1
ATOM 4540 N N . PHE B 1 266 ? 1.883 11.258 0.19 1 93.19 266 PHE B N 1
ATOM 4541 C CA . PHE B 1 266 ? 1.705 12.273 1.22 1 93.19 266 PHE B CA 1
ATOM 4542 C C . PHE B 1 266 ? 1.177 13.57 0.615 1 93.19 266 PHE B C 1
ATOM 4544 O O . PHE B 1 266 ? 1.902 14.273 -0.093 1 93.19 266 PHE B O 1
ATOM 4551 N N . GLY B 1 267 ? -0.148 13.766 0.64 1 83.38 267 GLY B N 1
ATOM 4552 C CA . GLY B 1 267 ? -0.764 14.992 0.169 1 83.38 267 GLY B CA 1
ATOM 4553 C C . GLY B 1 267 ? -1.852 14.758 -0.862 1 83.38 267 GLY B C 1
ATOM 4554 O O . GLY B 1 267 ? -1.724 13.883 -1.72 1 83.38 267 GLY B O 1
ATOM 4555 N N . GLY B 1 268 ? -2.773 15.516 -0.899 1 83.81 268 GLY B N 1
ATOM 4556 C CA . GLY B 1 268 ? -3.861 15.453 -1.862 1 83.81 268 GLY B CA 1
ATOM 4557 C C . GLY B 1 268 ? -3.51 16.078 -3.199 1 83.81 268 GLY B C 1
ATOM 4558 O O . GLY B 1 268 ? -2.682 16.984 -3.266 1 83.81 268 GLY B O 1
ATOM 4559 N N . ILE B 1 269 ? -4.062 15.484 -4.227 1 85.06 269 ILE B N 1
ATOM 4560 C CA . ILE B 1 269 ? -3.822 16.016 -5.559 1 85.06 269 ILE B CA 1
ATOM 4561 C C . ILE B 1 269 ? -5.129 16.547 -6.148 1 85.06 269 ILE B C 1
ATOM 4563 O O . ILE B 1 269 ? -6.215 16.172 -5.703 1 85.06 269 ILE B O 1
ATOM 4567 N N . SER B 1 270 ? -4.957 17.469 -7.039 1 82.56 270 SER B N 1
ATOM 4568 C CA . SER B 1 270 ? -6.129 17.922 -7.781 1 82.56 270 SER B CA 1
ATOM 4569 C C . SER B 1 270 ? -6.578 16.875 -8.789 1 82.56 270 SER B C 1
ATOM 4571 O O . SER B 1 270 ? -5.77 16.062 -9.258 1 82.56 270 SER B O 1
ATOM 4573 N N . ALA B 1 271 ? -7.805 16.859 -9.07 1 78.31 271 ALA B N 1
ATOM 4574 C CA . ALA B 1 271 ? -8.367 15.898 -10.008 1 78.31 271 ALA B CA 1
ATOM 4575 C C . ALA B 1 271 ? -7.664 15.977 -11.359 1 78.31 271 ALA B C 1
ATOM 4577 O O . ALA B 1 271 ? -7.445 14.953 -12.016 1 78.31 271 ALA B O 1
ATOM 4578 N N . ASP B 1 272 ? -7.293 17.172 -11.68 1 80.56 272 ASP B N 1
ATOM 4579 C CA . ASP B 1 272 ? -6.691 17.391 -12.992 1 80.56 272 ASP B CA 1
ATOM 4580 C C . ASP B 1 272 ? -5.254 16.875 -13.031 1 80.56 272 ASP B C 1
ATOM 4582 O O . ASP B 1 272 ? -4.68 16.703 -14.102 1 80.56 272 ASP B O 1
ATOM 4586 N N . SER B 1 273 ? -4.75 16.594 -11.859 1 83.62 273 SER B N 1
ATOM 4587 C CA . SER B 1 273 ? -3.359 16.156 -11.797 1 83.62 273 SER B CA 1
ATOM 4588 C C . SER B 1 273 ? -3.256 14.641 -11.734 1 83.62 273 SER B C 1
ATOM 4590 O O . SER B 1 273 ? -2.154 14.086 -11.719 1 83.62 273 SER B O 1
ATOM 4592 N N . ALA B 1 274 ? -4.402 14.023 -11.812 1 85.38 274 ALA B N 1
ATOM 4593 C CA . ALA B 1 274 ? -4.402 12.57 -11.656 1 85.38 274 ALA B CA 1
ATOM 4594 C C . ALA B 1 274 ? -3.652 11.898 -12.797 1 85.38 274 ALA B C 1
ATOM 4596 O O . ALA B 1 274 ? -3.771 12.312 -13.953 1 85.38 274 ALA B O 1
ATOM 4597 N N . ALA B 1 275 ? -2.846 10.984 -12.461 1 87.44 275 ALA B N 1
ATOM 4598 C CA . ALA B 1 275 ? -2.078 10.203 -13.43 1 87.44 275 ALA B CA 1
ATOM 4599 C C . ALA B 1 275 ? -2.363 8.711 -13.281 1 87.44 275 ALA B C 1
ATOM 4601 O O . ALA B 1 275 ? -2.801 8.258 -12.219 1 87.44 275 ALA B O 1
ATOM 4602 N N . VAL B 1 276 ? -2.176 8.023 -14.336 1 88.38 276 VAL B N 1
ATOM 4603 C CA . VAL B 1 276 ? -2.326 6.574 -14.289 1 88.38 276 VAL B CA 1
ATOM 4604 C C . VAL B 1 276 ? -1.123 5.949 -13.586 1 88.38 276 VAL B C 1
ATOM 4606 O O . VAL B 1 276 ? 0.025 6.262 -13.914 1 88.38 276 VAL B O 1
ATOM 4609 N N . ILE B 1 277 ? -1.44 5.172 -12.664 1 93.19 277 ILE B N 1
ATOM 4610 C CA . ILE B 1 277 ? -0.409 4.477 -11.906 1 93.19 277 ILE B CA 1
ATOM 4611 C C . ILE B 1 277 ? -0.18 3.088 -12.5 1 93.19 277 ILE B C 1
ATOM 4613 O O . ILE B 1 277 ? -1.135 2.391 -12.852 1 93.19 277 ILE B O 1
ATOM 4617 N N . ASP B 1 278 ? 1.073 2.713 -12.703 1 94 278 ASP B N 1
ATOM 4618 C CA . ASP B 1 278 ? 1.426 1.378 -13.172 1 94 278 ASP B CA 1
ATOM 4619 C C . ASP B 1 278 ? 1.191 0.331 -12.086 1 94 278 ASP B C 1
ATOM 4621 O O . ASP B 1 278 ? 2.123 -0.051 -11.375 1 94 278 ASP B O 1
ATOM 4625 N N . THR B 1 279 ? -0.029 -0.202 -12.062 1 94.62 279 THR B N 1
ATOM 4626 C CA . THR B 1 279 ? -0.388 -1.142 -11.008 1 94.62 279 THR B CA 1
ATOM 4627 C C . THR B 1 279 ? 0.251 -2.506 -11.258 1 94.62 279 THR B C 1
ATOM 4629 O O . THR B 1 279 ? 0.37 -3.318 -10.336 1 94.62 279 THR B O 1
ATOM 4632 N N . ASN B 1 280 ? 0.629 -2.816 -12.469 1 94 280 ASN B N 1
ATOM 4633 C CA . ASN B 1 280 ? 1.38 -4.039 -12.734 1 94 280 ASN B CA 1
ATOM 4634 C C . ASN B 1 280 ? 2.744 -4.02 -12.047 1 94 280 ASN B C 1
ATOM 4636 O O . ASN B 1 280 ? 3.178 -5.027 -11.492 1 94 280 ASN B O 1
ATOM 4640 N N . ALA B 1 281 ? 3.35 -2.844 -12.117 1 94.81 281 ALA B N 1
ATOM 4641 C CA . ALA B 1 281 ? 4.625 -2.721 -11.414 1 94.81 281 ALA B CA 1
ATOM 4642 C C . ALA B 1 281 ? 4.445 -2.93 -9.914 1 94.81 281 ALA B C 1
ATOM 4644 O O . ALA B 1 281 ? 5.258 -3.6 -9.273 1 94.81 281 ALA B O 1
ATOM 4645 N N . ILE B 1 282 ? 3.383 -2.379 -9.359 1 95.81 282 ILE B N 1
ATOM 4646 C CA . ILE B 1 282 ? 3.09 -2.568 -7.938 1 95.81 282 ILE B CA 1
ATOM 4647 C C . ILE B 1 282 ? 2.916 -4.055 -7.645 1 95.81 282 ILE B C 1
ATOM 4649 O O . ILE B 1 282 ? 3.512 -4.582 -6.699 1 95.81 282 ILE B O 1
ATOM 4653 N N . HIS B 1 283 ? 2.203 -4.703 -8.438 1 94 283 HIS B N 1
ATOM 4654 C CA . HIS B 1 283 ? 1.919 -6.121 -8.273 1 94 283 HIS B CA 1
ATOM 4655 C C . HIS B 1 283 ? 3.193 -6.957 -8.375 1 94 283 HIS B C 1
ATOM 4657 O O . HIS B 1 283 ? 3.559 -7.656 -7.43 1 94 283 HIS B O 1
ATOM 4663 N N . TYR B 1 284 ? 3.922 -6.844 -9.445 1 92.94 284 TYR B N 1
ATOM 4664 C CA . TYR B 1 284 ? 5.027 -7.746 -9.75 1 92.94 284 TYR B CA 1
ATOM 4665 C C . TYR B 1 284 ? 6.238 -7.441 -8.875 1 92.94 284 TYR B C 1
ATOM 4667 O O . TYR B 1 284 ? 7.016 -8.336 -8.547 1 92.94 284 TYR B O 1
ATOM 4675 N N . LYS B 1 285 ? 6.379 -6.184 -8.438 1 95.06 285 LYS B N 1
ATOM 4676 C CA . LYS B 1 285 ? 7.523 -5.797 -7.617 1 95.06 285 LYS B CA 1
ATOM 4677 C C . LYS B 1 285 ? 7.176 -5.84 -6.133 1 95.06 285 LYS B C 1
ATOM 4679 O O . LYS B 1 285 ? 8 -5.504 -5.281 1 95.06 285 LYS B O 1
ATOM 4684 N N . GLU B 1 286 ? 5.941 -6.23 -5.875 1 96.38 286 GLU B N 1
ATOM 4685 C CA . GLU B 1 286 ? 5.453 -6.316 -4.5 1 96.38 286 GLU B CA 1
ATOM 4686 C C . GLU B 1 286 ? 5.691 -5.012 -3.746 1 96.38 286 GLU B C 1
ATOM 4688 O O . GLU B 1 286 ? 6.168 -5.023 -2.607 1 96.38 286 GLU B O 1
ATOM 4693 N N . ILE B 1 287 ? 5.398 -3.941 -4.414 1 96.56 287 ILE B N 1
ATOM 4694 C CA . ILE B 1 287 ? 5.523 -2.613 -3.826 1 96.56 287 ILE B CA 1
ATOM 4695 C C . ILE B 1 287 ? 4.375 -2.373 -2.846 1 96.56 287 ILE B C 1
ATOM 4697 O O . ILE B 1 287 ? 3.256 -2.838 -3.066 1 96.56 287 ILE B O 1
ATOM 4701 N N . THR B 1 288 ? 4.668 -1.653 -1.771 1 96.31 288 THR B N 1
ATOM 4702 C CA . THR B 1 288 ? 3.637 -1.21 -0.841 1 96.31 288 THR B CA 1
ATOM 4703 C C . THR B 1 288 ? 3.406 0.294 -0.966 1 96.31 288 THR B C 1
ATOM 4705 O O . THR B 1 288 ? 4.352 1.08 -0.894 1 96.31 288 THR B O 1
ATOM 4708 N N . VAL B 1 289 ? 2.172 0.637 -1.192 1 97.31 289 VAL B N 1
ATOM 4709 C CA . VAL B 1 289 ? 1.765 2.037 -1.233 1 97.31 289 VAL B CA 1
ATOM 4710 C C . VAL B 1 289 ? 0.938 2.371 0.007 1 97.31 289 VAL B C 1
ATOM 4712 O O . VAL B 1 289 ? 0.011 1.639 0.359 1 97.31 289 VAL B O 1
ATOM 4715 N N . HIS B 1 290 ? 1.317 3.434 0.663 1 96.19 290 HIS B N 1
ATOM 4716 C CA . HIS B 1 290 ? 0.624 3.836 1.881 1 96.19 290 HIS B CA 1
ATOM 4717 C C . HIS B 1 290 ? 0.185 5.293 1.811 1 96.19 290 HIS B C 1
ATOM 4719 O O . HIS B 1 290 ? 0.931 6.148 1.325 1 96.19 290 HIS B O 1
ATOM 4725 N N . GLY B 1 291 ? -1.061 5.422 2.297 1 94.38 291 GLY B N 1
ATOM 4726 C CA . GLY B 1 291 ? -1.494 6.789 2.543 1 94.38 291 GLY B CA 1
ATOM 4727 C C . GLY B 1 291 ? -1.22 7.258 3.959 1 94.38 291 GLY B C 1
ATOM 4728 O O . GLY B 1 291 ? -1.234 6.457 4.898 1 94.38 291 GLY B O 1
ATOM 4729 N N . ALA B 1 292 ? -1.054 8.555 4.055 1 89.38 292 ALA B N 1
ATOM 4730 C CA . ALA B 1 292 ? -0.825 9.117 5.383 1 89.38 292 ALA B CA 1
ATOM 4731 C C . ALA B 1 292 ? -1.604 10.414 5.57 1 89.38 292 ALA B C 1
ATOM 4733 O O . ALA B 1 292 ? -1.574 11.297 4.703 1 89.38 292 ALA B O 1
ATOM 4734 N N . SER B 1 293 ? -2.336 10.383 6.621 1 89.44 293 SER B N 1
ATOM 4735 C CA . SER B 1 293 ? -3.133 11.57 6.918 1 89.44 293 SER B CA 1
ATOM 4736 C C . SER B 1 293 ? -3.326 11.742 8.422 1 89.44 293 SER B C 1
ATOM 4738 O O . SER B 1 293 ? -3.486 10.758 9.148 1 89.44 293 SER B O 1
ATOM 4740 N N . ALA B 1 294 ? -3.242 12.906 8.844 1 89.69 294 ALA B N 1
ATOM 4741 C CA . ALA B 1 294 ? -3.525 13.289 10.219 1 89.69 294 ALA B CA 1
ATOM 4742 C C . ALA B 1 294 ? -2.629 12.531 11.195 1 89.69 294 ALA B C 1
ATOM 4744 O O . ALA B 1 294 ? -1.521 12.125 10.844 1 89.69 294 ALA B O 1
ATOM 4745 N N . TYR B 1 295 ? -2.996 12.609 12.461 1 92.19 295 TYR B N 1
ATOM 4746 C CA . TYR B 1 295 ? -2.189 12.039 13.531 1 92.19 295 TYR B CA 1
ATOM 4747 C C . TYR B 1 295 ? -2.994 11.93 14.82 1 92.19 295 TYR B C 1
ATOM 4749 O O . TYR B 1 295 ? -4.031 12.578 14.969 1 92.19 295 TYR B O 1
ATOM 4757 N N . SER B 1 296 ? -2.553 11.078 15.641 1 88.19 296 SER B N 1
ATOM 4758 C CA . SER B 1 296 ? -3.148 10.953 16.969 1 88.19 296 SER B CA 1
ATOM 4759 C C . SER B 1 296 ? -2.564 11.984 17.938 1 88.19 296 SER B C 1
ATOM 4761 O O . SER B 1 296 ? -1.51 12.562 17.672 1 88.19 296 SER B O 1
ATOM 4763 N N . PRO B 1 297 ? -3.268 12.234 19.031 1 89.5 297 PRO B N 1
ATOM 4764 C CA . PRO B 1 297 ? -2.703 13.117 20.062 1 89.5 297 PRO B CA 1
ATOM 4765 C C . PRO B 1 297 ? -1.333 12.648 20.547 1 89.5 297 PRO B C 1
ATOM 4767 O O . PRO B 1 297 ? -0.458 13.469 20.828 1 89.5 297 PRO B O 1
ATOM 4770 N N . GLU B 1 298 ? -1.187 11.375 20.578 1 88.81 298 GLU B N 1
ATOM 4771 C CA . GLU B 1 298 ? 0.104 10.836 21 1 88.81 298 GLU B CA 1
ATOM 4772 C C . GLU B 1 298 ? 1.212 11.234 20.031 1 88.81 298 GLU B C 1
ATOM 4774 O O . GLU B 1 298 ? 2.293 11.656 20.453 1 88.81 298 GLU B O 1
ATOM 4779 N N . VAL B 1 299 ? 0.904 11.102 18.797 1 93.31 299 VAL B N 1
ATOM 4780 C CA . VAL B 1 299 ? 1.906 11.422 17.797 1 93.31 299 VAL B CA 1
ATOM 4781 C C . VAL B 1 299 ? 2.195 12.922 17.797 1 93.31 299 VAL B C 1
ATOM 4783 O O . VAL B 1 299 ? 3.338 13.344 17.609 1 93.31 299 VAL B O 1
ATOM 4786 N N . ASN B 1 300 ? 1.177 13.703 18.031 1 95.94 300 ASN B N 1
ATOM 4787 C CA . ASN B 1 300 ? 1.386 15.141 18.141 1 95.94 300 ASN B CA 1
ATOM 4788 C C . ASN B 1 300 ? 2.328 15.477 19.297 1 95.94 300 ASN B C 1
ATOM 4790 O O . ASN B 1 300 ? 3.225 16.312 19.141 1 95.94 300 ASN B O 1
ATOM 4794 N N . ARG B 1 301 ? 2.154 14.859 20.406 1 95.12 301 ARG B N 1
ATOM 4795 C CA . ARG B 1 301 ? 3.035 15.094 21.547 1 95.12 301 ARG B CA 1
ATOM 4796 C C . ARG B 1 301 ? 4.473 14.711 21.203 1 95.12 301 ARG B C 1
ATOM 4798 O O . ARG B 1 301 ? 5.41 15.43 21.562 1 95.12 301 ARG B O 1
ATOM 4805 N N . LYS B 1 302 ? 4.621 13.617 20.5 1 95.12 302 LYS B N 1
ATOM 4806 C CA . LYS B 1 302 ? 5.957 13.172 20.109 1 95.12 302 LYS B CA 1
ATOM 4807 C C . LYS B 1 302 ? 6.617 14.18 19.172 1 95.12 302 LYS B C 1
ATOM 4809 O O . LYS B 1 302 ? 7.805 14.477 19.312 1 95.12 302 LYS B O 1
ATOM 4814 N N . ALA B 1 303 ? 5.805 14.648 18.25 1 97.31 303 ALA B N 1
ATOM 4815 C CA . ALA B 1 303 ? 6.336 15.648 17.328 1 97.31 303 ALA B CA 1
ATOM 4816 C C . ALA B 1 303 ? 6.723 16.922 18.062 1 97.31 303 ALA B C 1
ATOM 4818 O O . ALA B 1 303 ? 7.777 17.516 17.781 1 97.31 303 ALA B O 1
ATOM 4819 N N . LEU B 1 304 ? 5.879 17.312 18.953 1 97.69 304 LEU B N 1
ATOM 4820 C CA . LEU B 1 304 ? 6.18 18.5 19.766 1 97.69 304 LEU B CA 1
ATOM 4821 C C . LEU B 1 304 ? 7.445 18.281 20.578 1 97.69 304 LEU B C 1
ATOM 4823 O O . LEU B 1 304 ? 8.273 19.188 20.703 1 97.69 304 LEU B O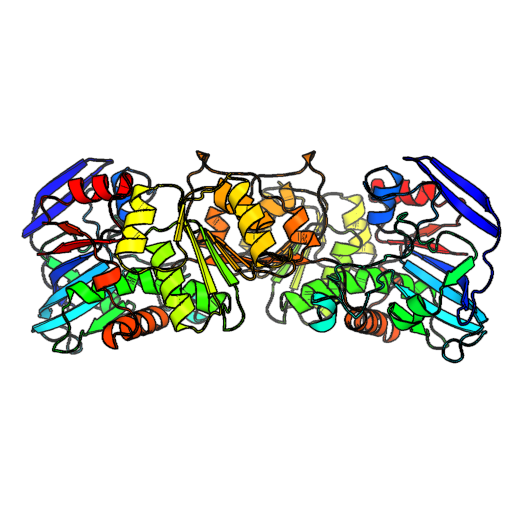 1
ATOM 4827 N N . ASP B 1 305 ? 7.59 17.125 21.109 1 97.06 305 ASP B N 1
ATOM 4828 C CA . ASP B 1 305 ? 8.766 16.812 21.906 1 97.06 305 ASP B CA 1
ATOM 4829 C C . ASP B 1 305 ? 10.047 16.953 21.078 1 97.06 305 ASP B C 1
ATOM 4831 O O . ASP B 1 305 ? 11.086 17.359 21.609 1 97.06 305 ASP B O 1
ATOM 4835 N N . LEU B 1 306 ? 9.977 16.609 19.828 1 97 306 LEU B N 1
ATOM 4836 C CA . LEU B 1 306 ? 11.133 16.797 18.953 1 97 306 LEU B CA 1
ATOM 4837 C C . LEU B 1 306 ? 11.508 18.266 18.844 1 97 306 LEU B C 1
ATOM 4839 O O . LEU B 1 306 ? 12.695 18.609 18.766 1 97 306 LEU B O 1
ATOM 4843 N N . VAL B 1 307 ? 10.531 19.125 18.828 1 97.44 307 VAL B N 1
ATOM 4844 C CA . VAL B 1 307 ? 10.773 20.562 18.75 1 97.44 307 VAL B CA 1
ATOM 4845 C C . VAL B 1 307 ? 11.305 21.062 20.094 1 97.44 307 VAL B C 1
ATOM 4847 O O . VAL B 1 307 ? 12.305 21.781 20.125 1 97.44 307 VAL B O 1
ATOM 4850 N N . LEU B 1 308 ? 10.703 20.594 21.156 1 97.25 308 LEU B N 1
ATOM 4851 C CA . LEU B 1 308 ? 11.047 21.078 22.484 1 97.25 308 LEU B CA 1
ATOM 4852 C C . LEU B 1 308 ? 12.461 20.656 22.875 1 97.25 308 LEU B C 1
ATOM 4854 O O . LEU B 1 308 ? 13.164 21.391 23.578 1 97.25 308 LEU B O 1
ATOM 4858 N N . SER B 1 309 ? 12.867 19.484 22.391 1 95.75 309 SER B N 1
ATOM 4859 C CA . SER B 1 309 ? 14.18 18.953 22.719 1 95.75 309 SER B CA 1
ATOM 4860 C C . SER B 1 309 ? 15.266 19.562 21.844 1 95.75 309 SER B C 1
ATOM 4862 O O . SER B 1 309 ? 16.453 19.422 22.125 1 95.75 309 SER B O 1
ATOM 4864 N N . GLY B 1 310 ? 14.828 20.156 20.75 1 95.5 310 GLY B N 1
ATOM 4865 C CA . GLY B 1 310 ? 15.773 20.734 19.812 1 95.5 310 GLY B CA 1
ATOM 4866 C C . GLY B 1 310 ? 16.203 19.766 18.734 1 95.5 310 GLY B C 1
ATOM 4867 O O . GLY B 1 310 ? 16.922 20.141 17.812 1 95.5 310 GLY B O 1
ATOM 4868 N N . GLN B 1 311 ? 15.719 18.562 18.781 1 95.5 311 GLN B N 1
ATOM 4869 C CA . GLN B 1 311 ? 16.031 17.609 17.734 1 95.5 311 GLN B CA 1
ATOM 4870 C C . GLN B 1 311 ? 15.5 18.078 16.391 1 95.5 311 GLN B C 1
ATOM 4872 O O . GLN B 1 311 ? 16.125 17.844 15.344 1 95.5 311 GLN B O 1
ATOM 4877 N N . LEU B 1 312 ? 14.367 18.672 16.484 1 96.69 312 LEU B N 1
ATOM 4878 C CA . LEU B 1 312 ? 13.805 19.344 15.312 1 96.69 312 LEU B CA 1
ATOM 4879 C C . LEU B 1 312 ? 13.914 20.859 15.453 1 96.69 312 LEU B C 1
ATOM 4881 O O . LEU B 1 312 ? 13.188 21.469 16.25 1 96.69 312 LEU B O 1
ATOM 4885 N N . ASP B 1 313 ? 14.781 21.406 14.695 1 96.81 313 ASP B N 1
ATOM 4886 C CA . ASP B 1 313 ? 15.023 22.844 14.758 1 96.81 313 ASP B CA 1
ATOM 4887 C C . ASP B 1 313 ? 14 23.609 13.914 1 96.81 313 ASP B C 1
ATOM 4889 O O . ASP B 1 313 ? 14.133 23.688 12.695 1 96.81 313 ASP B O 1
ATOM 4893 N N . ALA B 1 314 ? 13.078 24.234 14.555 1 96 314 ALA B N 1
ATOM 4894 C CA . ALA B 1 314 ? 11.977 24.938 13.883 1 96 314 ALA B CA 1
ATOM 4895 C C . ALA B 1 314 ? 12.492 26.062 13.008 1 96 314 ALA B C 1
ATOM 4897 O O . ALA B 1 314 ? 11.906 26.375 11.969 1 96 314 ALA B O 1
ATOM 4898 N N . SER B 1 315 ? 13.508 26.672 13.453 1 94.19 315 SER B N 1
ATOM 4899 C CA . SER B 1 315 ? 14.031 27.828 12.742 1 94.19 315 SER B CA 1
ATOM 4900 C C . SER B 1 315 ? 14.5 27.453 11.336 1 94.19 315 SER B C 1
ATOM 4902 O O . SER B 1 315 ? 14.547 28.297 10.445 1 94.19 315 SER B O 1
ATOM 4904 N N . LYS B 1 316 ? 14.828 26.188 11.148 1 95 316 LYS B N 1
ATOM 4905 C CA . LYS B 1 316 ? 15.242 25.688 9.836 1 95 316 LYS B CA 1
ATOM 4906 C C . LYS B 1 316 ? 14.086 25.719 8.844 1 95 316 LYS B C 1
ATOM 4908 O O . LYS B 1 316 ? 14.305 25.828 7.637 1 95 316 LYS B O 1
ATOM 4913 N N . PHE B 1 317 ? 12.93 25.703 9.367 1 97.06 317 PHE B N 1
ATOM 4914 C CA . PHE B 1 317 ? 11.758 25.562 8.516 1 97.06 317 PHE B CA 1
ATOM 4915 C C . PHE B 1 317 ? 11.062 26.922 8.336 1 97.06 317 PHE B C 1
ATOM 4917 O O . PHE B 1 317 ? 10.562 27.219 7.254 1 97.06 317 PHE B O 1
ATOM 4924 N N . ILE B 1 318 ? 11.008 27.688 9.438 1 97.38 318 ILE B N 1
ATOM 4925 C CA . ILE B 1 318 ? 10.281 28.953 9.406 1 97.38 318 ILE B CA 1
ATOM 4926 C C . ILE B 1 318 ? 11.094 29.984 8.648 1 97.38 318 ILE B C 1
ATOM 4928 O O . ILE B 1 318 ? 12.008 30.609 9.211 1 97.38 318 ILE B O 1
ATOM 4932 N N . THR B 1 319 ? 10.688 30.25 7.422 1 97.31 319 THR B N 1
ATOM 4933 C CA . THR B 1 319 ? 11.484 31.125 6.57 1 97.31 319 THR B CA 1
ATOM 4934 C C . THR B 1 319 ? 10.812 32.5 6.43 1 97.31 319 THR B C 1
ATOM 4936 O O . THR B 1 319 ? 11.453 33.469 6.012 1 97.31 319 THR B O 1
ATOM 4939 N N . HIS B 1 320 ? 9.516 32.562 6.699 1 97.38 320 HIS B N 1
ATOM 4940 C CA . HIS B 1 320 ? 8.773 33.781 6.52 1 97.38 320 HIS B CA 1
ATOM 4941 C C . HIS B 1 320 ? 7.871 34.062 7.719 1 97.38 320 HIS B C 1
ATOM 4943 O O . HIS B 1 320 ? 7.281 33.156 8.281 1 97.38 320 HIS B O 1
ATOM 4949 N N . ARG B 1 321 ? 7.785 35.281 8.086 1 98.12 321 ARG B N 1
ATOM 4950 C CA . ARG B 1 321 ? 6.883 35.781 9.117 1 98.12 321 ARG B CA 1
ATOM 4951 C C . ARG B 1 321 ? 5.98 36.875 8.578 1 98.12 321 ARG B C 1
ATOM 4953 O O . ARG B 1 321 ? 6.426 37.75 7.809 1 98.12 321 ARG B O 1
ATOM 4960 N N . TYR B 1 322 ? 4.773 36.812 8.93 1 98.62 322 TYR B N 1
ATOM 4961 C CA . TYR B 1 322 ? 3.787 37.781 8.469 1 98.62 322 TYR B CA 1
ATOM 4962 C C . TYR B 1 322 ? 2.982 38.344 9.633 1 98.62 322 TYR B C 1
ATOM 4964 O O . TYR B 1 322 ? 2.857 37.719 10.68 1 98.62 322 TYR B O 1
ATOM 4972 N N . GLU B 1 323 ? 2.482 39.562 9.414 1 98.62 323 GLU B N 1
ATOM 4973 C CA . GLU B 1 323 ? 1.387 40.031 10.25 1 98.62 323 GLU B CA 1
ATOM 4974 C C . GLU B 1 323 ? 0.045 39.5 9.766 1 98.62 323 GLU B C 1
ATOM 4976 O O . GLU B 1 323 ? -0.104 39.156 8.594 1 98.62 323 GLU B O 1
ATOM 4981 N N . LEU B 1 324 ? -0.866 39.438 10.672 1 98.69 324 LEU B N 1
ATOM 4982 C CA . LEU B 1 324 ? -2.186 38.938 10.336 1 98.69 324 LEU B CA 1
ATOM 4983 C C . LEU B 1 324 ? -2.762 39.656 9.117 1 98.69 324 LEU B C 1
ATOM 4985 O O . LEU B 1 324 ? -3.363 39 8.25 1 98.69 324 LEU B O 1
ATOM 4989 N N . LYS B 1 325 ? -2.602 40.938 9.023 1 98.25 325 LYS B N 1
ATOM 4990 C CA . LYS B 1 325 ? -3.154 41.75 7.938 1 98.25 325 LYS B CA 1
ATOM 4991 C C . LYS B 1 325 ? -2.535 41.344 6.598 1 98.25 325 LYS B C 1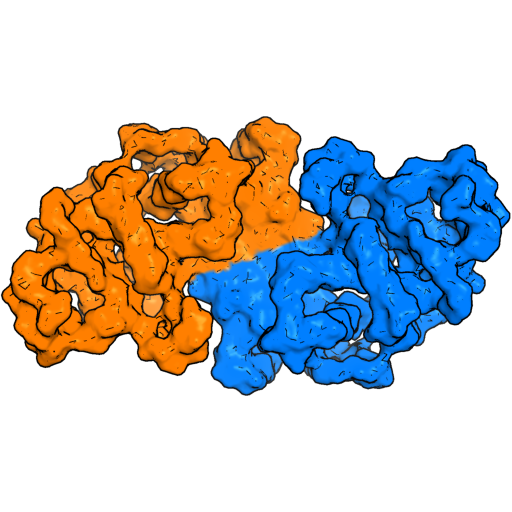
ATOM 4993 O O . LYS B 1 325 ? -3.076 41.688 5.539 1 98.25 325 LYS B O 1
ATOM 4998 N N . ASP B 1 326 ? -1.363 40.656 6.652 1 97.94 326 ASP B N 1
ATOM 4999 C CA . ASP B 1 326 ? -0.635 40.312 5.438 1 97.94 326 ASP B CA 1
ATOM 5000 C C . ASP B 1 326 ? -0.816 38.812 5.105 1 97.94 326 ASP B C 1
ATOM 5002 O O . ASP B 1 326 ? -0.032 38.25 4.348 1 97.94 326 ASP B O 1
ATOM 5006 N N . LEU B 1 327 ? -1.784 38.188 5.695 1 98.12 327 LEU B N 1
ATOM 5007 C CA . LEU B 1 327 ? -1.997 36.75 5.492 1 98.12 327 LEU B CA 1
ATOM 5008 C C . LEU B 1 327 ? -2.193 36.438 4.016 1 98.12 327 LEU B C 1
ATOM 5010 O O . LEU B 1 327 ? -1.692 35.438 3.523 1 98.12 327 LEU B O 1
ATOM 5014 N N . ALA B 1 328 ? -2.885 37.281 3.254 1 97.44 328 ALA B N 1
ATOM 5015 C CA . ALA B 1 328 ? -3.096 37.062 1.826 1 97.44 328 ALA B CA 1
ATOM 5016 C C . ALA B 1 328 ? -1.767 37 1.077 1 97.44 328 ALA B C 1
ATOM 5018 O O . ALA B 1 328 ? -1.601 36.219 0.154 1 97.44 328 ALA B O 1
ATOM 5019 N N . GLN B 1 329 ? -0.896 37.875 1.468 1 97.38 329 GLN B N 1
ATOM 5020 C CA . GLN B 1 329 ? 0.441 37.812 0.885 1 97.38 329 GLN B CA 1
ATOM 5021 C C . GLN B 1 329 ? 1.139 36.5 1.208 1 97.38 329 GLN B C 1
ATOM 5023 O O . GLN B 1 329 ? 1.874 35.969 0.379 1 97.38 329 GLN B O 1
ATOM 5028 N N . GLY B 1 330 ? 0.969 36.031 2.443 1 97.69 330 GLY B N 1
ATOM 5029 C CA . GLY B 1 330 ? 1.507 34.719 2.805 1 97.69 330 GLY B CA 1
ATOM 5030 C C . GLY B 1 330 ? 1.033 33.594 1.892 1 97.69 330 GLY B C 1
ATOM 5031 O O . GLY B 1 330 ? 1.827 32.75 1.473 1 97.69 330 GLY B O 1
ATOM 5032 N N . TYR B 1 331 ? -0.259 33.625 1.545 1 97.12 331 TYR B N 1
ATOM 5033 C CA . TYR B 1 331 ? -0.807 32.625 0.624 1 97.12 331 TYR B CA 1
ATOM 5034 C C . TYR B 1 331 ? -0.167 32.75 -0.754 1 97.12 331 TYR B C 1
ATOM 5036 O O . TYR B 1 331 ? 0.159 31.734 -1.387 1 97.12 331 TYR B O 1
ATOM 5044 N N . GLU B 1 332 ? 0.013 33.969 -1.193 1 96.25 332 GLU B N 1
ATOM 5045 C CA . GLU B 1 332 ? 0.633 34.188 -2.492 1 96.25 332 GLU B CA 1
ATOM 5046 C C . GLU B 1 332 ? 2.066 33.656 -2.525 1 96.25 332 GLU B C 1
ATOM 5048 O O . GLU B 1 332 ? 2.467 33 -3.482 1 96.25 332 GLU B O 1
ATOM 5053 N N . ASP B 1 333 ? 2.793 34.031 -1.507 1 96.19 333 ASP B N 1
ATOM 5054 C CA . ASP B 1 333 ? 4.18 33.562 -1.423 1 96.19 333 ASP B CA 1
ATOM 5055 C C . ASP B 1 333 ? 4.258 32.031 -1.408 1 96.19 333 ASP B C 1
ATOM 5057 O O . ASP B 1 333 ? 5.121 31.453 -2.064 1 96.19 333 ASP B O 1
ATOM 5061 N N . MET B 1 334 ? 3.379 31.438 -0.646 1 94.62 334 MET B N 1
ATOM 5062 C CA . MET B 1 334 ? 3.348 29.984 -0.585 1 94.62 334 MET B CA 1
ATOM 5063 C C . MET B 1 334 ? 3.031 29.391 -1.954 1 94.62 334 MET B C 1
ATOM 5065 O O . MET B 1 334 ? 3.674 28.422 -2.381 1 94.62 334 MET B O 1
ATOM 5069 N N . SER B 1 335 ? 2.098 29.922 -2.658 1 92.12 335 SER B N 1
ATOM 5070 C CA . SER B 1 335 ? 1.672 29.422 -3.959 1 92.12 335 SER B CA 1
ATOM 5071 C C . SER B 1 335 ? 2.793 29.531 -4.988 1 92.12 335 SER B C 1
ATOM 5073 O O . SER B 1 335 ? 2.867 28.734 -5.922 1 92.12 335 SER B O 1
ATOM 5075 N N . HIS B 1 336 ? 3.639 30.516 -4.773 1 92.12 336 HIS B N 1
ATOM 5076 C CA . HIS B 1 336 ? 4.727 30.734 -5.723 1 92.12 336 HIS B CA 1
ATOM 5077 C C . HIS B 1 336 ? 6 30.016 -5.277 1 92.12 336 HIS B C 1
ATOM 5079 O O . HIS B 1 336 ? 7.055 30.188 -5.891 1 92.12 336 HIS B O 1
ATOM 5085 N N . GLY B 1 337 ? 5.848 29.281 -4.203 1 90.94 337 GLY B N 1
ATOM 5086 C CA . GLY B 1 337 ? 6.969 28.469 -3.768 1 90.94 337 GLY B CA 1
ATOM 5087 C C . GLY B 1 337 ? 8.102 29.281 -3.174 1 90.94 337 GLY B C 1
ATOM 5088 O O . GLY B 1 337 ? 9.266 28.891 -3.258 1 90.94 337 GLY B O 1
ATOM 5089 N N . LYS B 1 338 ? 7.816 30.391 -2.514 1 93.31 338 LYS B N 1
ATOM 5090 C CA . LYS B 1 338 ? 8.844 31.297 -2.029 1 93.31 338 LYS B CA 1
ATOM 5091 C C . LYS B 1 338 ? 9.242 30.969 -0.595 1 93.31 338 LYS B C 1
ATOM 5093 O O . LYS B 1 338 ? 10.18 31.578 -0.052 1 93.31 338 LYS B O 1
ATOM 5098 N N . MET B 1 339 ? 8.602 30.031 -0.046 1 95.06 339 MET B N 1
ATOM 5099 C CA . MET B 1 339 ? 8.852 29.75 1.363 1 95.06 339 MET B CA 1
ATOM 5100 C C . MET B 1 339 ? 8.875 28.234 1.611 1 95.06 339 MET B C 1
ATOM 5102 O O . MET B 1 339 ? 8.422 27.469 0.772 1 95.06 339 MET B O 1
ATOM 5106 N N . ILE B 1 340 ? 9.453 27.891 2.73 1 96.31 340 ILE B N 1
ATOM 5107 C CA . ILE B 1 340 ? 9.258 26.547 3.262 1 96.31 340 ILE B CA 1
ATOM 5108 C C . ILE B 1 340 ? 8.086 26.562 4.246 1 96.31 340 ILE B C 1
ATOM 5110 O O . ILE B 1 340 ? 7.059 25.922 3.996 1 96.31 340 ILE B O 1
ATOM 5114 N N . LYS B 1 341 ? 8.188 27.391 5.234 1 97.38 341 LYS B N 1
ATOM 5115 C CA . LYS B 1 341 ? 7.102 27.562 6.195 1 97.38 341 LYS B CA 1
ATOM 5116 C C . LYS B 1 341 ? 6.871 29.047 6.488 1 97.38 341 LYS B C 1
ATOM 5118 O O . LYS B 1 341 ? 7.82 29.797 6.742 1 97.38 341 LYS B O 1
ATOM 5123 N N . GLY B 1 342 ? 5.656 29.469 6.352 1 98 342 GLY B N 1
ATOM 5124 C CA . GLY B 1 342 ? 5.234 30.797 6.777 1 98 342 GLY B CA 1
ATOM 5125 C C . GLY B 1 342 ? 4.441 30.781 8.07 1 98 342 GLY B C 1
ATOM 5126 O O . GLY B 1 342 ? 3.656 29.875 8.312 1 98 342 GLY B O 1
ATOM 5127 N N . VAL B 1 343 ? 4.652 31.828 8.883 1 98.62 343 VAL B N 1
ATOM 5128 C CA . VAL B 1 343 ? 3.979 31.938 10.172 1 98.62 343 VAL B CA 1
ATOM 5129 C C . VAL B 1 343 ? 3.439 33.344 10.367 1 98.62 343 VAL B C 1
ATOM 5131 O O . VAL B 1 343 ? 4.125 34.312 10.055 1 98.62 343 VAL B O 1
ATOM 5134 N N . VAL B 1 344 ? 2.201 33.406 10.742 1 98.81 344 VAL B N 1
ATOM 5135 C CA . VAL B 1 344 ? 1.667 34.688 11.219 1 98.81 344 VAL B CA 1
ATOM 5136 C C . VAL B 1 344 ? 2.059 34.906 12.68 1 98.81 344 VAL B C 1
ATOM 5138 O O . VAL B 1 344 ? 1.813 34.031 13.523 1 98.81 344 VAL B O 1
ATOM 5141 N N . VAL B 1 345 ? 2.648 35.969 12.953 1 98.62 345 VAL B N 1
ATOM 5142 C CA . VAL B 1 345 ? 3.076 36.312 14.312 1 98.62 345 VAL B CA 1
ATOM 5143 C C . VAL B 1 345 ? 2.33 37.531 14.812 1 98.62 345 VAL B C 1
ATOM 5145 O O . VAL B 1 345 ? 2.242 38.531 14.102 1 98.62 345 VAL B O 1
ATOM 5148 N N . PHE B 1 346 ? 1.792 37.406 15.969 1 98.19 346 PHE B N 1
ATOM 5149 C CA . PHE B 1 346 ? 0.985 38.469 16.547 1 98.19 346 PHE B CA 1
ATOM 5150 C C . PHE B 1 346 ? 1.808 39.312 17.516 1 98.19 346 PHE B C 1
ATOM 5152 O O . PHE B 1 346 ? 2.666 38.781 18.219 1 98.19 346 PHE B O 1
#

Solvent-accessible surface area (backbone atoms only — not comparable to full-atom values): 33468 Å² total; per-residue (Å²): 68,54,30,37,36,31,65,48,60,73,38,71,39,70,41,80,45,83,68,72,66,59,38,80,47,8,27,21,28,39,38,41,22,17,32,60,49,71,67,52,44,37,43,41,64,51,67,45,92,64,54,39,70,73,24,26,31,28,36,16,24,12,26,32,26,73,38,52,53,29,90,91,52,48,62,70,44,34,35,35,37,36,33,55,26,36,66,65,70,44,74,34,27,68,67,72,37,37,47,64,25,88,62,54,42,48,34,9,67,18,61,77,36,66,18,33,42,24,47,54,42,55,42,43,39,68,48,61,73,39,29,34,70,41,77,50,61,88,90,58,63,54,69,49,47,20,56,20,45,62,39,8,32,45,49,37,38,39,60,75,65,62,68,42,45,85,28,38,35,36,27,38,23,55,36,48,60,20,48,44,44,46,51,51,41,50,73,57,41,31,65,41,55,37,31,29,13,59,52,58,70,33,34,50,50,38,42,73,49,64,50,67,56,64,40,77,32,34,69,86,39,68,61,47,49,53,51,46,23,60,74,44,76,63,51,32,27,43,28,27,35,27,33,43,60,40,23,50,37,55,35,46,38,67,76,37,27,16,72,61,14,33,35,34,43,38,58,60,51,52,79,88,36,62,44,70,58,66,60,47,56,30,11,68,34,27,24,34,37,33,23,36,46,52,44,34,58,67,42,34,51,52,29,35,45,33,38,75,71,52,77,38,57,39,72,56,41,54,69,41,77,34,45,65,82,42,45,69,56,52,45,51,38,51,75,69,42,72,46,45,26,41,31,32,47,103,66,53,30,38,36,31,65,47,59,74,39,72,40,70,42,80,46,84,66,73,66,59,38,80,46,8,27,22,29,38,38,41,22,18,30,60,48,72,66,51,46,36,43,40,66,52,67,44,91,66,54,39,70,73,23,27,31,28,35,16,24,10,25,31,26,72,40,52,54,30,91,90,51,48,63,69,44,34,35,36,36,36,32,53,25,35,67,64,70,43,73,35,28,68,67,73,37,38,46,63,25,87,62,55,42,49,34,11,68,19,61,75,36,65,18,33,42,25,46,52,44,55,44,44,40,69,47,63,74,39,30,32,72,38,78,51,59,86,90,58,64,54,67,49,46,22,56,20,44,63,37,8,32,46,49,37,38,39,63,78,65,63,69,42,46,87,28,38,35,36,26,39,22,55,36,46,61,20,48,45,43,46,50,50,41,48,73,58,40,31,64,41,55,36,31,28,13,58,51,59,68,34,34,49,50,38,41,73,49,65,48,67,57,64,38,77,31,38,69,84,40,69,62,48,47,53,52,47,23,61,76,43,76,64,52,31,28,43,27,27,36,26,33,44,62,40,22,50,37,56,36,47,38,65,73,38,28,16,71,61,16,33,34,34,41,37,58,62,53,51,80,88,35,62,47,70,58,65,59,47,55,30,12,67,34,28,24,34,39,32,23,35,47,52,43,36,59,67,42,34,51,53,28,36,46,31,39,75,71,51,79,39,58,40,71,57,42,53,70,40,78,33,46,65,82,41,46,68,56,52,45,50,38,52,75,69,42,73,46,45,25,40,29,31,47,103

pLDDT: mean 94.43, std 4.49, range [70.94, 98.88]

Organism: Anaerostipes caccae (strain DSM 14662 / CCUG 47493 / JCM 13470 / NCIMB 13811 / L1-92) (NCBI:txid411490)

Foldseek 3Di:
DWFFWAAAAQRTDTDDDDQDDADAQKFKWFWFKFWDDPLNLCVNRHNDPQADPGAAATFLTKTFTCGGNHPVHDHGWIKTFGFWFFPCPDPCNVVVNRQPHPPIGGARSNNPHHHRLGRMHMDDNSCVVRGQIDTADPPDDRNLLSLLNLLLLLLQQCVVQVLAAAFEEEEEALALSRLSNQLVSVLRHYPYYAYEAQDPLLLVLLVVLPDPNYDNHHQPDPVVQVVLCVVVVRFAGQEYEYQDQAQSSVQVRLSRHGQQHEYEDEDHHDPVRHDDHPVVSCVVSVYYYDYTDGHHSVSSVVSSVCSSVCSDPSVSAADEEDASNCVSVVSVCVVVSVGRMYMYGD/DWFFWQAAAQRTDTDDDDQDDADAQKFKWFWFKFWDDPLNLCVNRHNDPQADPGAAATFLTKTFTCGGNHPVHDHGWIKGFGFWFFPCPDPCNVVVNRQPHPPIGGARSNNPHHHRLGRMHMDDNSCVVRGQIDTADPPDDRNLLSLLNLLLLLLQQCVVQVLAAAFEEEEEALALSRLSNQLVSVLRHYPYYAYEAQDPLLLVLLVVLPDPNYDNHHQPGPVVQVVLCVVVVRFAGQEYEYQDQAQSSVQVRLSRHGQQHEYEDEDHHDPVRHDDHPVVSCVVSVYYYDYTDGHHSVSSVVSSVCSSVCSDPSVSAADEEDASNCVSVVSVCVVVSNGRMYMYGD

InterPro domains:
  IPR011032 GroES-like superfamily [SSF50129] (1-344)
  IPR013149 Alcohol dehydrogenase-like, C-terminal [PF00107] (177-307)
  IPR013154 Alcohol dehydrogenase-like, N-terminal [PF08240] (25-128)
  IPR036291 NAD(P)-binding domain superfamily [SSF51735] (147-313)
  IPR050129 Zinc-containing alcohol dehydrogenase [PTHR43401] (1-346)

Radius of gyration: 29.14 Å; Cα contacts (8 Å, |Δi|>4): 1810; chains: 2; bounding box: 49×87×68 Å